Protein 2CXX (pdb70)

Nearest PDB structures (foldseek):
  2cxx-assembly1_A  TM=1.006E+00  e=5.424E-36  Pyrococcus horikoshii OT3
  2cxx-assembly2_B  TM=9.827E-01  e=6.314E-32  Pyrococcus horikoshii OT3
  2cxx-assembly3_C  TM=9.801E-01  e=3.070E-31  Pyrococcus horikoshii OT3
  3tyd-assembly1_A-2  TM=3.876E-01  e=4.970E+00  Bacillus anthracis str. A2012
  2cxx-assembly3_C  TM=1.006E+00  e=1.871E-34  Pyrococcus horikoshii OT3

Foldseek 3Di:
DEEEEEEAPPLCRQLLVCLQAVDRPPPPPDPPCQLHWDWDCRPPYIYTYHHADDVQDVVSNVVSVVVVLVVCLVCVVVHQAYEYEGALVCVVVQCVVCVVVPHHDPVLVVLLSVVVSVHHYAYEHEPVVVDPDSVVSLVSVCVSNVHDPVCSVLHYDYAYSPVGRCSVVVVVSVVVSSVVD/DEEEEEEAPPLCRQLLCCLLAVDGDDLDFDWDDGDPYIYTYDHADDVQDPVSSVVSVVVVLVVCLVCLPPHAAYEYEGALVVVLVQCVVCVVVVHHDPSLVVLVSNVVSVHHYAYEHEPVVPDDDVVVSLVSCCVSNVNDPVCSVLHYDYAYSPPGRCSVVVSVSVVVSNVVD/DEEEEAEAPPQCRQLLVCLQPVDRDDVCQLPFDWDCGDPYIYTYHHADDVADPVSSVVSVVVVLVVCLVCLVPHLEYEYEYALVCVLVQCVVCVVVVHHDPSLVVLVSNVVSVHHYAYEHEPVVPDDDSVVSLVSVCVSNVPDPVCSVLHYQYAYSVPGRRVVVVVVSVVVSNVVD

Sequence (530 aa):
ATIIFAGRSNVGKSTLIYRLTGKKVRRGKRPGVTRKIIEIEWKNHKIIDPGFGFGLPKEVQERIKDEIVHFIEDNAKNIDVAVLVVDGKAAPEIIKRWEKRGEIPIDVEFYQFLRELDIPTIVAVNKLDKIKNVQEVINFLAEKFEVPLSEIDKVFIPISAKFGDNIERLKNRIFEVIRERATIIFAGRSNVGKSTLIYRLTGKKVRRKIIEIEWKNHKIIDPGFGFGLPKEVQERIKDEIVHFIEDNAKNIDVAVLVVDGKAAPEIIKRWEKRGEIPIDVEFYQFLRELDIPTIVAVNKLDKIKNVQEVINFLAEKFEVPLSEIDKVFIPISAKFGDNIERLKNRIFEVIRERATIIFAGRSNVGKSTLIYRLTGKKVRGVTRKIIEIEWKNHKIIDPGFGFGLPKEVQERIKDEIVHFIEDNAKNIDVAVLVVDGKAAPEIIKRWEKRGEIPIDVEFYQFLRELDIPTIVAVNKLDKIKNVQEVINFLAEKFEVPLSEIDKVFIPISAKFGDNIERLKNRIFEVIRER

Solvent-accessible surface area: 27766 Å² total

Structure (mmCIF, N/CA/C/O backbone):
data_2CXX
#
_entry.id   2CXX
#
_cell.length_a   75.357
_cell.length_b   75.357
_cell.length_c   79.112
_cell.angle_alpha   90.00
_cell.angle_beta   90.00
_cell.angle_gamma   120.00
#
_symmetry.space_group_name_H-M   'P 31'
#
loop_
_entity.id
_entity.type
_entity.pdbx_description
1 polymer 'Probable GTP-binding protein engB'
2 non-polymer "GUANOSINE-5'-DIPHOSPHATE"
3 water water
#
loop_
_atom_site.group_PDB
_atom_site.id
_atom_site.type_symbol
_atom_site.label_atom_id
_atom_site.label_alt_id
_atom_site.label_comp_id
_atom_site.label_asym_id
_atom_site.label_entity_id
_atom_site.label_seq_id
_atom_site.pdbx_PDB_ins_code
_atom_site.Cartn_x
_atom_site.Cartn_y
_atom_site.Cartn_z
_atom_site.occupancy
_atom_site.B_iso_or_equiv
_atom_site.auth_seq_id
_atom_site.auth_comp_id
_atom_site.auth_asym_id
_atom_site.auth_atom_id
_atom_site.pdbx_PDB_model_num
ATOM 1 N N . ALA A 1 2 ? -13.903 13.036 29.885 1.00 13.68 2 ALA A N 1
ATOM 2 C CA . ALA A 1 2 ? -15.286 13.612 29.624 1.00 13.14 2 ALA A CA 1
ATOM 3 C C . ALA A 1 2 ? -15.593 14.794 30.539 1.00 12.45 2 ALA A C 1
ATOM 4 O O . ALA A 1 2 ? -14.938 14.979 31.544 1.00 13.01 2 ALA A O 1
ATOM 6 N N . THR A 1 3 ? -16.599 15.603 30.193 1.00 13.02 3 THR A N 1
ATOM 7 C CA . THR A 1 3 ? -16.963 16.740 31.016 1.00 11.66 3 THR A CA 1
ATOM 8 C C . THR A 1 3 ? -18.364 16.474 31.533 1.00 12.26 3 THR A C 1
ATOM 9 O O . THR A 1 3 ? -19.236 16.191 30.768 1.00 9.13 3 THR A O 1
ATOM 13 N N . ILE A 1 4 ? -18.553 16.621 32.845 1.00 9.33 4 ILE A N 1
ATOM 14 C CA . ILE A 1 4 ? -19.815 16.352 33.505 1.00 8.71 4 ILE A CA 1
ATOM 15 C C . ILE A 1 4 ? -20.233 17.629 34.243 1.00 7.32 4 ILE A C 1
ATOM 16 O O . ILE A 1 4 ? -19.465 18.200 35.019 1.00 10.55 4 ILE A O 1
ATOM 21 N N . ILE A 1 5 ? -21.424 18.139 33.970 1.00 9.38 5 ILE A N 1
ATOM 22 C CA . ILE A 1 5 ? -21.845 19.329 34.713 1.00 8.44 5 ILE A CA 1
ATOM 23 C C . ILE A 1 5 ? -22.781 18.866 35.846 1.00 7.79 5 ILE A C 1
ATOM 24 O O . ILE A 1 5 ? -23.442 17.821 35.754 1.00 8.22 5 ILE A O 1
ATOM 29 N N . PHE A 1 6 ? -22.693 19.586 36.960 1.00 6.59 6 PHE A N 1
ATOM 30 C CA . PHE A 1 6 ? -23.543 19.376 38.114 1.00 8.42 6 PHE A CA 1
ATOM 31 C C . PHE A 1 6 ? -24.323 20.665 38.314 1.00 7.36 6 PHE A C 1
ATOM 32 O O . PHE A 1 6 ? -23.804 21.768 38.193 1.00 8.73 6 PHE A O 1
ATOM 40 N N . ALA A 1 7 ? -25.581 20.513 38.675 1.00 7.16 7 ALA A N 1
ATOM 41 C CA . ALA A 1 7 ? -26.431 21.648 38.868 1.00 7.19 7 ALA A CA 1
ATOM 42 C C . ALA A 1 7 ? -27.560 21.261 39.828 1.00 8.61 7 ALA A C 1
ATOM 43 O O . ALA A 1 7 ? -27.892 20.098 39.994 1.00 9.56 7 ALA A O 1
ATOM 45 N N . GLY A 1 8 ? -28.124 22.243 40.496 1.00 8.26 8 GLY A N 1
ATOM 46 C CA . GLY A 1 8 ? -29.245 21.931 41.398 1.00 8.74 8 GLY A CA 1
ATOM 47 C C . GLY A 1 8 ? -29.617 23.153 42.246 1.00 9.59 8 GLY A C 1
ATOM 48 O O . GLY A 1 8 ? -28.892 24.133 42.285 1.00 9.23 8 GLY A O 1
ATOM 49 N N . ARG A 1 9 ? -30.777 23.120 42.878 1.00 10.26 9 ARG A N 1
ATOM 50 C CA . ARG A 1 9 ? -31.119 24.264 43.728 1.00 9.49 9 ARG A CA 1
ATOM 51 C C . ARG A 1 9 ? -30.208 24.266 44.949 1.00 8.46 9 ARG A C 1
ATOM 52 O O . ARG A 1 9 ? -29.666 23.235 45.389 1.00 9.50 9 ARG A O 1
ATOM 60 N N . SER A 1 10 ? -30.012 25.438 45.506 1.00 9.19 10 SER A N 1
ATOM 61 C CA . SER A 1 10 ? -29.193 25.552 46.685 1.00 12.60 10 SER A CA 1
ATOM 62 C C . SER A 1 10 ? -29.754 24.688 47.840 1.00 10.52 10 SER A C 1
ATOM 63 O O . SER A 1 10 ? -30.944 24.604 48.051 1.00 10.82 10 SER A O 1
ATOM 66 N N . ASN A 1 11 ? -28.847 24.068 48.558 1.00 10.73 11 ASN A N 1
ATOM 67 C CA . ASN A 1 11 ? -29.095 23.241 49.728 1.00 10.53 11 ASN A CA 1
ATOM 68 C C . ASN A 1 11 ? -29.671 21.855 49.443 1.00 10.16 11 ASN A C 1
ATOM 69 O O . ASN A 1 11 ? -30.176 21.192 50.377 1.00 12.81 11 ASN A O 1
ATOM 74 N N . VAL A 1 12 ? -29.566 21.364 48.195 1.00 7.08 12 VAL A N 1
ATOM 75 C CA . VAL A 1 12 ? -30.137 20.010 47.890 1.00 6.85 12 VAL A CA 1
ATOM 76 C C . VAL A 1 12 ? -29.102 18.942 48.216 1.00 7.14 12 VAL A C 1
ATOM 77 O O . VAL A 1 12 ? -29.416 17.749 48.180 1.00 9.00 12 VAL A O 1
ATOM 81 N N . GLY A 1 13 ? -27.852 19.374 48.415 1.00 7.85 13 GLY A N 1
ATOM 82 C CA . GLY A 1 13 ? -26.729 18.502 48.729 1.00 8.59 13 GLY A CA 1
ATOM 83 C C . GLY A 1 13 ? -25.745 18.288 47.581 1.00 7.80 13 GLY A C 1
ATOM 84 O O . GLY A 1 13 ? -25.052 17.300 47.525 1.00 10.95 13 GLY A O 1
ATOM 85 N N . LYS A 1 14 ? -25.697 19.219 46.657 1.00 7.39 14 LYS A N 1
ATOM 86 C CA . LYS A 1 14 ? -24.791 19.088 45.518 1.00 8.85 14 LYS A CA 1
ATOM 87 C C . LYS A 1 14 ? -23.333 19.101 45.898 1.00 9.10 14 LYS A C 1
ATOM 88 O O . LYS A 1 14 ? -22.571 18.218 45.455 1.00 10.02 14 LYS A O 1
ATOM 94 N N . SER A 1 15 ? -22.895 20.062 46.720 1.00 8.99 15 SER A N 1
ATOM 95 C CA . SER A 1 15 ? -21.475 20.071 47.101 1.00 10.46 15 SER A CA 1
ATOM 96 C C . SER A 1 15 ? -21.158 18.801 47.910 1.00 11.51 15 SER A C 1
ATOM 97 O O . SER A 1 15 ? -20.061 18.237 47.753 1.00 12.91 15 SER A O 1
ATOM 100 N N . THR A 1 16 ? -22.059 18.351 48.795 1.00 9.79 16 THR A N 1
ATOM 101 C CA . THR A 1 16 ? -21.852 17.092 49.512 1.00 9.84 16 THR A CA 1
ATOM 102 C C . THR A 1 16 ? -21.704 15.892 48.539 1.00 10.96 16 THR A C 1
ATOM 103 O O . THR A 1 16 ? -20.805 15.039 48.670 1.00 11.60 16 THR A O 1
ATOM 107 N N . LEU A 1 17 ? -22.539 15.838 47.521 1.00 10.67 17 LEU A N 1
ATOM 108 C CA . LEU A 1 17 ? -22.476 14.735 46.545 1.00 9.83 17 LEU A CA 1
ATOM 109 C C . LEU A 1 17 ? -21.127 14.775 45.791 1.00 10.01 17 LEU A C 1
ATOM 110 O O . LEU A 1 17 ? -20.481 13.767 45.590 1.00 8.72 17 LEU A O 1
ATOM 115 N N . ILE A 1 18 ? -20.704 15.961 45.371 1.00 10.18 18 ILE A N 1
ATOM 116 C CA . ILE A 1 18 ? -19.437 16.085 44.648 1.00 11.11 18 ILE A CA 1
ATOM 117 C C . ILE A 1 18 ? -18.280 15.619 45.507 1.00 12.15 18 ILE A C 1
ATOM 118 O O . ILE A 1 18 ? -17.334 14.965 44.999 1.00 11.40 18 ILE A O 1
ATOM 123 N N . TYR A 1 19 ? -18.338 15.954 46.784 1.00 12.64 19 TYR A N 1
ATOM 124 C CA . TYR A 1 19 ? -17.311 15.464 47.713 1.00 13.38 19 TYR A CA 1
ATOM 125 C C . TYR A 1 19 ? -17.380 13.935 47.839 1.00 12.29 19 TYR A C 1
ATOM 126 O O . TYR A 1 19 ? -16.331 13.286 47.894 1.00 13.61 19 TYR A O 1
ATOM 135 N N . ARG A 1 20 ? -18.574 13.349 47.975 1.00 13.37 20 ARG A N 1
ATOM 136 C CA . ARG A 1 20 ? -18.659 11.868 48.036 1.00 14.64 20 ARG A CA 1
ATOM 137 C C . ARG A 1 20 ? -18.079 11.181 46.782 1.00 14.75 20 ARG A C 1
ATOM 138 O O . ARG A 1 20 ? -17.427 10.123 46.858 1.00 13.87 20 ARG A O 1
ATOM 146 N N . LEU A 1 21 ? -18.305 11.785 45.617 1.00 14.34 21 LEU A N 1
ATOM 147 C CA . LEU A 1 21 ? -17.862 11.251 44.346 1.00 13.88 21 LEU A CA 1
ATOM 148 C C . LEU A 1 21 ? -16.364 11.439 44.087 1.00 13.25 21 LEU A C 1
ATOM 149 O O . LEU A 1 21 ? -15.682 10.567 43.594 1.00 15.11 21 LEU A O 1
ATOM 154 N N . THR A 1 22 ? -15.838 12.570 44.487 1.00 12.86 22 THR A N 1
ATOM 155 C CA . THR A 1 22 ? -14.476 12.886 44.155 1.00 12.48 22 THR A CA 1
ATOM 156 C C . THR A 1 22 ? -13.473 12.993 45.296 1.00 13.28 22 THR A C 1
ATOM 157 O O . THR A 1 22 ? -12.298 13.097 45.038 1.00 12.44 22 THR A O 1
ATOM 161 N N . GLY A 1 23 ? -13.954 13.065 46.518 1.00 11.80 23 GLY A N 1
ATOM 162 C CA . GLY A 1 23 ? -13.034 13.256 47.643 1.00 13.88 23 GLY A CA 1
ATOM 163 C C . GLY A 1 23 ? -12.541 14.691 47.723 1.00 14.62 23 GLY A C 1
ATOM 164 O O . GLY A 1 23 ? -11.627 14.986 48.502 1.00 15.03 23 GLY A O 1
ATOM 165 N N . LYS A 1 24 ? -13.109 15.609 46.930 1.00 16.01 24 LYS A N 1
ATOM 166 C CA . LYS A 1 24 ? -12.704 17.011 46.964 1.00 16.82 24 LYS A CA 1
ATOM 167 C C . LYS A 1 24 ? -13.815 17.902 47.534 1.00 19.32 24 LYS A C 1
ATOM 168 O O . LYS A 1 24 ? -14.965 17.848 47.063 1.00 17.98 24 LYS A O 1
ATOM 174 N N . LYS A 1 25 ? -13.460 18.682 48.559 1.00 19.33 25 LYS A N 1
ATOM 175 C CA . LYS A 1 25 ? -14.378 19.583 49.229 1.00 22.61 25 LYS A CA 1
ATOM 176 C C . LYS A 1 25 ? -14.423 20.804 48.389 1.00 23.22 25 LYS A C 1
ATOM 177 O O . LYS A 1 25 ? -13.376 21.406 48.091 1.00 25.31 25 LYS A O 1
ATOM 183 N N . VAL A 1 26 ? -15.616 21.162 47.964 1.00 21.40 26 VAL A N 1
ATOM 184 C CA . VAL A 1 26 ? -15.787 22.341 47.179 1.00 21.73 26 VAL A CA 1
ATOM 185 C C . VAL A 1 26 ? -16.842 23.194 47.863 1.00 22.92 26 VAL A C 1
ATOM 186 O O . VAL A 1 26 ? -17.681 22.686 48.646 1.00 21.47 26 VAL A O 1
ATOM 190 N N . ARG A 1 27 ? -16.772 24.484 47.580 1.00 22.71 27 ARG A N 1
ATOM 191 C CA . ARG A 1 27 ? -17.711 25.457 48.111 1.00 24.28 27 ARG A CA 1
ATOM 192 C C . ARG A 1 27 ? -17.842 25.430 49.639 1.00 26.70 27 ARG A C 1
ATOM 193 O O . ARG A 1 27 ? -18.924 25.635 50.201 1.00 28.12 27 ARG A O 1
ATOM 201 N N . ARG A 1 28 ? -16.729 25.203 50.319 1.00 29.89 28 ARG A N 1
ATOM 202 C CA . ARG A 1 28 ? -16.788 25.211 51.774 1.00 32.34 28 ARG A CA 1
ATOM 203 C C . ARG A 1 28 ? -16.149 26.473 52.379 1.00 34.85 28 ARG A C 1
ATOM 204 O O . ARG A 1 28 ? -16.001 26.579 53.596 1.00 36.90 28 ARG A O 1
ATOM 212 N N . GLY A 1 29 ? -15.786 27.433 51.529 1.00 35.84 29 GLY A N 1
ATOM 213 C CA . GLY A 1 29 ? -15.235 28.675 52.038 1.00 37.35 29 GLY A CA 1
ATOM 214 C C . GLY A 1 29 ? -13.746 28.907 51.911 1.00 38.51 29 GLY A C 1
ATOM 215 O O . GLY A 1 29 ? -13.292 30.045 52.107 1.00 38.41 29 GLY A O 1
ATOM 216 N N . LYS A 1 30 ? -12.975 27.871 51.600 1.00 38.94 30 LYS A N 1
ATOM 217 C CA . LYS A 1 30 ? -11.538 28.097 51.477 1.00 41.25 30 LYS A CA 1
ATOM 218 C C . LYS A 1 30 ? -11.383 29.198 50.454 1.00 41.40 30 LYS A C 1
ATOM 219 O O . LYS A 1 30 ? -10.574 30.113 50.624 1.00 42.42 30 LYS A O 1
ATOM 225 N N . ARG A 1 31 ? -12.194 29.139 49.403 1.00 41.52 31 ARG A N 1
ATOM 226 C CA . ARG A 1 31 ? -12.122 30.163 48.385 1.00 41.11 31 ARG A CA 1
ATOM 227 C C . ARG A 1 31 ? -13.320 31.083 48.523 1.00 40.93 31 ARG A C 1
ATOM 228 O O . ARG A 1 31 ? -14.443 30.760 48.133 1.00 42.41 31 ARG A O 1
ATOM 236 N N . PRO A 1 32 ? -13.107 32.262 49.104 1.00 40.07 32 PRO A N 1
ATOM 237 C CA . PRO A 1 32 ? -14.267 33.142 49.238 1.00 39.47 32 PRO A CA 1
ATOM 238 C C . PRO A 1 32 ? -14.623 33.748 47.887 1.00 38.40 32 PRO A C 1
ATOM 239 O O . PRO A 1 32 ? -13.818 33.718 46.958 1.00 38.64 32 PRO A O 1
ATOM 243 N N . GLY A 1 33 ? -15.823 34.295 47.777 1.00 37.20 33 GLY A N 1
ATOM 244 C CA . GLY A 1 33 ? -16.211 34.910 46.518 1.00 35.25 33 GLY A CA 1
ATOM 245 C C . GLY A 1 33 ? -16.434 33.983 45.331 1.00 33.73 33 GLY A C 1
ATOM 246 O O . GLY A 1 33 ? -16.436 34.431 44.167 1.00 33.01 33 GLY A O 1
ATOM 247 N N . VAL A 1 34 ? -16.596 32.691 45.592 1.00 31.71 34 VAL A N 1
ATOM 248 C CA . VAL A 1 34 ? -16.865 31.771 44.501 1.00 29.20 34 VAL A CA 1
ATOM 249 C C . VAL A 1 34 ? -18.336 31.352 44.586 1.00 28.54 34 VAL A C 1
ATOM 250 O O . VAL A 1 34 ? -18.849 30.651 43.704 1.00 26.22 34 VAL A O 1
ATOM 254 N N . THR A 1 35 ? -19.026 31.830 45.626 1.00 26.10 35 THR A N 1
ATOM 255 C CA . THR A 1 35 ? -20.442 31.503 45.849 1.00 27.12 35 THR A CA 1
ATOM 256 C C . THR A 1 35 ? -21.366 31.742 44.646 1.00 24.34 35 THR A C 1
ATOM 257 O O . THR A 1 35 ? -22.363 31.041 44.430 1.00 23.75 35 THR A O 1
ATOM 261 N N . ARG A 1 36 ? -21.052 32.744 43.851 1.00 23.29 36 ARG A N 1
ATOM 262 C CA . ARG A 1 36 ? -21.886 33.035 42.715 1.00 21.95 36 ARG A CA 1
ATOM 263 C C . ARG A 1 36 ? -21.231 32.686 41.377 1.00 19.75 36 ARG A C 1
ATOM 264 O O . ARG A 1 36 ? -21.680 33.124 40.320 1.00 20.25 36 ARG A O 1
ATOM 272 N N . LYS A 1 37 ? -20.199 31.842 41.442 1.00 17.58 37 LYS A N 1
ATOM 273 C CA . LYS A 1 37 ? -19.413 31.463 40.274 1.00 17.65 37 LYS A CA 1
ATOM 274 C C . LYS A 1 37 ? -19.347 29.955 39.964 1.00 15.02 37 LYS A C 1
ATOM 275 O O . LYS A 1 37 ? -19.501 29.084 40.824 1.00 15.52 37 LYS A O 1
ATOM 281 N N . ILE A 1 38 ? -19.078 29.686 38.703 1.00 13.39 38 ILE A N 1
ATOM 282 C CA . ILE A 1 38 ? -18.937 28.320 38.188 1.00 13.23 38 ILE A CA 1
ATOM 283 C C . ILE A 1 38 ? -17.538 27.868 38.500 1.00 13.74 38 ILE A C 1
ATOM 284 O O . ILE A 1 38 ? -16.575 28.622 38.312 1.00 16.09 38 ILE A O 1
ATOM 289 N N . ILE A 1 39 ? -17.398 26.639 38.988 1.00 12.32 39 ILE A N 1
ATOM 290 C CA . ILE A 1 39 ? -16.076 26.140 39.338 1.00 12.86 39 ILE A CA 1
ATOM 291 C C . ILE A 1 39 ? -15.803 24.838 38.600 1.00 12.18 39 ILE A C 1
ATOM 292 O O . ILE A 1 39 ? -16.751 24.132 38.229 1.00 14.66 39 ILE A O 1
ATOM 297 N N . GLU A 1 40 ? -14.529 24.542 38.352 1.00 12.55 40 GLU A N 1
ATOM 298 C CA . GLU A 1 40 ? -14.115 23.290 37.692 1.00 10.70 40 GLU A CA 1
ATOM 299 C C . GLU A 1 40 ? -13.347 22.417 38.665 1.00 11.33 40 GLU A C 1
ATOM 300 O O . GLU A 1 40 ? -12.472 22.874 39.436 1.00 12.06 40 GLU A O 1
ATOM 306 N N . ILE A 1 41 ? -13.700 21.155 38.642 1.00 10.38 41 ILE A N 1
ATOM 307 C CA . ILE A 1 41 ? -13.080 20.150 39.525 1.00 11.02 41 ILE A CA 1
ATOM 308 C C . ILE A 1 41 ? -12.456 18.995 38.716 1.00 11.30 41 ILE A C 1
ATOM 309 O O . ILE A 1 41 ? -13.113 18.389 37.846 1.00 11.97 41 ILE A O 1
ATOM 314 N N . GLU A 1 42 ? -11.193 18.685 38.993 1.00 11.15 42 GLU A N 1
ATOM 315 C CA . GLU A 1 42 ? -10.580 17.539 38.353 1.00 12.81 42 GLU A CA 1
ATOM 316 C C . GLU A 1 42 ? -11.020 16.261 39.066 1.00 12.68 42 GLU A C 1
ATOM 317 O O . GLU A 1 42 ? -10.855 16.125 40.273 1.00 14.19 42 GLU A O 1
ATOM 323 N N . TRP A 1 43 ? -11.604 15.319 38.334 1.00 12.91 43 TRP A N 1
ATOM 324 C CA . TRP A 1 43 ? -12.106 14.037 38.911 1.00 12.11 43 TRP A CA 1
ATOM 325 C C . TRP A 1 43 ? -11.338 12.970 38.150 1.00 13.28 43 TRP A C 1
ATOM 326 O O . TRP A 1 43 ? -11.810 12.424 37.123 1.00 11.86 43 TRP A O 1
ATOM 337 N N . LYS A 1 44 ? -10.199 12.584 38.737 1.00 12.23 44 LYS A N 1
ATOM 338 C CA . LYS A 1 44 ? -9.249 11.699 38.064 1.00 15.94 44 LYS A CA 1
ATOM 339 C C . LYS A 1 44 ? -9.007 12.323 36.698 1.00 15.01 44 LYS A C 1
ATOM 340 O O . LYS A 1 44 ? -8.609 13.485 36.669 1.00 15.75 44 LYS A O 1
ATOM 346 N N . ASN A 1 45 ? -9.289 11.628 35.580 1.00 14.48 45 ASN A N 1
ATOM 347 C CA . ASN A 1 45 ? -9.024 12.188 34.266 1.00 16.00 45 ASN A CA 1
ATOM 348 C C . ASN A 1 45 ? -10.169 12.940 33.598 1.00 15.90 45 ASN A C 1
ATOM 349 O O . ASN A 1 45 ? -10.055 13.370 32.440 1.00 16.75 45 ASN A O 1
ATOM 354 N N . HIS A 1 46 ? -11.261 13.093 34.346 1.00 13.18 46 HIS A N 1
ATOM 355 C CA . HIS A 1 46 ? -12.501 13.787 33.902 1.00 14.47 46 HIS A CA 1
ATOM 356 C C . HIS A 1 46 ? -12.617 15.133 34.586 1.00 12.41 46 HIS A C 1
ATOM 357 O O . HIS A 1 46 ? -11.860 15.452 35.502 1.00 11.64 46 HIS A O 1
ATOM 364 N N . LYS A 1 47 ? -13.571 15.935 34.118 1.00 10.97 47 LYS A N 1
ATOM 365 C CA . LYS A 1 47 ? -13.743 17.257 34.648 1.00 11.47 47 LYS A CA 1
ATOM 366 C C . LYS A 1 47 ? -15.178 17.430 35.071 1.00 11.38 47 LYS A C 1
ATOM 367 O O . LYS A 1 47 ? -16.057 17.124 34.270 1.00 11.41 47 LYS A O 1
ATOM 373 N N . ILE A 1 48 ? -15.384 17.919 36.286 1.00 10.45 48 ILE A N 1
ATOM 374 C CA . ILE A 1 48 ? -16.727 18.327 36.709 1.00 9.53 48 ILE A CA 1
ATOM 375 C C . ILE A 1 48 ? -16.786 19.866 36.621 1.00 9.68 48 ILE A C 1
ATOM 376 O O . ILE A 1 48 ? -15.869 20.549 37.045 1.00 10.04 48 ILE A O 1
ATOM 381 N N . ILE A 1 49 ? -17.849 20.394 35.999 1.00 9.07 49 ILE A N 1
ATOM 382 C CA . ILE A 1 49 ? -18.047 21.845 35.977 1.00 6.93 49 ILE A CA 1
ATOM 383 C C . ILE A 1 49 ? -19.305 21.996 36.845 1.00 7.96 49 ILE A C 1
ATOM 384 O O . ILE A 1 49 ? -20.375 21.496 36.536 1.00 8.98 49 ILE A O 1
ATOM 389 N N . ASP A 1 50 ? -19.132 22.655 37.971 1.00 8.08 50 ASP A N 1
ATOM 390 C CA . ASP A 1 50 ? -20.177 22.787 38.971 1.00 7.94 50 ASP A CA 1
ATOM 391 C C . ASP A 1 50 ? -20.828 24.151 38.973 1.00 8.58 50 ASP A C 1
ATOM 392 O O . ASP A 1 50 ? -20.173 25.148 39.257 1.00 8.35 50 ASP A O 1
ATOM 405 N N . PRO A 1 52 ? -23.256 27.175 40.276 1.00 11.42 52 PRO A N 1
ATOM 406 C CA . PRO A 1 52 ? -23.682 27.628 41.604 1.00 11.42 52 PRO A CA 1
ATOM 407 C C . PRO A 1 52 ? -25.156 27.193 41.796 1.00 11.35 52 PRO A C 1
ATOM 408 O O . PRO A 1 52 ? -25.924 27.102 40.852 1.00 10.63 52 PRO A O 1
ATOM 412 N N . GLY A 1 53 ? -25.553 26.921 43.030 1.00 11.47 53 GLY A N 1
ATOM 413 C CA . GLY A 1 53 ? -26.935 26.491 43.275 1.00 11.27 53 GLY A CA 1
ATOM 414 C C . GLY A 1 53 ? -27.979 27.489 42.768 1.00 11.12 53 GLY A C 1
ATOM 415 O O . GLY A 1 53 ? -27.803 28.730 42.905 1.00 12.22 53 GLY A O 1
ATOM 416 N N . PHE A 1 54 ? -29.073 26.965 42.208 1.00 11.57 54 PHE A N 1
ATOM 417 C CA . PHE A 1 54 ? -30.181 27.767 41.712 1.00 10.54 54 PHE A CA 1
ATOM 418 C C . PHE A 1 54 ? -31.073 28.211 42.869 1.00 10.92 54 PHE A C 1
ATOM 419 O O . PHE A 1 54 ? -31.016 27.685 43.945 1.00 11.81 54 PHE A O 1
ATOM 427 N N . GLY A 1 55 ? -31.908 29.203 42.606 1.00 13.08 55 GLY A N 1
ATOM 428 C CA . GLY A 1 55 ? -32.905 29.576 43.594 1.00 13.35 55 GLY A CA 1
ATOM 429 C C . GLY A 1 55 ? -32.472 30.417 44.761 1.00 12.91 55 GLY A C 1
ATOM 430 O O . GLY A 1 55 ? -31.389 30.955 44.800 1.00 11.06 55 GLY A O 1
ATOM 431 N N . PHE A 1 56 ? -33.359 30.468 45.733 1.00 13.89 56 PHE A N 1
ATOM 432 C CA . PHE A 1 56 ? -33.154 31.286 46.900 1.00 17.10 56 PHE A CA 1
ATOM 433 C C . PHE A 1 56 ? -32.104 30.816 47.865 1.00 19.46 56 PHE A C 1
ATOM 434 O O . PHE A 1 56 ? -31.854 29.589 48.074 1.00 16.85 56 PHE A O 1
ATOM 458 N N . GLY A 1 59 ? -29.723 36.287 51.839 1.00 30.98 59 GLY A N 1
ATOM 459 C CA . GLY A 1 59 ? -28.612 37.164 51.557 1.00 30.68 59 GLY A CA 1
ATOM 460 C C . GLY A 1 59 ? -28.367 37.296 50.075 1.00 30.90 59 GLY A C 1
ATOM 461 O O . GLY A 1 59 ? -27.680 38.213 49.645 1.00 32.51 59 GLY A O 1
ATOM 462 N N . LEU A 1 60 ? -28.906 36.377 49.285 1.00 29.21 60 LEU A N 1
ATOM 463 C CA . LEU A 1 60 ? -28.712 36.437 47.841 1.00 28.82 60 LEU A CA 1
ATOM 464 C C . LEU A 1 60 ? -29.940 37.130 47.277 1.00 27.59 60 LEU A C 1
ATOM 465 O O . LEU A 1 60 ? -31.038 36.568 47.295 1.00 28.61 60 LEU A O 1
ATOM 470 N N . PRO A 1 61 ? -29.780 38.380 46.800 1.00 25.87 61 PRO A N 1
ATOM 471 C CA . PRO A 1 61 ? -30.898 39.118 46.241 1.00 25.28 61 PRO A CA 1
ATOM 472 C C . PRO A 1 61 ? -31.535 38.340 45.079 1.00 24.65 61 PRO A C 1
ATOM 473 O O . PRO A 1 61 ? -30.852 37.620 44.328 1.00 25.28 61 PRO A O 1
ATOM 477 N N . LYS A 1 62 ? -32.822 38.504 44.875 1.00 23.53 62 LYS A N 1
ATOM 478 C CA . LYS A 1 62 ? -33.409 37.745 43.794 1.00 24.28 62 LYS A CA 1
ATOM 479 C C . LYS A 1 62 ? -32.933 38.180 42.403 1.00 22.53 62 LYS A C 1
ATOM 480 O O . LYS A 1 62 ? -33.024 37.399 41.496 1.00 20.08 62 LYS A O 1
ATOM 486 N N . GLU A 1 63 ? -32.420 39.406 42.260 1.00 22.25 63 GLU A N 1
ATOM 487 C CA . GLU A 1 63 ? -31.911 39.907 40.966 1.00 22.64 63 GLU A CA 1
ATOM 488 C C . GLU A 1 63 ? -30.591 39.188 40.660 1.00 20.44 63 GLU A C 1
ATOM 489 O O . GLU A 1 63 ? -30.266 38.950 39.502 1.00 19.84 63 GLU A O 1
ATOM 495 N N . VAL A 1 64 ? -29.834 38.853 41.696 1.00 19.38 64 VAL A N 1
ATOM 496 C CA . VAL A 1 64 ? -28.554 38.229 41.515 1.00 19.94 64 VAL A CA 1
ATOM 497 C C . VAL A 1 64 ? -28.803 36.764 41.236 1.00 21.25 64 VAL A C 1
ATOM 498 O O . VAL A 1 64 ? -28.063 36.113 40.486 1.00 21.66 64 VAL A O 1
ATOM 502 N N . GLN A 1 65 ? -29.854 36.261 41.858 1.00 20.50 65 GLN A N 1
ATOM 503 C CA . GLN A 1 65 ? -30.326 34.898 41.657 1.00 21.41 65 GLN A CA 1
ATOM 504 C C . GLN A 1 65 ? -30.634 34.730 40.151 1.00 20.60 65 GLN A C 1
ATOM 505 O O . GLN A 1 65 ? -30.199 33.771 39.534 1.00 21.06 65 GLN A O 1
ATOM 511 N N . GLU A 1 66 ? -31.389 35.663 39.564 1.00 19.91 66 GLU A N 1
ATOM 512 C CA . GLU A 1 66 ? -31.704 35.577 38.130 1.00 19.99 66 GLU A CA 1
ATOM 513 C C . GLU A 1 66 ? -30.450 35.744 37.284 1.00 19.00 66 GLU A C 1
ATOM 514 O O . GLU A 1 66 ? -30.299 35.084 36.238 1.00 17.61 66 GLU A O 1
ATOM 520 N N . ARG A 1 67 ? -29.547 36.613 37.711 1.00 17.39 67 ARG A N 1
ATOM 521 C CA . ARG A 1 67 ? -28.330 36.824 36.923 1.00 18.90 67 ARG A CA 1
ATOM 522 C C . ARG A 1 67 ? -27.498 35.549 36.870 1.00 17.62 67 ARG A C 1
ATOM 523 O O . ARG A 1 67 ? -26.921 35.206 35.843 1.00 15.48 67 ARG A O 1
ATOM 531 N N . ILE A 1 68 ? -27.419 34.890 38.007 1.00 16.46 68 ILE A N 1
ATOM 532 C CA . ILE A 1 68 ? -26.688 33.636 38.111 1.00 17.12 68 ILE A CA 1
ATOM 533 C C . ILE A 1 68 ? -27.305 32.604 37.182 1.00 16.71 68 ILE A C 1
ATOM 534 O O . ILE A 1 68 ? -26.585 31.898 36.462 1.00 16.59 68 ILE A O 1
ATOM 539 N N . LYS A 1 69 ? -28.630 32.486 37.224 1.00 16.02 69 LYS A N 1
ATOM 540 C CA . LYS A 1 69 ? -29.320 31.541 36.378 1.00 16.34 69 LYS A CA 1
ATOM 541 C C . LYS A 1 69 ? -28.997 31.825 34.906 1.00 17.19 69 LYS A C 1
ATOM 542 O O . LYS A 1 69 ? -28.765 30.888 34.131 1.00 16.63 69 LYS A O 1
ATOM 548 N N . ASP A 1 70 ? -28.951 33.108 34.523 1.00 15.41 70 ASP A N 1
ATOM 549 C CA . ASP A 1 70 ? -28.620 33.497 33.139 1.00 17.02 70 ASP A CA 1
ATOM 550 C C . ASP A 1 70 ? -27.223 33.096 32.741 1.00 15.24 70 ASP A C 1
ATOM 551 O O . ASP A 1 70 ? -27.005 32.686 31.617 1.00 15.42 70 ASP A O 1
ATOM 556 N N . GLU A 1 71 ? -26.300 33.216 33.678 1.00 15.70 71 GLU A N 1
ATOM 557 C CA . GLU A 1 71 ? -24.904 32.882 33.466 1.00 15.15 71 GLU A CA 1
ATOM 558 C C . GLU A 1 71 ? -24.724 31.372 33.235 1.00 14.50 71 GLU A C 1
ATOM 559 O O . GLU A 1 71 ? -23.943 30.977 32.368 1.00 13.92 71 GLU A O 1
ATOM 565 N N . ILE A 1 72 ? -25.461 30.574 34.013 1.00 13.12 72 ILE A N 1
ATOM 566 C CA . ILE A 1 72 ? -25.444 29.098 33.934 1.00 12.50 72 ILE A CA 1
ATOM 567 C C . ILE A 1 72 ? -26.024 28.723 32.576 1.00 13.30 72 ILE A C 1
ATOM 568 O O . ILE A 1 72 ? -25.470 27.875 31.880 1.00 13.83 72 ILE A O 1
ATOM 573 N N . VAL A 1 73 ? -27.130 29.341 32.198 1.00 13.36 73 VAL A N 1
ATOM 574 C CA . VAL A 1 73 ? -27.793 29.075 30.903 1.00 13.46 73 VAL A CA 1
ATOM 575 C C . VAL A 1 73 ? -26.838 29.378 29.763 1.00 14.54 73 VAL A C 1
ATOM 576 O O . VAL A 1 73 ? -26.669 28.571 28.830 1.00 13.65 73 VAL A O 1
ATOM 580 N N . HIS A 1 74 ? -26.187 30.529 29.835 1.00 14.97 74 HIS A N 1
ATOM 581 C CA . HIS A 1 74 ? -25.262 30.929 28.793 1.00 17.38 74 HIS A CA 1
ATOM 582 C C . HIS A 1 74 ? -24.055 29.966 28.715 1.00 16.53 74 HIS A C 1
ATOM 583 O O . HIS A 1 74 ? -23.678 29.532 27.656 1.00 15.69 74 HIS A O 1
ATOM 590 N N . PHE A 1 75 ? -23.488 29.607 29.846 1.00 12.84 75 PHE A N 1
ATOM 591 C CA . PHE A 1 75 ? -22.380 28.662 29.814 1.00 12.53 75 PHE A CA 1
ATOM 592 C C . PHE A 1 75 ? -22.822 27.326 29.191 1.00 11.02 75 PHE A C 1
ATOM 593 O O . PHE A 1 75 ? -22.182 26.781 28.258 1.00 11.95 75 PHE A O 1
ATOM 601 N N . ILE A 1 76 ? -23.941 26.796 29.667 1.00 9.59 76 ILE A N 1
ATOM 602 C CA . ILE A 1 76 ? -24.365 25.471 29.125 1.00 8.76 76 ILE A CA 1
ATOM 603 C C . ILE A 1 76 ? -24.760 25.549 27.642 1.00 11.36 76 ILE A C 1
ATOM 604 O O . ILE A 1 76 ? -24.440 24.655 26.839 1.00 12.28 76 ILE A O 1
ATOM 609 N N . GLU A 1 77 ? -25.419 26.619 27.253 1.00 10.85 77 GLU A N 1
ATOM 610 C CA . GLU A 1 77 ? -25.735 26.767 25.827 1.00 12.67 77 GLU A CA 1
ATOM 611 C C . GLU A 1 77 ? -24.430 26.846 25.041 1.00 12.05 77 GLU A C 1
ATOM 612 O O . GLU A 1 77 ? -24.275 26.159 24.034 1.00 14.64 77 GLU A O 1
ATOM 618 N N . ASP A 1 78 ? -23.483 27.644 25.497 1.00 13.27 78 ASP A N 1
ATOM 619 C CA . ASP A 1 78 ? -22.219 27.822 24.740 1.00 17.23 78 ASP A CA 1
ATOM 620 C C . ASP A 1 78 ? -21.268 26.627 24.693 1.00 18.18 78 ASP A C 1
ATOM 621 O O . ASP A 1 78 ? -20.486 26.464 23.738 1.00 19.87 78 ASP A O 1
ATOM 626 N N . ASN A 1 79 ? -21.312 25.820 25.730 1.00 16.13 79 ASN A N 1
ATOM 627 C CA . ASN A 1 79 ? -20.448 24.657 25.848 1.00 17.57 79 ASN A CA 1
ATOM 628 C C . ASN A 1 79 ? -21.191 23.328 25.652 1.00 16.57 79 ASN A C 1
ATOM 629 O O . ASN A 1 79 ? -20.618 22.262 25.877 1.00 16.42 79 ASN A O 1
ATOM 634 N N . ALA A 1 80 ? -22.453 23.375 25.230 1.00 15.59 80 ALA A N 1
ATOM 635 C CA . ALA A 1 80 ? -23.242 22.153 25.085 1.00 15.98 80 ALA A CA 1
ATOM 636 C C . ALA A 1 80 ? -22.546 21.047 24.297 1.00 17.56 80 ALA A C 1
ATOM 637 O O . ALA A 1 80 ? -22.592 19.902 24.704 1.00 17.90 80 ALA A O 1
ATOM 639 N N . LYS A 1 81 ? -21.919 21.389 23.181 1.00 17.49 81 LYS A N 1
ATOM 640 C CA . LYS A 1 81 ? -21.238 20.351 22.394 1.00 20.09 81 LYS A CA 1
ATOM 641 C C . LYS A 1 81 ? -20.069 19.701 23.112 1.00 19.28 81 LYS A C 1
ATOM 642 O O . LYS A 1 81 ? -19.574 18.660 22.664 1.00 21.04 81 LYS A O 1
ATOM 648 N N . ASN A 1 82 ? -19.633 20.311 24.217 1.00 18.41 82 ASN A N 1
ATOM 649 C CA . ASN A 1 82 ? -18.502 19.796 24.978 1.00 16.01 82 ASN A CA 1
ATOM 650 C C . ASN A 1 82 ? -18.885 19.338 26.358 1.00 14.88 82 ASN A C 1
ATOM 651 O O . ASN A 1 82 ? -18.031 19.223 27.246 1.00 14.01 82 ASN A O 1
ATOM 656 N N . ILE A 1 83 ? -20.185 19.077 26.543 1.00 11.09 83 ILE A N 1
ATOM 657 C CA . ILE A 1 83 ? -20.678 18.564 27.796 1.00 11.74 83 ILE A CA 1
ATOM 658 C C . ILE A 1 83 ? -21.183 17.147 27.535 1.00 11.02 83 ILE A C 1
ATOM 659 O O . ILE A 1 83 ? -22.140 16.929 26.772 1.00 12.18 83 ILE A O 1
ATOM 664 N N . ASP A 1 84 ? -20.553 16.163 28.152 1.00 10.60 84 ASP A N 1
ATOM 665 C CA . ASP A 1 84 ? -20.980 14.789 27.891 1.00 10.20 84 ASP A CA 1
ATOM 666 C C . ASP A 1 84 ? -22.203 14.284 28.638 1.00 9.81 84 ASP A C 1
ATOM 667 O O . ASP A 1 84 ? -22.946 13.423 28.126 1.00 13.17 84 ASP A O 1
ATOM 672 N N . VAL A 1 85 ? -22.357 14.729 29.871 1.00 9.15 85 VAL A N 1
ATOM 673 C CA . VAL A 1 85 ? -23.523 14.341 30.649 1.00 8.64 85 VAL A CA 1
ATOM 674 C C . VAL A 1 85 ? -23.756 15.384 31.712 1.00 9.05 85 VAL A C 1
ATOM 675 O O . VAL A 1 85 ? -22.847 16.072 32.100 1.00 7.50 85 VAL A O 1
ATOM 679 N N . ALA A 1 86 ? -25.002 15.538 32.162 1.00 8.01 86 ALA A N 1
ATOM 680 C CA . ALA A 1 86 ? -25.363 16.481 33.195 1.00 9.47 86 ALA A CA 1
ATOM 681 C C . ALA A 1 86 ? -25.975 15.721 34.358 1.00 7.24 86 ALA A C 1
ATOM 682 O O . ALA A 1 86 ? -26.710 14.742 34.186 1.00 10.02 86 ALA A O 1
ATOM 684 N N . VAL A 1 87 ? -25.623 16.124 35.571 1.00 8.40 87 VAL A N 1
ATOM 685 C CA . VAL A 1 87 ? -26.253 15.545 36.754 1.00 7.09 87 VAL A CA 1
ATOM 686 C C . VAL A 1 87 ? -27.041 16.659 37.433 1.00 6.99 87 VAL A C 1
ATOM 687 O O . VAL A 1 87 ? -26.463 17.663 37.871 1.00 8.03 87 VAL A O 1
ATOM 691 N N . LEU A 1 88 ? -28.366 16.522 37.463 1.00 8.31 88 LEU A N 1
ATOM 692 C CA . LEU A 1 88 ? -29.176 17.495 38.160 1.00 8.46 88 LEU A CA 1
ATOM 693 C C . LEU A 1 88 ? -29.447 16.864 39.524 1.00 9.05 88 LEU A C 1
ATOM 694 O O . LEU A 1 88 ? -30.060 15.802 39.621 1.00 8.83 88 LEU A O 1
ATOM 699 N N . VAL A 1 89 ? -29.003 17.540 40.580 1.00 7.72 89 VAL A N 1
ATOM 700 C CA . VAL A 1 89 ? -29.233 17.067 41.950 1.00 7.29 89 VAL A CA 1
ATOM 701 C C . VAL A 1 89 ? -30.514 17.686 42.452 1.00 8.70 89 VAL A C 1
ATOM 702 O O . VAL A 1 89 ? -30.664 18.872 42.350 1.00 9.23 89 VAL A O 1
ATOM 706 N N . VAL A 1 90 ? -31.453 16.880 42.952 1.00 10.09 90 VAL A N 1
ATOM 707 C CA . VAL A 1 90 ? -32.694 17.396 43.543 1.00 9.67 90 VAL A CA 1
ATOM 708 C C . VAL A 1 90 ? -32.818 16.849 44.926 1.00 9.59 90 VAL A C 1
ATOM 709 O O . VAL A 1 90 ? -32.225 15.824 45.274 1.00 9.55 90 VAL A O 1
ATOM 713 N N . ASP A 1 91 ? -33.617 17.542 45.737 1.00 8.84 91 ASP A N 1
ATOM 714 C CA . ASP A 1 91 ? -33.828 17.135 47.120 1.00 11.06 91 ASP A CA 1
ATOM 715 C C . ASP A 1 91 ? -35.140 16.329 46.993 1.00 10.99 91 ASP A C 1
ATOM 716 O O . ASP A 1 91 ? -36.171 16.910 46.772 1.00 10.90 91 ASP A O 1
ATOM 721 N N . GLY A 1 92 ? -35.039 14.999 47.096 1.00 11.14 92 GLY A N 1
ATOM 722 C CA . GLY A 1 92 ? -36.211 14.134 46.912 1.00 12.51 92 GLY A CA 1
ATOM 723 C C . GLY A 1 92 ? -37.367 14.406 47.875 1.00 14.04 92 GLY A C 1
ATOM 724 O O . GLY A 1 92 ? -38.552 14.242 47.526 1.00 15.53 92 GLY A O 1
ATOM 725 N N . LYS A 1 93 ? -37.033 14.797 49.100 1.00 12.58 93 LYS A N 1
ATOM 726 C CA . LYS A 1 93 ? -38.111 15.142 50.069 1.00 13.25 93 LYS A CA 1
ATOM 727 C C . LYS A 1 93 ? -38.802 16.458 49.723 1.00 11.64 93 LYS A C 1
ATOM 728 O O . LYS A 1 93 ? -40.046 16.523 49.661 1.00 14.01 93 LYS A O 1
ATOM 734 N N . ALA A 1 94 ? -38.041 17.530 49.501 1.00 9.35 94 ALA A N 1
ATOM 735 C CA . ALA A 1 94 ? -38.648 18.810 49.219 1.00 10.79 94 ALA A CA 1
ATOM 736 C C . ALA A 1 94 ? -39.211 19.083 47.828 1.00 10.21 94 ALA A C 1
ATOM 737 O O . ALA A 1 94 ? -40.254 19.733 47.681 1.00 10.57 94 ALA A O 1
ATOM 739 N N . ALA A 1 95 ? -38.508 18.611 46.808 1.00 11.54 95 ALA A N 1
ATOM 740 C CA . ALA A 1 95 ? -38.857 18.871 45.411 1.00 10.94 95 ALA A CA 1
ATOM 741 C C . ALA A 1 95 ? -40.280 18.666 44.995 1.00 11.31 95 ALA A C 1
ATOM 742 O O . ALA A 1 95 ? -40.856 19.539 44.358 1.00 11.74 95 ALA A O 1
ATOM 744 N N . PRO A 1 96 ? -40.903 17.538 45.399 1.00 12.02 96 PRO A N 1
ATOM 745 C CA . PRO A 1 96 ? -42.298 17.399 44.957 1.00 12.82 96 PRO A CA 1
ATOM 746 C C . PRO A 1 96 ? -43.244 18.433 45.603 1.00 14.59 96 PRO A C 1
ATOM 747 O O . PRO A 1 96 ? -44.180 18.916 44.949 1.00 14.68 96 PRO A O 1
ATOM 751 N N . GLU A 1 97 ? -42.961 18.822 46.851 1.00 13.68 97 GLU A N 1
ATOM 752 C CA . GLU A 1 97 ? -43.853 19.741 47.521 1.00 15.34 97 GLU A CA 1
ATOM 753 C C . GLU A 1 97 ? -43.615 21.143 47.005 1.00 13.14 97 GLU A C 1
ATOM 754 O O . GLU A 1 97 ? -44.543 21.924 46.906 1.00 12.81 97 GLU A O 1
ATOM 760 N N . ILE A 1 98 ? -42.364 21.468 46.643 1.00 8.79 98 ILE A N 1
ATOM 761 C CA . ILE A 1 98 ? -42.086 22.776 46.066 1.00 10.16 98 ILE A CA 1
ATOM 762 C C . ILE A 1 98 ? -42.789 22.860 44.704 1.00 10.45 98 ILE A C 1
ATOM 763 O O . ILE A 1 98 ? -43.400 23.863 44.380 1.00 11.18 98 ILE A O 1
ATOM 768 N N . ILE A 1 99 ? -42.717 21.780 43.925 1.00 10.57 99 ILE A N 1
ATOM 769 C CA . ILE A 1 99 ? -43.332 21.799 42.599 1.00 12.48 99 ILE A CA 1
ATOM 770 C C . ILE A 1 99 ? -44.815 22.095 42.734 1.00 12.12 99 ILE A C 1
ATOM 771 O O . ILE A 1 99 ? -45.305 22.960 42.058 1.00 13.10 99 ILE A O 1
ATOM 776 N N . LYS A 1 100 ? -45.480 21.446 43.675 1.00 13.71 100 LYS A N 1
ATOM 777 C CA . LYS A 1 100 ? -46.918 21.663 43.854 1.00 16.30 100 LYS A CA 1
ATOM 778 C C . LYS A 1 100 ? -47.298 23.118 44.251 1.00 16.47 100 LYS A C 1
ATOM 779 O O . LYS A 1 100 ? -48.302 23.708 43.708 1.00 15.83 100 LYS A O 1
ATOM 785 N N . ARG A 1 101 ? -46.491 23.743 45.120 1.00 12.73 101 ARG A N 1
ATOM 786 C CA . ARG A 1 101 ? -46.840 25.105 45.524 1.00 15.24 101 ARG A CA 1
ATOM 787 C C . ARG A 1 101 ? -46.552 26.105 44.408 1.00 14.21 101 ARG A C 1
ATOM 788 O O . ARG A 1 101 ? -47.284 27.095 44.250 1.00 16.58 101 ARG A O 1
ATOM 796 N N . TRP A 1 102 ? -45.517 25.860 43.615 1.00 13.06 102 TRP A N 1
ATOM 797 C CA . TRP A 1 102 ? -45.224 26.754 42.518 1.00 13.92 102 TRP A CA 1
ATOM 798 C C . TRP A 1 102 ? -46.295 26.627 41.429 1.00 13.89 102 TRP A C 1
ATOM 799 O O . TRP A 1 102 ? -46.772 27.647 40.886 1.00 14.72 102 TRP A O 1
ATOM 810 N N . GLU A 1 103 ? -46.707 25.405 41.131 1.00 15.50 103 GLU A N 1
ATOM 811 C CA . GLU A 1 103 ? -47.720 25.242 40.092 1.00 18.13 103 GLU A CA 1
ATOM 812 C C . GLU A 1 103 ? -48.990 25.914 40.576 1.00 20.85 103 GLU A C 1
ATOM 813 O O . GLU A 1 103 ? -49.634 26.586 39.785 1.00 20.83 103 GLU A O 1
ATOM 819 N N . LYS A 1 104 ? -49.342 25.743 41.857 1.00 21.48 104 LYS A N 1
ATOM 820 C CA . LYS A 1 104 ? -50.532 26.413 42.396 1.00 22.41 104 LYS A CA 1
ATOM 821 C C . LYS A 1 104 ? -50.523 27.892 42.048 1.00 24.94 104 LYS A C 1
ATOM 822 O O . LYS A 1 104 ? -51.542 28.435 41.591 1.00 25.28 104 LYS A O 1
ATOM 828 N N . ARG A 1 105 ? -49.392 28.575 42.194 1.00 24.36 105 ARG A N 1
ATOM 829 C CA . ARG A 1 105 ? -49.409 29.991 41.867 1.00 25.62 105 ARG A CA 1
ATOM 830 C C . ARG A 1 105 ? -49.051 30.391 40.441 1.00 25.42 105 ARG A C 1
ATOM 831 O O . ARG A 1 105 ? -48.761 31.566 40.148 1.00 25.85 105 ARG A O 1
ATOM 839 N N . GLY A 1 106 ? -49.056 29.396 39.562 1.00 25.08 106 GLY A N 1
ATOM 840 C CA . GLY A 1 106 ? -48.762 29.617 38.160 1.00 23.92 106 GLY A CA 1
ATOM 841 C C . GLY A 1 106 ? -47.336 29.892 37.771 1.00 23.45 106 GLY A C 1
ATOM 842 O O . GLY A 1 106 ? -47.109 30.570 36.790 1.00 22.39 106 GLY A O 1
ATOM 843 N N . GLU A 1 107 ? -46.366 29.386 38.520 1.00 21.91 107 GLU A N 1
ATOM 844 C CA . GLU A 1 107 ? -44.966 29.608 38.167 1.00 22.33 107 GLU A CA 1
ATOM 845 C C . GLU A 1 107 ? -44.366 28.248 37.819 1.00 20.07 107 GLU A C 1
ATOM 846 O O . GLU A 1 107 ? -44.827 27.206 38.313 1.00 19.87 107 GLU A O 1
ATOM 852 N N . ILE A 1 108 ? -43.322 28.275 36.999 1.00 16.99 108 ILE A N 1
ATOM 853 C CA . ILE A 1 108 ? -42.683 27.054 36.566 1.00 15.85 108 ILE A CA 1
ATOM 854 C C . ILE A 1 108 ? -41.612 26.745 37.589 1.00 13.51 108 ILE A C 1
ATOM 855 O O . ILE A 1 108 ? -40.719 27.548 37.780 1.00 12.43 108 ILE A O 1
ATOM 860 N N . PRO A 1 109 ? -41.717 25.581 38.261 1.00 12.83 109 PRO A N 1
ATOM 861 C CA . PRO A 1 109 ? -40.691 25.226 39.269 1.00 12.43 109 PRO A CA 1
ATOM 862 C C . PRO A 1 109 ? -39.301 25.155 38.613 1.00 10.97 109 PRO A C 1
ATOM 863 O O . PRO A 1 109 ? -39.151 24.710 37.469 1.00 10.38 109 PRO A O 1
ATOM 867 N N . ILE A 1 110 ? -38.299 25.620 39.359 1.00 10.09 110 ILE A N 1
ATOM 868 C CA . ILE A 1 110 ? -36.921 25.639 38.864 1.00 11.62 110 ILE A CA 1
ATOM 869 C C . ILE A 1 110 ? -36.440 24.251 38.375 1.00 9.55 110 ILE 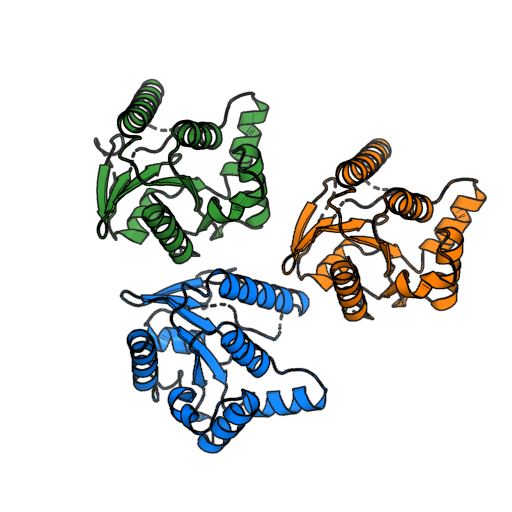A C 1
ATOM 870 O O . ILE A 1 110 ? -35.765 24.112 37.309 1.00 10.39 110 ILE A O 1
ATOM 875 N N . ASP A 1 111 ? -36.700 23.228 39.144 1.00 8.89 111 ASP A N 1
ATOM 876 C CA . ASP A 1 111 ? -36.242 21.891 38.766 1.00 9.34 111 ASP A CA 1
ATOM 877 C C . ASP A 1 111 ? -36.800 21.398 37.438 1.00 10.95 111 ASP A C 1
ATOM 878 O O . ASP A 1 111 ? -36.125 20.715 36.653 1.00 9.90 111 ASP A O 1
ATOM 883 N N . VAL A 1 112 ? -38.081 21.702 37.228 1.00 11.20 112 VAL A N 1
ATOM 884 C CA . VAL A 1 112 ? -38.788 21.293 36.026 1.00 11.47 112 VAL A CA 1
ATOM 885 C C . VAL A 1 112 ? -38.237 22.126 34.851 1.00 9.90 112 VAL A C 1
ATOM 886 O O . VAL A 1 112 ? -37.919 21.599 33.797 1.00 11.78 112 VAL A O 1
ATOM 890 N N . GLU A 1 113 ? -38.123 23.418 35.066 1.00 10.76 113 GLU A N 1
ATOM 891 C CA . GLU A 1 113 ? -37.627 24.315 34.049 1.00 9.55 113 GLU A CA 1
ATOM 892 C C . GLU A 1 113 ? -36.249 23.885 33.614 1.00 10.26 113 GLU A C 1
ATOM 893 O O . GLU A 1 113 ? -35.964 23.792 32.401 1.00 9.35 113 GLU A O 1
ATOM 899 N N . PHE A 1 114 ? -35.384 23.571 34.580 1.00 9.35 114 PHE A N 1
ATOM 900 C CA . PHE A 1 114 ? -34.015 23.204 34.213 1.00 10.27 114 PHE A CA 1
ATOM 901 C C . PHE A 1 114 ? -33.858 21.850 33.525 1.00 10.28 114 PHE A C 1
ATOM 902 O O . PHE A 1 114 ? -33.104 21.728 32.552 1.00 7.95 114 PHE A O 1
ATOM 910 N N . TYR A 1 115 ? -34.545 20.843 34.000 1.00 7.79 115 TYR A N 1
ATOM 911 C CA . TYR A 1 115 ? -34.461 19.549 33.337 1.00 9.87 115 TYR A CA 1
ATOM 912 C C . TYR A 1 115 ? -34.992 19.696 31.897 1.00 9.92 115 TYR A C 1
ATOM 913 O O . TYR A 1 115 ? -34.426 19.158 30.921 1.00 8.70 115 TYR A O 1
ATOM 922 N N . GLN A 1 116 ? -36.050 20.477 31.718 1.00 10.10 116 GLN A N 1
ATOM 923 C CA . GLN A 1 116 ? -36.576 20.600 30.367 1.00 10.69 116 GLN A CA 1
ATOM 924 C C . GLN A 1 116 ? -35.666 21.415 29.494 1.00 9.82 116 GLN A C 1
ATOM 925 O O . GLN A 1 116 ? -35.562 21.138 28.272 1.00 11.77 116 GLN A O 1
ATOM 931 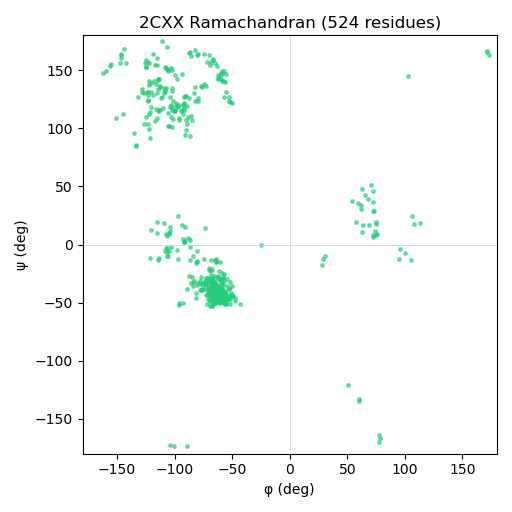N N . PHE A 1 117 ? -34.925 22.340 30.108 1.00 10.92 117 PHE A N 1
ATOM 932 C CA . PHE A 1 117 ? -33.974 23.135 29.352 1.00 9.84 117 PHE A CA 1
ATOM 933 C C . PHE A 1 117 ? -32.849 22.197 28.840 1.00 11.00 117 PHE A C 1
ATOM 934 O O . PHE A 1 117 ? -32.466 22.248 27.651 1.00 9.46 117 PHE A O 1
ATOM 942 N N . LEU A 1 118 ? -32.323 21.346 29.711 1.00 8.92 118 LEU A N 1
ATOM 943 C CA . LEU A 1 118 ? -31.269 20.436 29.270 1.00 9.10 118 LEU A CA 1
ATOM 944 C C . LEU A 1 118 ? -31.759 19.547 28.125 1.00 10.07 118 LEU A C 1
ATOM 945 O O . LEU A 1 118 ? -30.961 19.171 27.232 1.00 10.51 118 LEU A O 1
ATOM 950 N N . ARG A 1 119 ? -33.048 19.201 28.146 1.00 8.99 119 ARG A N 1
ATOM 951 C CA . ARG A 1 119 ? -33.587 18.327 27.077 1.00 9.80 119 ARG A CA 1
ATOM 952 C C . ARG A 1 119 ? -33.618 19.079 25.756 1.00 10.02 119 ARG A C 1
ATOM 953 O O . ARG A 1 119 ? -33.297 18.495 24.723 1.00 11.06 119 ARG A O 1
ATOM 961 N N . GLU A 1 120 ? -33.947 20.360 25.778 1.00 11.54 120 GLU A N 1
ATOM 962 C CA . GLU A 1 120 ? -33.913 21.185 24.551 1.00 11.53 120 GLU A CA 1
ATOM 963 C C . GLU A 1 120 ? -32.509 21.250 24.020 1.00 13.27 120 GLU A C 1
ATOM 964 O O . GLU A 1 120 ? -32.330 21.427 22.837 1.00 13.00 120 GLU A O 1
ATOM 970 N N . LEU A 1 121 ? -31.514 21.113 24.892 1.00 12.31 121 LEU A N 1
ATOM 971 C CA . LEU A 1 121 ? -30.113 21.164 24.445 1.00 12.33 121 LEU A CA 1
ATOM 972 C C . LEU A 1 121 ? -29.478 19.815 24.096 1.00 11.25 121 LEU A C 1
ATOM 973 O O . LEU A 1 121 ? -28.302 19.764 23.765 1.00 10.18 121 LEU A O 1
ATOM 978 N N . ASP A 1 122 ? -30.262 18.756 24.188 1.00 9.69 122 ASP A N 1
ATOM 979 C CA . ASP A 1 122 ? -29.878 17.366 23.869 1.00 11.21 122 ASP A CA 1
ATOM 980 C 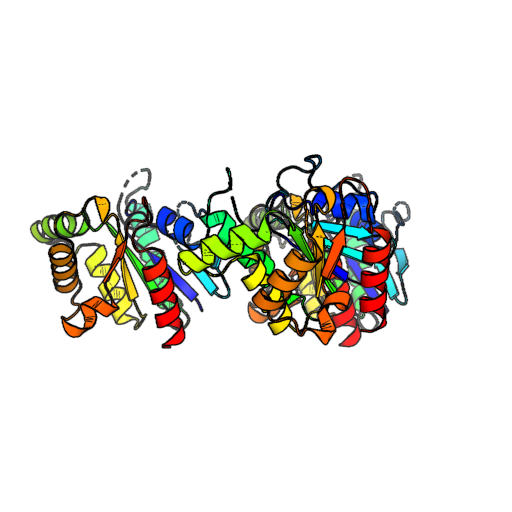C . ASP A 1 122 ? -28.746 16.883 24.766 1.00 11.68 122 ASP A C 1
ATOM 981 O O . ASP A 1 122 ? -27.905 16.088 24.371 1.00 11.81 122 ASP A O 1
ATOM 986 N N . ILE A 1 123 ? -28.745 17.355 26.017 1.00 10.23 123 ILE A N 1
ATOM 987 C CA . ILE A 1 123 ? -27.720 16.907 26.935 1.00 9.97 123 ILE A CA 1
ATOM 988 C C . ILE A 1 123 ? -28.247 15.767 27.801 1.00 9.47 123 ILE A C 1
ATOM 989 O O . ILE A 1 123 ? -29.229 15.962 28.528 1.00 10.76 123 ILE A O 1
ATOM 994 N N . PRO A 1 124 ? -27.640 14.567 27.718 1.00 10.75 124 PRO A N 1
ATOM 995 C CA . PRO A 1 124 ? -28.079 13.424 28.532 1.00 11.97 124 PRO A CA 1
ATOM 996 C C . PRO A 1 124 ? -28.040 13.889 30.000 1.00 11.08 124 PRO A C 1
ATOM 997 O O . PRO A 1 124 ? -27.028 14.452 30.472 1.00 9.30 124 PRO A O 1
ATOM 1001 N N . THR A 1 125 ? -29.127 13.639 30.729 1.00 9.58 125 THR A N 1
ATOM 1002 C CA . THR A 1 125 ? -29.213 14.109 32.107 1.00 9.88 125 THR A CA 1
ATOM 1003 C C . THR A 1 125 ? -29.590 13.034 33.085 1.00 11.33 125 THR A C 1
ATOM 1004 O O . THR A 1 125 ? -30.555 12.299 32.868 1.00 12.69 125 THR A O 1
ATOM 1008 N N . ILE A 1 126 ? -28.843 12.931 34.173 1.00 10.11 126 ILE A N 1
ATOM 1009 C CA . ILE A 1 126 ? -29.184 11.976 35.236 1.00 8.76 126 ILE A CA 1
ATOM 1010 C C . ILE A 1 126 ? -29.706 12.827 36.388 1.00 9.71 126 ILE A C 1
ATOM 1011 O O . ILE A 1 126 ? -29.177 13.894 36.654 1.00 11.69 126 ILE A O 1
ATOM 1016 N N . VAL A 1 127 ? -30.813 12.432 37.007 1.00 9.26 127 VAL A N 1
ATOM 1017 C CA . VAL A 1 127 ? -31.308 13.163 38.154 1.00 10.16 127 VAL A CA 1
ATOM 1018 C C . VAL A 1 127 ? -30.894 12.413 39.398 1.00 10.70 127 VAL A C 1
ATOM 1019 O O . VAL A 1 127 ? -31.360 11.291 39.614 1.00 10.03 127 VAL A O 1
ATOM 1023 N N . ALA A 1 128 ? -30.035 13.017 40.226 1.00 10.05 128 ALA A N 1
ATOM 1024 C CA . ALA A 1 128 ? -29.626 12.401 41.499 1.00 10.61 128 ALA A CA 1
ATOM 1025 C C . ALA A 1 128 ? -30.718 12.815 42.515 1.00 10.80 128 ALA A C 1
ATOM 1026 O O . ALA A 1 128 ? -30.827 13.980 42.860 1.00 11.41 128 ALA A O 1
ATOM 1028 N N . VAL A 1 129 ? -31.529 11.869 42.972 1.00 9.18 129 VAL A N 1
ATOM 1029 C CA . VAL A 1 129 ? -32.601 12.176 43.911 1.00 10.41 129 VAL A CA 1
ATOM 1030 C C . VAL A 1 129 ? -32.005 12.004 45.319 1.00 9.66 129 VAL A C 1
ATOM 1031 O O . VAL A 1 129 ? -31.988 10.923 45.905 1.00 11.03 129 VAL A O 1
ATOM 1035 N N . ASN A 1 130 ? -31.540 13.116 45.859 1.00 11.27 130 ASN A N 1
ATOM 1036 C CA . ASN A 1 130 ? -30.806 13.108 47.102 1.00 10.87 130 ASN A CA 1
ATOM 1037 C C . ASN A 1 130 ? -31.696 13.195 48.323 1.00 11.37 130 ASN A C 1
ATOM 1038 O O . ASN A 1 130 ? -32.882 13.524 48.232 1.00 10.49 130 ASN A O 1
ATOM 1043 N N . LYS A 1 131 ? -31.081 12.871 49.445 1.00 11.46 131 LYS A N 1
ATOM 1044 C CA . LYS A 1 131 ? -31.706 12.869 50.783 1.00 11.85 131 LYS A CA 1
ATOM 1045 C C . LYS A 1 131 ? -32.674 11.709 50.906 1.00 14.59 131 LYS A C 1
ATOM 1046 O O . LYS A 1 131 ? -33.717 11.777 51.565 1.00 12.63 131 LYS A O 1
ATOM 1052 N N . LEU A 1 132 ? -32.283 10.607 50.293 1.00 15.13 132 LEU A N 1
ATOM 1053 C CA . LEU A 1 132 ? -33.142 9.444 50.325 1.00 16.19 132 LEU A CA 1
ATOM 1054 C C . LEU A 1 132 ? -33.535 9.014 51.747 1.00 16.14 132 LEU A C 1
ATOM 1055 O O . LEU A 1 132 ? -34.629 8.453 51.991 1.00 15.88 132 LEU A O 1
ATOM 1060 N N . ASP A 1 133 ? -32.636 9.289 52.690 1.00 17.98 133 ASP A N 1
ATOM 1061 C CA . ASP A 1 133 ? -32.858 8.934 54.081 1.00 18.20 133 ASP A CA 1
ATOM 1062 C C . ASP A 1 133 ? -34.053 9.682 54.713 1.00 18.53 133 ASP A C 1
ATOM 1063 O O . ASP A 1 133 ? -34.543 9.301 55.777 1.00 19.58 133 ASP A O 1
ATOM 1068 N N . LYS A 1 134 ? -34.566 10.706 54.045 1.00 17.04 134 LYS A N 1
ATOM 1069 C CA . LYS A 1 134 ? -35.697 11.492 54.556 1.00 16.85 134 LYS A CA 1
ATOM 1070 C C . LYS A 1 134 ? -36.982 11.130 53.810 1.00 17.11 134 LYS A C 1
ATOM 1071 O O . LYS A 1 134 ? -38.059 11.656 54.126 1.00 18.11 134 LYS A O 1
ATOM 1077 N N . ILE A 1 135 ? -36.860 10.283 52.785 1.00 17.04 135 ILE A N 1
ATOM 1078 C CA . ILE A 1 135 ? -37.995 9.952 51.923 1.00 18.77 135 ILE A CA 1
ATOM 1079 C C . ILE A 1 135 ? -38.667 8.639 52.254 1.00 18.95 135 ILE A C 1
ATOM 1080 O O . ILE A 1 135 ? -38.073 7.595 52.114 1.00 18.19 135 ILE A O 1
ATOM 1085 N N . LYS A 1 136 ? -39.926 8.719 52.677 1.00 21.53 136 LYS A N 1
ATOM 1086 C CA . LYS A 1 136 ? -40.697 7.529 53.021 1.00 22.26 136 LYS A CA 1
ATOM 1087 C C . LYS A 1 136 ? -41.151 6.714 51.812 1.00 22.10 136 LYS A C 1
ATOM 1088 O O . LYS A 1 136 ? -41.195 5.506 51.919 1.00 20.90 136 LYS A O 1
ATOM 1094 N N . ASN A 1 137 ? -41.459 7.342 50.675 1.00 20.13 137 ASN A N 1
ATOM 1095 C CA . ASN A 1 137 ? -41.867 6.558 49.491 1.00 20.96 137 ASN A CA 1
ATOM 1096 C C . ASN A 1 137 ? -41.107 7.068 48.279 1.00 18.23 137 ASN A C 1
ATOM 1097 O O . ASN A 1 137 ? -41.590 7.889 47.505 1.00 18.86 137 ASN A O 1
ATOM 1102 N N . VAL A 1 138 ? -39.910 6.549 48.107 1.00 18.13 138 VAL A N 1
ATOM 1103 C CA . VAL A 1 138 ? -39.071 7.023 47.029 1.00 19.76 138 VAL A CA 1
ATOM 1104 C C . VAL A 1 138 ? -39.642 6.730 45.655 1.00 18.99 138 VAL A C 1
ATOM 1105 O O . VAL A 1 138 ? -39.527 7.570 44.774 1.00 17.94 138 VAL A O 1
ATOM 1109 N N . GLN A 1 139 ? -40.259 5.567 45.459 1.00 18.79 139 GLN A N 1
ATOM 1110 C CA . GLN A 1 139 ? -40.845 5.259 44.165 1.00 19.76 139 GLN A CA 1
ATOM 1111 C C . GLN A 1 139 ? -41.899 6.275 43.770 1.00 18.81 139 GLN A C 1
ATOM 1112 O O . GLN A 1 139 ? -41.995 6.701 42.604 1.00 19.60 139 GLN A O 1
ATOM 1118 N N . GLU A 1 140 ? -42.686 6.683 44.752 1.00 17.72 140 GLU A N 1
ATOM 1119 C CA . GLU A 1 140 ? -43.726 7.661 44.531 1.00 17.47 140 GLU A CA 1
ATOM 1120 C C . GLU A 1 140 ? -43.107 8.990 44.181 1.00 15.85 140 GLU A C 1
ATOM 1121 O O . GLU A 1 140 ? -43.612 9.682 43.304 1.00 14.27 140 GLU A O 1
ATOM 1127 N N . VAL A 1 141 ? -41.995 9.356 44.836 1.00 14.17 141 VAL A N 1
ATOM 1128 C CA . VAL A 1 141 ? -41.370 10.651 44.532 1.00 13.86 141 VAL A CA 1
ATOM 1129 C C . VAL A 1 141 ? -40.836 10.651 43.079 1.00 12.72 141 VAL A C 1
ATOM 1130 O O . VAL A 1 141 ? -41.042 11.602 42.301 1.00 12.40 141 VAL A O 1
ATOM 1134 N N . ILE A 1 142 ? -40.136 9.590 42.740 1.00 12.84 142 ILE A N 1
ATOM 1135 C CA . ILE A 1 142 ? -39.552 9.457 41.408 1.00 13.46 142 ILE A CA 1
ATOM 1136 C C . ILE A 1 142 ? -40.648 9.395 40.346 1.00 12.14 142 ILE A C 1
ATOM 1137 O O . ILE A 1 142 ? -40.491 9.963 39.276 1.00 12.60 142 ILE A O 1
ATOM 1142 N N . ASN A 1 143 ? -41.785 8.777 40.637 1.00 13.57 143 ASN A N 1
ATOM 1143 C CA . ASN A 1 143 ? -42.834 8.728 39.626 1.00 14.16 143 ASN A CA 1
ATOM 1144 C C . ASN A 1 143 ? -43.407 10.100 39.425 1.00 13.49 143 ASN A C 1
ATOM 1145 O O . ASN A 1 143 ? -43.742 10.474 38.297 1.00 13.27 143 ASN A O 1
ATOM 1150 N N . PHE A 1 144 ? -43.532 10.870 40.513 1.00 12.16 144 PHE A N 1
ATOM 1151 C CA . PHE A 1 144 ? -44.068 12.225 40.422 1.00 11.72 144 PHE A CA 1
ATOM 1152 C C . PHE A 1 144 ? -43.122 13.107 39.595 1.00 10.63 144 PHE A C 1
ATOM 1153 O O . PHE A 1 144 ? -43.549 13.847 38.702 1.00 11.05 144 PHE A O 1
ATOM 1161 N N . LEU A 1 145 ? -41.827 13.044 39.913 1.00 11.83 145 LEU A N 1
ATOM 1162 C CA . LEU A 1 145 ? -40.852 13.862 39.230 1.00 11.58 145 LEU A CA 1
ATOM 1163 C C . LEU A 1 145 ? -40.788 13.466 37.766 1.00 11.58 145 LEU A C 1
ATOM 1164 O O . LEU A 1 145 ? -40.620 14.313 36.907 1.00 12.05 145 LEU A O 1
ATOM 1169 N N . ALA A 1 146 ? -40.914 12.178 37.470 1.00 9.90 146 ALA A N 1
ATOM 1170 C CA . ALA A 1 146 ? -40.838 11.752 36.075 1.00 11.34 146 ALA A CA 1
ATOM 1171 C C . ALA A 1 146 ? -41.988 12.376 35.283 1.00 12.41 146 ALA A C 1
ATOM 1172 O O . ALA A 1 146 ? -41.780 12.881 34.192 1.00 10.95 146 ALA A O 1
ATOM 1174 N N . GLU A 1 147 ? -43.195 12.394 35.856 1.00 13.35 147 GLU A N 1
ATOM 1175 C CA . GLU A 1 147 ? -44.330 12.990 35.168 1.00 14.34 147 GLU A CA 1
ATOM 1176 C C . GLU A 1 147 ? -44.115 14.524 34.995 1.00 14.23 147 GLU A C 1
ATOM 1177 O O . GLU A 1 147 ? -44.376 15.062 33.928 1.00 14.30 147 GLU A O 1
ATOM 1183 N N . LYS A 1 148 ? -43.600 15.210 36.025 1.00 13.25 148 LYS A N 1
ATOM 1184 C CA . LYS A 1 148 ? -43.421 16.664 35.922 1.00 12.85 148 LYS A CA 1
ATOM 1185 C C . LYS A 1 148 ? -42.279 17.071 34.981 1.00 11.43 148 LYS A C 1
ATOM 1186 O O . LYS A 1 148 ? -42.341 18.130 34.330 1.00 11.59 148 LYS A O 1
ATOM 1192 N N . PHE A 1 149 ? -41.246 16.235 34.918 1.00 13.47 149 PHE A N 1
ATOM 1193 C CA . PHE A 1 149 ? -40.069 16.508 34.063 1.00 11.80 149 PHE A CA 1
ATOM 1194 C C . PHE A 1 149 ? -40.273 15.991 32.608 1.00 11.74 149 PHE A C 1
ATOM 1195 O O . PHE A 1 149 ? -39.409 16.172 31.771 1.00 12.44 149 PHE A O 1
ATOM 1203 N N . GLU A 1 150 ? -41.412 15.349 32.340 1.00 12.35 150 GLU A N 1
ATOM 1204 C CA . GLU A 1 150 ? -41.719 14.778 31.003 1.00 11.60 150 GLU A CA 1
ATOM 1205 C C . GLU A 1 150 ? -40.742 13.679 30.616 1.00 13.94 150 GLU A C 1
ATOM 1206 O O . GLU A 1 150 ? -40.185 13.650 29.520 1.00 15.08 150 GLU A O 1
ATOM 1212 N N . VAL A 1 151 ? -40.535 12.774 31.564 1.00 12.38 151 VAL A N 1
ATOM 1213 C CA . VAL A 1 151 ? -39.683 11.611 31.405 1.00 13.17 151 VAL A CA 1
ATOM 1214 C C . VAL A 1 151 ? -40.570 10.398 31.153 1.00 15.47 151 VAL A C 1
ATOM 1215 O O . VAL A 1 151 ? -41.465 10.111 31.941 1.00 15.74 151 VAL A O 1
ATOM 1219 N N . PRO A 1 152 ? -40.345 9.697 30.020 1.00 17.52 152 PRO A N 1
ATOM 1220 C CA . PRO A 1 152 ? -41.140 8.508 29.678 1.00 17.97 152 PRO A CA 1
ATOM 1221 C C . PRO A 1 152 ? -40.995 7.402 30.728 1.00 17.69 152 PRO A C 1
ATOM 1222 O O . PRO A 1 152 ? -39.923 7.187 31.283 1.00 17.37 152 PRO A O 1
ATOM 1226 N N . LEU A 1 153 ? -42.069 6.672 30.973 1.00 16.90 153 LEU A N 1
ATOM 1227 C CA . LEU A 1 153 ? -41.996 5.567 31.948 1.00 19.57 153 LEU A CA 1
ATOM 1228 C C . LEU A 1 153 ? -40.824 4.622 31.672 1.00 19.94 153 LEU A C 1
ATOM 1229 O O . LEU A 1 153 ? -40.136 4.165 32.593 1.00 18.98 153 LEU A O 1
ATOM 1234 N N . SER A 1 154 ? -40.582 4.304 30.401 1.00 21.88 154 SER A N 1
ATOM 1235 C CA . SER A 1 154 ? -39.496 3.399 30.008 1.00 23.20 154 SER A CA 1
ATOM 1236 C C . SER A 1 154 ? -38.119 3.920 30.405 1.00 23.34 154 SER A C 1
ATOM 1237 O O . SER A 1 154 ? -37.145 3.145 30.537 1.00 24.02 154 SER A O 1
ATOM 1240 N N . GLU A 1 155 ? -38.019 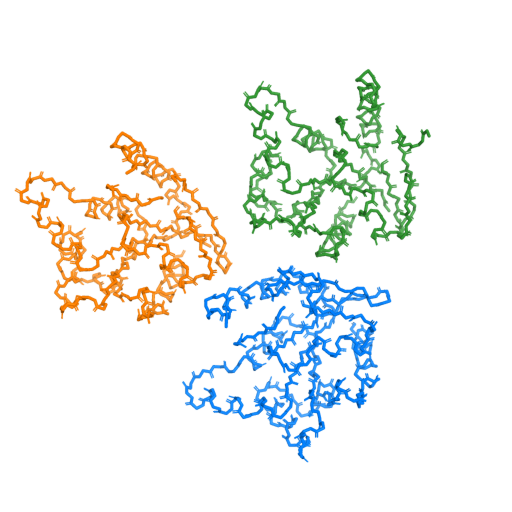5.231 30.601 1.00 20.43 155 GLU A N 1
ATOM 1241 C CA . GLU A 1 155 ? -36.710 5.778 30.942 1.00 21.33 155 GLU A CA 1
ATOM 1242 C C . GLU A 1 155 ? -36.523 6.141 32.403 1.00 19.05 155 GLU A C 1
ATOM 1243 O O . GLU A 1 155 ? -35.443 6.510 32.779 1.00 17.76 155 GLU A O 1
ATOM 1249 N N . ILE A 1 156 ? -37.537 5.982 33.245 1.00 15.80 156 ILE A N 1
ATOM 1250 C CA . ILE A 1 156 ? -37.382 6.385 34.651 1.00 16.13 156 ILE A CA 1
ATOM 1251 C C . ILE A 1 156 ? -36.180 5.850 35.431 1.00 16.84 156 ILE A C 1
ATOM 1252 O O . ILE A 1 156 ? -35.491 6.601 36.131 1.00 16.34 156 ILE A O 1
ATOM 1257 N N . ASP A 1 157 ? -35.927 4.552 35.340 1.00 20.04 157 ASP A N 1
ATOM 1258 C CA . ASP A 1 157 ? -34.816 3.996 36.078 1.00 21.91 157 ASP A CA 1
ATOM 1259 C C . ASP A 1 157 ? -33.462 4.344 35.477 1.00 21.66 157 ASP A C 1
ATOM 1260 O O . ASP A 1 157 ? -32.455 4.134 36.140 1.00 21.88 157 ASP A O 1
ATOM 1265 N N . LYS A 1 158 ? -33.443 4.874 34.254 1.00 20.36 158 LYS A N 1
ATOM 1266 C CA . LYS A 1 158 ? -32.219 5.273 33.575 1.00 20.85 158 LYS A CA 1
ATOM 1267 C C . LYS A 1 158 ? -31.870 6.719 33.969 1.00 18.95 158 LYS A C 1
ATOM 1268 O O . LYS A 1 158 ? -30.700 7.149 33.988 1.00 17.89 158 LYS A O 1
ATOM 1274 N N . VAL A 1 159 ? -32.915 7.458 34.307 1.00 15.91 159 VAL A N 1
ATOM 1275 C CA . VAL A 1 159 ? -32.753 8.867 34.632 1.00 12.65 159 VAL A CA 1
ATOM 1276 C C . VAL A 1 159 ? -32.636 9.176 36.103 1.00 13.17 159 VAL A C 1
ATOM 1277 O O . VAL A 1 159 ? -31.690 9.871 36.523 1.00 11.56 159 VAL A O 1
ATOM 1281 N N . PHE A 1 160 ? -33.571 8.636 36.873 1.00 10.68 160 PHE A N 1
ATOM 1282 C CA . PHE A 1 160 ? -33.667 8.914 38.319 1.00 11.14 160 PHE A CA 1
ATOM 1283 C C . PHE A 1 160 ? -32.931 7.947 39.219 1.00 11.61 160 PHE A C 1
ATOM 1284 O O . PHE A 1 160 ? -33.302 6.784 39.339 1.00 14.27 160 PHE A O 1
ATOM 1292 N N . ILE A 1 161 ? -31.871 8.437 39.867 1.00 11.56 161 ILE A N 1
ATOM 1293 C CA . ILE A 1 161 ? -31.091 7.587 40.760 1.00 12.11 161 ILE A CA 1
ATOM 1294 C C . ILE A 1 161 ? -31.172 8.109 42.194 1.00 13.18 161 ILE A C 1
ATOM 1295 O O . ILE A 1 161 ? -30.592 9.164 42.530 1.00 12.44 161 ILE A O 1
ATOM 1300 N N . PRO A 1 162 ? -31.926 7.416 43.050 1.00 13.76 162 PRO A N 1
ATOM 1301 C CA . PRO A 1 162 ? -31.983 7.916 44.425 1.00 13.45 162 PRO A CA 1
ATOM 1302 C C . PRO A 1 162 ? -30.678 7.617 45.200 1.00 13.13 162 PRO A C 1
ATOM 1303 O O . PRO A 1 162 ? -30.076 6.537 45.102 1.00 14.50 162 PRO A O 1
ATOM 1307 N N . ILE A 1 163 ? -30.217 8.606 45.971 1.00 13.82 163 ILE A N 1
ATOM 1308 C CA . ILE A 1 163 ? -28.974 8.441 46.749 1.00 12.72 163 ILE A CA 1
ATOM 1309 C C . ILE A 1 163 ? -29.108 9.179 48.094 1.00 13.15 163 ILE A C 1
ATOM 1310 O O . ILE A 1 163 ? -30.064 9.937 48.316 1.00 11.69 163 ILE A O 1
ATOM 1315 N N . SER A 1 164 ? -28.163 8.912 48.992 1.00 13.56 164 SER A N 1
ATOM 1316 C CA . SER A 1 164 ? -28.013 9.749 50.188 1.00 13.68 164 SER A CA 1
ATOM 1317 C C . SER A 1 164 ? -26.544 10.166 50.166 1.00 14.25 164 SER A C 1
ATOM 1318 O O . SER A 1 164 ? -25.680 9.366 50.471 1.00 13.50 164 SER A O 1
ATOM 1321 N N . ALA A 1 165 ? -26.271 11.418 49.779 1.00 12.56 165 ALA A N 1
ATOM 1322 C CA . ALA A 1 165 ? -24.921 11.934 49.750 1.00 13.40 165 ALA A CA 1
ATOM 1323 C C . ALA A 1 165 ? -24.385 11.994 51.187 1.00 13.23 165 ALA A C 1
ATOM 1324 O O . ALA A 1 165 ? -23.145 11.911 51.404 1.00 14.10 165 ALA A O 1
ATOM 1326 N N . LYS A 1 166 ? -25.301 12.143 52.138 1.00 13.93 166 LYS A N 1
ATOM 1327 C CA . LYS A 1 166 ? -24.911 12.232 53.536 1.00 16.84 166 LYS A CA 1
ATOM 1328 C C . LYS A 1 166 ? -24.342 10.932 54.047 1.00 18.15 166 LYS A C 1
ATOM 1329 O O . LYS A 1 166 ? -23.276 10.939 54.624 1.00 17.87 166 LYS A O 1
ATOM 1335 N N . PHE A 1 167 ? -25.088 9.852 53.860 1.00 18.28 167 PHE A N 1
ATOM 1336 C CA . PHE A 1 167 ? -24.665 8.546 54.356 1.00 21.76 167 PHE A CA 1
ATOM 1337 C C . PHE A 1 167 ? -23.981 7.649 53.349 1.00 22.76 167 PHE A C 1
ATOM 1338 O O . PHE A 1 167 ? -23.391 6.623 53.708 1.00 23.64 167 PHE A O 1
ATOM 1346 N N . GLY A 1 168 ? -24.047 8.011 52.074 1.00 21.41 168 GLY A N 1
ATOM 1347 C CA . GLY A 1 168 ? -23.369 7.203 51.088 1.00 22.00 168 GLY A CA 1
ATOM 1348 C C . GLY A 1 168 ? -24.230 6.234 50.289 1.00 20.67 168 GLY A C 1
ATOM 1349 O O . GLY A 1 168 ? -23.745 5.628 49.327 1.00 23.35 168 GLY A O 1
ATOM 1350 N N . ASP A 1 169 ? -25.490 6.086 50.647 1.00 20.56 169 ASP A N 1
ATOM 1351 C CA . ASP A 1 169 ? -26.385 5.176 49.945 1.00 20.58 169 ASP A CA 1
ATOM 1352 C C . ASP A 1 169 ? -26.433 5.354 48.396 1.00 20.92 169 ASP A C 1
ATOM 1353 O O . ASP A 1 169 ? -26.758 6.439 47.915 1.00 18.99 169 ASP A O 1
ATOM 1358 N N . ASN A 1 170 ? -26.137 4.290 47.638 1.00 19.34 170 ASN A N 1
ATOM 1359 C CA . ASN A 1 170 ? -26.204 4.297 46.153 1.00 20.32 170 ASN A CA 1
ATOM 1360 C C . ASN A 1 170 ? -25.272 5.236 45.401 1.00 19.15 170 ASN A C 1
ATOM 1361 O O . ASN A 1 170 ? -25.476 5.471 44.207 1.00 18.28 170 ASN A O 1
ATOM 1366 N N . ILE A 1 171 ? -24.297 5.834 46.092 1.00 18.80 171 ILE A N 1
ATOM 1367 C CA . ILE A 1 171 ? -23.328 6.681 45.411 1.00 18.24 171 ILE A CA 1
ATOM 1368 C C . ILE A 1 171 ? -22.577 5.881 44.363 1.00 17.84 171 ILE A C 1
ATOM 1369 O O . ILE A 1 171 ? -22.324 6.367 43.263 1.00 17.96 171 ILE A O 1
ATOM 1374 N N . GLU A 1 172 ? -22.204 4.630 44.647 1.00 18.28 172 GLU A N 1
ATOM 1375 C CA . GLU A 1 172 ? -21.496 3.887 43.608 1.00 18.58 172 GLU A CA 1
ATOM 1376 C C . GLU A 1 172 ? -22.387 3.641 42.396 1.00 18.47 172 GLU A C 1
ATOM 1377 O O . GLU A 1 172 ? -21.912 3.643 41.246 1.00 16.73 172 GLU A O 1
ATOM 1383 N N . ARG A 1 173 ? -23.680 3.424 42.627 1.00 18.15 173 ARG A N 1
ATOM 1384 C CA . ARG A 1 173 ? -24.573 3.197 41.491 1.00 19.70 173 ARG A CA 1
ATOM 1385 C C . ARG A 1 173 ? -24.665 4.485 40.637 1.00 17.08 173 ARG A C 1
ATOM 1386 O O . ARG A 1 173 ? -24.737 4.425 39.393 1.00 13.97 173 ARG A O 1
ATOM 1394 N N . LEU A 1 174 ? -24.634 5.658 41.303 1.00 15.94 174 LEU A N 1
ATOM 1395 C CA . LEU A 1 174 ? -24.725 6.930 40.601 1.00 14.96 174 LEU A CA 1
ATOM 1396 C C . LEU A 1 174 ? -23.453 7.100 39.776 1.00 13.80 174 LEU A C 1
ATOM 1397 O O . LEU A 1 174 ? -23.506 7.531 38.640 1.00 13.40 174 LEU A O 1
ATOM 1402 N N . LYS A 1 175 ? -22.296 6.773 40.368 1.00 14.23 175 LYS A N 1
ATOM 1403 C CA . LYS A 1 175 ? -21.041 6.863 39.639 1.00 15.48 175 LYS A CA 1
ATOM 1404 C C . LYS A 1 175 ? -21.095 5.928 38.415 1.00 15.92 175 LYS A C 1
ATOM 1405 O O . LYS A 1 175 ? -20.732 6.306 37.324 1.00 16.66 175 LYS A O 1
ATOM 1411 N N . ASN A 1 176 ? -21.557 4.704 38.595 1.00 16.44 176 ASN A N 1
ATOM 1412 C CA . ASN A 1 176 ? -21.629 3.774 37.451 1.00 16.71 176 ASN A CA 1
ATOM 1413 C C . ASN A 1 176 ? -22.522 4.312 36.355 1.00 16.09 176 ASN A C 1
ATOM 1414 O O . ASN A 1 176 ? -22.190 4.240 35.220 1.00 16.06 176 ASN A O 1
ATOM 1419 N N . ARG A 1 177 ? -23.674 4.866 36.728 1.00 14.54 177 ARG A N 1
ATOM 1420 C CA . ARG A 1 177 ? -24.590 5.454 35.735 1.00 15.28 177 ARG A CA 1
ATOM 1421 C C . ARG A 1 177 ? -23.903 6.569 34.922 1.00 14.17 177 ARG A C 1
ATOM 1422 O O . ARG A 1 177 ? -24.010 6.638 33.710 1.00 15.21 177 ARG A O 1
ATOM 1430 N N . ILE A 1 178 ? -23.252 7.495 35.601 1.00 13.56 178 ILE A N 1
ATOM 1431 C CA . ILE A 1 178 ? -22.563 8.586 34.960 1.00 12.76 178 ILE A CA 1
ATOM 1432 C C . ILE A 1 178 ? -21.584 8.061 33.921 1.00 13.42 178 ILE A C 1
ATOM 1433 O O . ILE A 1 178 ? -21.553 8.539 32.794 1.00 14.42 178 ILE A O 1
ATOM 1438 N N . PHE A 1 179 ? -20.782 7.069 34.298 1.00 13.66 179 PHE A N 1
ATOM 1439 C CA . PHE A 1 179 ? -19.829 6.574 33.336 1.00 17.03 179 PHE A CA 1
ATOM 1440 C C . PHE A 1 179 ? -20.427 5.766 32.241 1.00 15.87 179 PHE A C 1
ATOM 1441 O O . PHE A 1 179 ? -19.951 5.790 31.122 1.00 17.31 179 PHE A O 1
ATOM 1449 N N . GLU A 1 180 ? -21.533 5.122 32.536 1.00 17.78 180 GLU A N 1
ATOM 1450 C CA . GLU A 1 180 ? -22.224 4.313 31.534 1.00 19.34 180 GLU A CA 1
ATOM 1451 C C . GLU A 1 180 ? -22.806 5.289 30.498 1.00 19.13 180 GLU A C 1
ATOM 1452 O O . GLU A 1 180 ? -22.642 5.121 29.279 1.00 19.43 180 GLU A O 1
ATOM 1458 N N . VAL A 1 181 ? -23.488 6.337 30.963 1.00 18.44 181 VAL A N 1
ATOM 1459 C CA . VAL A 1 181 ? -24.019 7.325 30.019 1.00 19.04 181 VAL A CA 1
ATOM 1460 C C . VAL A 1 181 ? -22.927 7.918 29.145 1.00 20.67 181 VAL A C 1
ATOM 1461 O O . VAL A 1 181 ? -23.130 8.064 27.935 1.00 22.41 181 VAL A O 1
ATOM 1465 N N . ILE A 1 182 ? -21.774 8.242 29.736 1.00 21.25 182 ILE A N 1
ATOM 1466 C CA . ILE A 1 182 ? -20.654 8.810 28.997 1.00 22.73 182 ILE A CA 1
ATOM 1467 C C . ILE A 1 182 ? -20.168 7.861 27.894 1.00 26.05 182 ILE A C 1
ATOM 1468 O O . ILE A 1 182 ? -19.916 8.285 26.755 1.00 25.61 182 ILE A O 1
ATOM 1473 N N . ARG A 1 183 ? -20.020 6.588 28.235 1.00 28.00 183 ARG A N 1
ATOM 1474 C CA . ARG A 1 183 ? -19.585 5.626 27.239 1.00 32.42 183 ARG A CA 1
ATOM 1475 C C . ARG A 1 183 ? -20.658 5.425 26.175 1.00 34.13 183 ARG A C 1
ATOM 1476 O O . ARG A 1 183 ? -20.358 5.527 24.990 1.00 35.66 183 ARG A O 1
ATOM 1484 N N . GLU A 1 184 ? -21.892 5.118 26.595 1.00 35.62 184 GLU A N 1
ATOM 1485 C CA . GLU A 1 184 ? -22.990 4.887 25.651 1.00 37.64 184 GLU A CA 1
ATOM 1486 C C . GLU A 1 184 ? -23.064 6.031 24.657 1.00 38.15 184 GLU A C 1
ATOM 1487 O O . GLU A 1 184 ? -23.347 5.802 23.474 1.00 38.36 184 GLU A O 1
ATOM 1493 N N . ARG A 1 185 ? -22.768 7.247 25.131 1.00 38.72 185 ARG A N 1
ATOM 1494 C CA . ARG A 1 185 ? -22.765 8.465 24.295 1.00 39.16 185 ARG A CA 1
ATOM 1495 C C . ARG A 1 185 ? -21.789 8.242 23.142 1.00 39.60 185 ARG A C 1
ATOM 1496 O O . ARG A 1 185 ? -22.213 8.338 21.973 1.00 39.08 185 ARG A O 1
ATO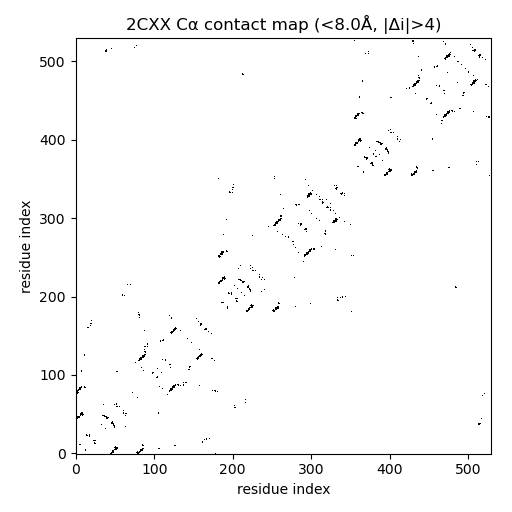M 1504 N N . ALA B 1 2 ? -29.123 41.912 20.718 1.00 15.90 2 ALA B N 1
ATOM 1505 C CA . ALA B 1 2 ? -29.507 43.348 20.428 1.00 15.24 2 ALA B CA 1
ATOM 1506 C C . ALA B 1 2 ? -28.790 44.314 21.374 1.00 14.92 2 ALA B C 1
ATOM 1507 O O . ALA B 1 2 ? -28.212 43.887 22.388 1.00 15.52 2 ALA B O 1
ATOM 1509 N N . THR B 1 3 ? -28.785 45.596 21.024 1.00 14.26 3 THR B N 1
ATOM 1510 C CA . THR B 1 3 ? -28.157 46.625 21.851 1.00 12.97 3 THR B CA 1
ATOM 1511 C C . THR B 1 3 ? -29.287 47.507 22.443 1.00 11.83 3 THR B C 1
ATOM 1512 O O . THR B 1 3 ? -30.113 48.011 21.725 1.00 11.25 3 THR B O 1
ATOM 1516 N N . ILE B 1 4 ? -29.292 47.667 23.760 1.00 10.32 4 ILE B N 1
ATOM 1517 C CA . ILE B 1 4 ? -30.333 48.419 24.464 1.00 10.00 4 ILE B CA 1
ATOM 1518 C C . ILE B 1 4 ? -29.623 49.576 25.155 1.00 10.06 4 ILE B C 1
ATOM 1519 O O . ILE B 1 4 ? -28.666 49.312 25.834 1.00 13.40 4 ILE B O 1
ATOM 1524 N N . ILE B 1 5 ? -30.052 50.839 25.001 1.00 9.16 5 ILE B N 1
ATOM 1525 C CA . ILE B 1 5 ? -29.354 51.876 25.799 1.00 9.31 5 ILE B CA 1
ATOM 1526 C C . ILE B 1 5 ? -30.323 52.328 26.887 1.00 9.51 5 ILE B C 1
ATOM 1527 O O . ILE B 1 5 ? -31.546 52.161 26.742 1.00 9.14 5 ILE B O 1
ATOM 1532 N N . PHE B 1 6 ? -29.772 52.790 28.012 1.00 9.75 6 PHE B N 1
ATOM 1533 C CA . PHE B 1 6 ? -30.574 53.340 29.098 1.00 9.25 6 PHE B CA 1
ATOM 1534 C C . PHE B 1 6 ? -30.029 54.780 29.302 1.00 8.83 6 PHE B C 1
ATOM 1535 O O . PHE B 1 6 ? -28.821 54.982 29.282 1.00 10.01 6 PHE B O 1
ATOM 1543 N N . ALA B 1 7 ? -30.938 55.744 29.487 1.00 8.44 7 ALA B N 1
ATOM 1544 C CA . ALA B 1 7 ? -30.553 57.131 29.741 1.00 7.98 7 ALA B CA 1
ATOM 1545 C C . ALA B 1 7 ? -31.580 57.748 30.655 1.00 7.99 7 ALA B C 1
ATOM 1546 O O . ALA B 1 7 ? -32.699 57.251 30.748 1.00 9.64 7 ALA B O 1
ATOM 1548 N N . GLY B 1 8 ? -31.210 58.850 31.316 1.00 8.33 8 GLY B N 1
ATOM 1549 C CA . GLY B 1 8 ? -32.152 59.570 32.154 1.00 10.11 8 GLY B CA 1
ATOM 1550 C C . GLY B 1 8 ? -31.442 60.652 32.945 1.00 10.13 8 GLY B C 1
ATOM 1551 O O . GLY B 1 8 ? -30.196 60.671 33.038 1.00 12.28 8 GLY B O 1
ATOM 1552 N N . ARG B 1 9 ? -32.222 61.551 33.536 1.00 8.96 9 ARG B N 1
ATOM 1553 C CA . ARG B 1 9 ? -31.627 62.575 34.387 1.00 10.61 9 ARG B CA 1
ATOM 1554 C C . ARG B 1 9 ? -31.052 61.827 35.603 1.00 10.22 9 ARG B C 1
ATOM 1555 O O . ARG B 1 9 ? -31.469 60.732 35.973 1.00 9.15 9 ARG B O 1
ATOM 1563 N N . SER B 1 10 ? -30.122 62.469 36.280 1.00 10.12 10 SER B N 1
ATOM 1564 C CA . SER B 1 10 ? -29.556 61.927 37.490 1.00 12.21 10 SER B CA 1
ATOM 1565 C C . SER B 1 10 ? -30.624 61.765 38.581 1.00 11.63 10 SER B C 1
ATOM 1566 O O . SER B 1 10 ? -31.542 62.553 38.664 1.00 12.75 10 SER B O 1
ATOM 1569 N N . ASN B 1 11 ? -30.511 60.691 39.369 1.00 12.72 11 ASN B N 1
ATOM 1570 C CA . ASN B 1 11 ? -31.409 60.400 40.491 1.00 13.64 11 ASN B CA 1
ATOM 1571 C C . ASN B 1 11 ? -32.785 59.922 40.138 1.00 12.77 11 ASN B C 1
ATOM 1572 O O . ASN B 1 11 ? -33.652 59.849 41.038 1.00 13.05 11 ASN B O 1
ATOM 1577 N N . VAL B 1 12 ? -33.034 59.560 38.868 1.00 9.36 12 VAL B N 1
ATOM 1578 C CA . VAL B 1 12 ? -34.394 59.087 38.585 1.00 8.98 12 VAL B CA 1
ATOM 1579 C C . VAL B 1 12 ? -34.533 57.634 38.925 1.00 8.20 12 VAL B C 1
ATOM 1580 O O . VAL B 1 12 ? -35.645 57.096 38.870 1.00 7.43 12 VAL B O 1
ATOM 1584 N N . GLY B 1 13 ? -33.420 56.974 39.206 1.00 5.30 13 GLY B N 1
ATOM 1585 C CA . GLY B 1 13 ? -33.491 55.533 39.510 1.00 6.27 13 GLY B CA 1
ATOM 1586 C C . GLY B 1 13 ? -32.949 54.604 38.411 1.00 7.59 13 GLY B C 1
ATOM 1587 O O . GLY B 1 13 ? -33.257 53.411 38.385 1.00 8.72 13 GLY B O 1
ATOM 1588 N N . LYS B 1 14 ? -32.155 55.143 37.490 1.00 7.00 14 LYS B N 1
ATOM 1589 C CA . LYS B 1 14 ? -31.645 54.385 36.381 1.00 7.25 14 LYS B CA 1
ATOM 1590 C C . LYS B 1 14 ? -30.718 53.241 36.840 1.00 7.96 14 LYS B C 1
ATOM 1591 O O . LYS B 1 14 ? -30.894 52.119 36.375 1.00 7.01 14 LYS B O 1
ATOM 1597 N N . SER B 1 15 ? -29.803 53.498 37.769 1.00 9.97 15 SER B N 1
ATOM 1598 C CA . SER B 1 15 ? -28.932 52.368 38.214 1.00 9.82 15 SER B CA 1
ATOM 1599 C C . SER B 1 15 ? -29.712 51.307 39.004 1.00 10.61 15 SER B C 1
ATOM 1600 O O . SER B 1 15 ? -29.439 50.112 38.861 1.00 10.38 15 SER B O 1
ATOM 1603 N N . THR B 1 16 ? -30.685 51.738 39.811 1.00 9.12 16 THR B N 1
ATOM 1604 C CA . THR B 1 16 ? -31.528 50.798 40.509 1.00 8.69 16 THR B CA 1
ATOM 1605 C C . THR B 1 16 ? -32.327 49.989 39.492 1.00 8.15 16 THR B C 1
ATOM 1606 O O . THR B 1 16 ? -32.436 48.785 39.625 1.00 7.88 16 THR B O 1
ATOM 1610 N N . LEU B 1 17 ? -32.905 50.658 38.484 1.00 6.78 17 LEU B N 1
ATOM 1611 C CA . LEU B 1 17 ? -33.647 49.918 37.484 1.00 8.00 17 LEU B CA 1
ATOM 1612 C C . LEU B 1 17 ? -32.773 48.862 36.769 1.00 9.26 17 LEU B C 1
ATOM 1613 O O . LEU B 1 17 ? -33.219 47.693 36.566 1.00 8.56 17 LEU B O 1
ATOM 1618 N N . ILE B 1 18 ? -31.550 49.245 36.397 1.00 9.76 18 ILE B N 1
ATOM 1619 C CA . ILE B 1 18 ? -30.660 48.292 35.712 1.00 11.66 18 ILE B CA 1
ATOM 1620 C C . ILE B 1 18 ? -30.369 47.150 36.694 1.00 12.78 18 ILE B C 1
ATOM 1621 O O . ILE B 1 18 ? -30.386 45.976 36.297 1.00 12.40 18 ILE B O 1
ATOM 1626 N N . TYR B 1 19 ? -30.105 47.464 37.954 1.00 12.20 19 TYR B N 1
ATOM 1627 C CA . TYR B 1 19 ? -29.901 46.378 38.924 1.00 10.08 19 TYR B CA 1
ATOM 1628 C C . TYR B 1 19 ? -31.129 45.449 39.005 1.00 11.59 19 TYR B C 1
ATOM 1629 O O . TYR B 1 19 ? -30.981 44.224 39.026 1.00 12.27 19 TYR B O 1
ATOM 1638 N N . ARG B 1 20 ? -32.343 46.011 39.075 1.00 9.96 20 ARG B N 1
ATOM 1639 C CA . ARG B 1 20 ? -33.556 45.175 39.173 1.00 11.24 20 ARG B CA 1
ATOM 1640 C C . ARG B 1 20 ? -33.778 44.294 37.963 1.00 11.45 20 ARG B C 1
ATOM 1641 O O . ARG B 1 20 ? -34.394 43.211 38.071 1.00 11.97 20 ARG B O 1
ATOM 1649 N N . LEU B 1 21 ? -33.301 44.754 36.797 1.00 9.87 21 LEU B N 1
ATOM 1650 C CA . LEU B 1 21 ? -33.508 43.967 35.586 1.00 10.69 21 LEU B CA 1
ATOM 1651 C C . LEU B 1 21 ? -32.428 42.904 35.375 1.00 11.71 21 LEU B C 1
ATOM 1652 O O . LEU B 1 21 ? -32.705 41.851 34.774 1.00 12.47 21 LEU B O 1
ATOM 1657 N N . THR B 1 22 ? -31.218 43.234 35.812 1.00 12.92 22 THR B N 1
ATOM 1658 C CA . THR B 1 22 ? -30.047 42.414 35.530 1.00 13.64 22 THR B CA 1
ATOM 1659 C C . THR B 1 22 ? -29.205 41.836 36.670 1.00 15.10 22 THR B C 1
ATOM 1660 O O . THR B 1 22 ? -28.324 41.010 36.390 1.00 14.96 22 THR B O 1
ATOM 1664 N N . GLY B 1 23 ? -29.415 42.278 37.927 1.00 14.15 23 GLY B N 1
ATOM 1665 C CA . GLY B 1 23 ? -28.601 41.769 39.028 1.00 15.59 23 GLY B CA 1
ATOM 1666 C C . GLY B 1 23 ? -27.214 42.386 38.990 1.00 18.93 23 GLY B C 1
ATOM 1667 O O . GLY B 1 23 ? -26.326 41.969 39.708 1.00 18.90 23 GLY B O 1
ATOM 1668 N N . LYS B 1 24 ? -26.998 43.368 38.118 1.00 19.31 24 LYS B N 1
ATOM 1669 C CA . LYS B 1 24 ? -25.688 44.032 38.027 1.00 21.10 24 LYS B CA 1
ATOM 1670 C C . LYS B 1 24 ? -25.789 45.474 38.495 1.00 22.52 24 LYS B C 1
ATOM 1671 O O . LYS B 1 24 ? -26.733 46.181 38.146 1.00 18.69 24 LYS B O 1
ATOM 1677 N N . LYS B 1 25 ? -24.819 45.907 39.294 1.00 22.57 25 LYS B N 1
ATOM 1678 C CA . LYS B 1 25 ? -24.831 47.265 39.788 1.00 26.96 25 LYS B CA 1
ATOM 1679 C C . LYS B 1 25 ? -23.834 48.042 38.954 1.00 28.87 25 LYS B C 1
ATOM 1680 O O . LYS B 1 25 ? -22.642 47.719 38.918 1.00 27.92 25 LYS B O 1
ATOM 1686 N N . VAL B 1 26 ? -24.344 49.047 38.251 1.00 30.59 26 VAL B N 1
ATOM 1687 C CA . VAL B 1 26 ? -23.538 49.896 37.394 1.00 33.35 26 VAL B CA 1
ATOM 1688 C C . VAL B 1 26 ? -23.436 51.256 38.083 1.00 34.94 26 VAL B C 1
ATOM 1689 O O . VAL B 1 26 ? -24.459 51.784 38.570 1.00 35.48 26 VAL B O 1
ATOM 1693 N N . ARG B 1 27 ? -22.212 51.793 38.140 1.00 35.79 27 ARG B N 1
ATOM 1694 C CA . ARG B 1 27 ? -21.916 53.119 38.716 1.00 36.47 27 ARG B CA 1
ATOM 1695 C C . ARG B 1 27 ? -21.308 53.043 40.118 1.00 37.52 27 ARG B C 1
ATOM 1696 O O . ARG B 1 27 ? -21.000 51.956 40.615 1.00 39.43 27 ARG B O 1
ATOM 1704 N N . ARG B 1 36 ? -18.690 59.046 35.149 1.00 28.42 36 ARG B N 1
ATOM 1705 C CA . ARG B 1 36 ? -18.783 59.973 34.004 1.00 28.80 36 ARG B CA 1
ATOM 1706 C C . ARG B 1 36 ? -18.580 59.258 32.665 1.00 26.55 36 ARG B C 1
ATOM 1707 O O . ARG B 1 36 ? -18.393 59.888 31.624 1.00 27.10 36 ARG B O 1
ATOM 1715 N N . LYS B 1 37 ? -18.645 57.943 32.680 1.00 25.00 37 LYS B N 1
ATOM 1716 C CA . LYS B 1 37 ? -18.378 57.201 31.464 1.00 23.54 37 LYS B CA 1
ATOM 1717 C C . LYS B 1 37 ? -19.555 56.407 30.948 1.00 20.45 37 LYS B C 1
ATOM 1718 O O . LYS B 1 37 ? -20.426 56.045 31.710 1.00 20.57 37 LYS B O 1
ATOM 1724 N N . ILE B 1 38 ? -19.568 56.161 29.650 1.00 19.26 38 ILE B N 1
ATOM 1725 C CA . ILE B 1 38 ? -20.577 55.313 29.034 1.00 17.59 38 ILE B CA 1
ATOM 1726 C C . ILE B 1 38 ? -20.060 53.896 29.356 1.00 19.78 38 ILE B C 1
ATOM 1727 O O . ILE B 1 38 ? -18.880 53.572 29.073 1.00 22.01 38 ILE B O 1
ATOM 1732 N N . ILE B 1 39 ? -20.920 53.090 29.964 1.00 18.07 39 ILE B N 1
ATOM 1733 C CA . ILE B 1 39 ? -20.620 51.746 30.445 1.00 19.23 39 ILE B CA 1
ATOM 1734 C C . ILE B 1 39 ? -21.426 50.668 29.736 1.00 17.76 39 ILE B C 1
ATOM 1735 O O . ILE B 1 39 ? -22.628 50.784 29.561 1.00 16.70 39 ILE B O 1
ATOM 1740 N N . GLU B 1 40 ? -20.762 49.576 29.408 1.00 17.47 40 GLU B N 1
ATOM 1741 C CA . GLU B 1 40 ? -21.447 48.487 28.746 1.00 16.93 40 GLU B CA 1
ATOM 1742 C C . GLU B 1 40 ? -21.482 47.250 29.649 1.00 19.15 40 GLU B C 1
ATOM 1743 O O . GLU B 1 40 ? -20.504 47.000 30.353 1.00 18.32 40 GLU B O 1
ATOM 1749 N N . ILE B 1 41 ? -22.589 46.518 29.638 1.00 16.40 41 ILE B N 1
ATOM 1750 C CA . ILE B 1 41 ? -22.704 45.278 30.383 1.00 20.30 41 ILE B CA 1
ATOM 1751 C C . ILE B 1 41 ? -23.507 44.271 29.540 1.00 19.75 41 ILE B C 1
ATOM 1752 O O . ILE B 1 41 ? -24.236 44.636 28.603 1.00 19.55 41 ILE B O 1
ATOM 1757 N N . GLU B 1 42 ? -23.316 42.986 29.806 1.00 19.38 42 GLU B N 1
ATOM 1758 C CA . GLU B 1 42 ? -24.042 41.978 29.065 1.00 20.99 42 GLU B CA 1
ATOM 1759 C C . GLU B 1 42 ? -25.293 41.613 29.819 1.00 19.96 42 GLU B C 1
ATOM 1760 O O . GLU B 1 42 ? -25.316 41.667 31.059 1.00 21.98 42 GLU B O 1
ATOM 1766 N N . TRP B 1 43 ? -26.362 41.284 29.089 1.00 17.99 43 TRP B N 1
ATOM 1767 C CA . TRP B 1 43 ? -27.631 40.919 29.729 1.00 17.89 43 TRP B CA 1
ATOM 1768 C C . TRP B 1 43 ? -28.387 39.948 28.818 1.00 17.35 43 TRP B C 1
ATOM 1769 O O . TRP B 1 43 ? -28.891 40.327 27.771 1.00 16.90 43 TRP B O 1
ATOM 1780 N N . LYS B 1 44 ? -28.447 38.700 29.251 1.00 18.33 44 LYS B N 1
ATOM 1781 C CA . LYS B 1 44 ? -29.069 37.643 28.492 1.00 21.05 44 LYS B CA 1
ATOM 1782 C C . LYS B 1 44 ? -28.247 37.636 27.224 1.00 21.79 44 LYS B C 1
ATOM 1783 O O . LYS B 1 44 ? -27.006 37.699 27.312 1.00 23.79 44 LYS B O 1
ATOM 1789 N N . ASN B 1 45 ? -28.848 37.574 26.062 1.00 22.12 45 ASN B N 1
ATOM 1790 C CA . ASN B 1 45 ? -27.972 37.555 24.857 1.00 22.13 45 ASN B CA 1
ATOM 1791 C C . ASN B 1 45 ? -27.725 38.971 24.269 1.00 21.50 45 ASN B C 1
ATOM 1792 O O . ASN B 1 45 ? -27.226 39.112 23.143 1.00 21.05 45 ASN B O 1
ATOM 1797 N N . HIS B 1 46 ? -28.005 39.995 25.081 1.00 18.07 46 HIS B N 1
ATOM 1798 C CA . HIS B 1 46 ? -27.936 41.383 24.653 1.00 16.75 46 HIS B CA 1
ATOM 1799 C C . HIS B 1 46 ? -26.829 42.210 25.260 1.00 16.98 46 HIS B C 1
ATOM 1800 O O . HIS B 1 46 ? -26.094 41.766 26.142 1.00 15.58 46 HIS B O 1
ATOM 1807 N N . LYS B 1 47 ? -26.718 43.439 24.791 1.00 14.96 47 LYS B N 1
ATOM 1808 C CA . LYS B 1 47 ? -25.736 44.351 25.326 1.00 16.29 47 LYS B CA 1
ATOM 1809 C C . LYS B 1 47 ? -26.515 45.544 25.851 1.00 14.56 47 LYS B C 1
ATOM 1810 O O . LYS B 1 47 ? -27.388 46.034 25.139 1.00 14.70 47 LYS B O 1
ATOM 1816 N N . ILE B 1 48 ? -26.236 45.981 27.090 1.00 13.62 48 ILE B N 1
ATOM 1817 C CA . ILE B 1 48 ? -26.868 47.180 27.606 1.00 11.66 48 ILE B CA 1
ATOM 1818 C C . ILE B 1 48 ? -25.777 48.243 27.641 1.00 9.62 48 ILE B C 1
ATOM 1819 O O . ILE B 1 48 ? -24.643 47.995 28.115 1.00 10.43 48 ILE B O 1
ATOM 1824 N N . ILE B 1 49 ? -26.075 49.427 27.101 1.00 9.64 49 ILE B N 1
ATOM 1825 C CA . ILE B 1 49 ? -25.110 50.516 27.167 1.00 8.10 49 ILE B CA 1
ATOM 1826 C C . ILE B 1 49 ? -25.793 51.597 28.010 1.00 9.05 49 ILE B C 1
ATOM 1827 O O . ILE B 1 49 ? -26.830 52.136 27.638 1.00 9.92 49 ILE B O 1
ATOM 1832 N N . ASP B 1 50 ? -25.194 51.894 29.154 1.00 9.64 50 ASP B N 1
ATOM 1833 C CA . ASP B 1 50 ? -25.721 52.842 30.106 1.00 10.06 50 ASP B CA 1
ATOM 1834 C C . ASP B 1 50 ? -25.051 54.161 30.017 1.00 10.19 50 ASP B C 1
ATOM 1835 O O . ASP B 1 50 ? -23.845 54.244 30.207 1.00 10.13 50 ASP B O 1
ATOM 1848 N N . PRO B 1 52 ? -24.246 58.045 31.250 1.00 8.95 52 PRO B N 1
ATOM 1849 C CA . PRO B 1 52 ? -24.195 58.730 32.544 1.00 8.97 52 PRO B CA 1
ATOM 1850 C C . PRO B 1 52 ? -25.474 59.553 32.699 1.00 9.52 52 PRO B C 1
ATOM 1851 O O . PRO B 1 52 ? -25.983 60.038 31.692 1.00 8.88 52 PRO B O 1
ATOM 1855 N N . GLY B 1 53 ? -25.921 59.781 33.944 1.00 9.40 53 GLY B N 1
ATOM 1856 C CA . GLY B 1 53 ? -27.120 60.609 34.134 1.00 9.93 53 GLY B CA 1
ATOM 1857 C C . GLY B 1 53 ? -26.978 62.041 33.652 1.00 11.71 53 GLY B C 1
ATOM 1858 O O . GLY B 1 53 ? -25.926 62.636 33.770 1.00 12.59 53 GLY B O 1
ATOM 1859 N N . PHE B 1 54 ? -28.038 62.573 33.076 1.00 9.60 54 PHE B N 1
ATOM 1860 C CA . PHE B 1 54 ? -28.115 63.935 32.564 1.00 13.32 54 PHE B CA 1
ATOM 1861 C C . PHE B 1 54 ? -28.366 64.943 33.647 1.00 12.73 54 PHE B C 1
ATOM 1862 O O . PHE B 1 54 ? -28.877 64.611 34.714 1.00 14.95 54 PHE B O 1
ATOM 1870 N N . GLY B 1 55 ? -28.106 66.191 33.324 1.00 13.53 55 GLY B N 1
ATOM 1871 C CA . GLY B 1 55 ? -28.433 67.257 34.271 1.00 13.71 55 GLY B CA 1
ATOM 1872 C C . GLY B 1 55 ? -27.509 67.460 35.441 1.00 15.08 55 GLY B C 1
ATOM 1873 O O . GLY B 1 55 ? -26.420 66.879 35.533 1.00 14.19 55 GLY B O 1
ATOM 1874 N N . PHE B 1 56 ? -27.975 68.294 36.359 1.00 15.25 56 PHE B N 1
ATOM 1875 C CA . PHE B 1 56 ? -27.199 68.649 37.545 1.00 17.10 56 PHE B CA 1
ATOM 1876 C C . PHE B 1 56 ? -26.915 67.508 38.512 1.00 17.65 56 PHE B C 1
ATOM 1877 O O . PHE B 1 56 ? -27.751 66.661 38.742 1.00 17.40 56 PHE B O 1
ATOM 1901 N N . GLY B 1 59 ? -21.239 68.230 42.785 1.00 27.19 59 GLY B N 1
ATOM 1902 C CA . GLY B 1 59 ? -19.870 67.770 42.636 1.00 26.97 59 GLY B CA 1
ATOM 1903 C C . GLY B 1 59 ? -19.440 67.663 41.186 1.00 27.16 59 GLY B C 1
ATOM 1904 O O . GLY B 1 59 ? -18.246 67.475 40.907 1.00 28.20 59 GLY B O 1
ATOM 1905 N N . LEU B 1 60 ? -20.410 67.744 40.278 1.00 24.36 60 LEU B N 1
ATOM 1906 C CA . LEU B 1 60 ? -20.143 67.683 38.836 1.00 22.79 60 LEU B CA 1
ATOM 1907 C C . LEU B 1 60 ? -20.193 69.121 38.324 1.00 21.54 60 LEU B C 1
ATOM 1908 O O . LEU B 1 60 ? -21.243 69.749 38.309 1.00 20.56 60 LEU B O 1
ATOM 1913 N N . PRO B 1 61 ? -19.035 69.703 37.966 1.00 21.12 61 PRO B N 1
ATOM 1914 C CA . PRO B 1 61 ? -19.019 71.090 37.464 1.00 21.25 61 PRO B CA 1
ATOM 1915 C C . PRO B 1 61 ? -19.962 71.232 36.266 1.00 20.80 61 PRO B C 1
ATOM 1916 O O . PRO B 1 61 ? -20.108 70.293 35.468 1.00 19.31 61 PRO B O 1
ATOM 1920 N N . LYS B 1 62 ? -20.572 72.406 36.130 1.00 20.83 62 LYS B N 1
ATOM 1921 C CA . LYS B 1 62 ? -21.491 72.681 35.029 1.00 22.48 62 LYS B CA 1
ATOM 1922 C C . LYS B 1 62 ? -20.804 72.354 33.690 1.00 22.91 62 LYS B C 1
ATOM 1923 O O . LYS B 1 62 ? -21.405 71.772 32.773 1.00 20.48 62 LYS B O 1
ATOM 1929 N N . GLU B 1 63 ? -19.520 72.680 33.622 1.00 22.20 63 GLU B N 1
ATOM 1930 C CA . GLU B 1 63 ? -18.756 72.477 32.375 1.00 23.75 63 GLU B CA 1
ATOM 1931 C C . GLU B 1 63 ? -18.612 71.006 32.040 1.00 22.45 63 GLU B C 1
ATOM 1932 O O . GLU B 1 63 ? -18.677 70.590 30.872 1.00 23.16 63 GLU B O 1
ATOM 1938 N N . VAL B 1 64 ? -18.400 70.202 33.059 1.00 21.80 64 VAL B N 1
ATOM 1939 C CA . VAL B 1 64 ? -18.265 68.784 32.843 1.00 19.42 64 VAL B CA 1
ATOM 1940 C C . VAL B 1 64 ? -19.614 68.197 32.444 1.00 19.59 64 VAL B C 1
ATOM 1941 O O . VAL B 1 64 ? -19.691 67.368 31.536 1.00 18.21 64 VAL B O 1
ATOM 1945 N N . GLN B 1 65 ? -20.675 68.625 33.117 1.00 19.75 65 GLN B N 1
ATOM 1946 C CA . GLN B 1 65 ? -22.027 68.162 32.812 1.00 18.86 65 GLN B CA 1
ATOM 1947 C C . GLN B 1 65 ? -22.282 68.428 31.321 1.00 19.50 65 GLN B C 1
ATOM 1948 O O . GLN B 1 65 ? -22.772 67.555 30.591 1.00 17.96 65 GLN B O 1
ATOM 1954 N N . GLU B 1 66 ? -21.949 69.638 30.876 1.00 17.47 66 GLU B N 1
ATOM 1955 C CA . GLU B 1 66 ? -22.145 70.015 29.450 1.00 18.70 66 GLU B CA 1
ATOM 1956 C C . GLU B 1 66 ? -21.370 69.136 28.480 1.00 16.41 66 GLU B C 1
ATOM 1957 O O . GLU B 1 66 ? -21.875 68.773 27.386 1.00 15.35 66 GLU B O 1
ATOM 1963 N N . ARG B 1 67 ? -20.134 68.821 28.854 1.00 16.08 67 ARG B N 1
ATOM 1964 C CA . ARG B 1 67 ? -19.293 67.990 27.994 1.00 14.83 67 ARG B CA 1
ATOM 1965 C C . ARG B 1 67 ? -19.885 66.618 27.892 1.00 13.95 67 ARG B C 1
ATOM 1966 O O . ARG B 1 67 ? -19.972 66.055 26.810 1.00 12.81 67 ARG B O 1
ATOM 1974 N N . ILE B 1 68 ? -20.336 66.088 29.016 1.00 15.92 68 ILE B N 1
ATOM 1975 C CA . ILE B 1 68 ? -20.919 64.732 29.015 1.00 15.12 68 ILE B CA 1
ATOM 1976 C C . ILE B 1 68 ? -22.216 64.681 28.205 1.00 14.72 68 ILE B C 1
ATOM 1977 O O . ILE B 1 68 ? -22.494 63.713 27.508 1.00 14.69 68 ILE B O 1
ATOM 1982 N N . LYS B 1 69 ? -23.007 65.717 28.292 1.00 15.13 69 LYS B N 1
ATOM 1983 C CA . LYS B 1 69 ? -24.256 65.780 27.554 1.00 14.95 69 LYS B CA 1
ATOM 1984 C C . LYS B 1 69 ? -23.983 65.560 26.037 1.00 15.49 69 LYS B C 1
ATOM 1985 O O . LYS B 1 69 ? -24.641 64.728 25.371 1.00 12.39 69 LYS B O 1
ATOM 1991 N N . ASP B 1 70 ? -23.035 66.335 25.516 1.00 13.30 70 ASP B N 1
ATOM 1992 C CA . ASP B 1 70 ? -22.670 66.209 24.112 1.00 15.34 70 ASP B CA 1
ATOM 1993 C C . ASP B 1 70 ? -21.990 64.882 23.767 1.00 12.72 70 ASP B C 1
ATOM 1994 O O . ASP B 1 70 ? -22.157 64.375 22.668 1.00 13.21 70 ASP B O 1
ATOM 1999 N N . GLU B 1 71 ? -21.226 64.320 24.679 1.00 12.67 71 GLU B N 1
ATOM 2000 C CA . GLU B 1 71 ? -20.629 62.993 24.408 1.00 13.68 71 GLU B CA 1
ATOM 2001 C C . GLU B 1 71 ? -21.722 61.952 24.243 1.00 12.72 71 GLU B C 1
ATOM 2002 O O . GLU B 1 71 ? -21.615 61.058 23.411 1.00 13.40 71 GLU B O 1
ATOM 2008 N N . ILE B 1 72 ? -22.766 62.042 25.084 1.00 11.83 72 ILE B N 1
ATOM 2009 C CA . ILE B 1 72 ? -23.859 61.075 24.956 1.00 9.42 72 ILE B CA 1
ATOM 2010 C C . ILE B 1 72 ? -24.609 61.272 23.609 1.00 7.97 72 ILE B C 1
ATOM 2011 O O . ILE B 1 72 ? -24.941 60.326 22.921 1.00 9.06 72 ILE B O 1
ATOM 2016 N N . VAL B 1 73 ? -24.920 62.510 23.265 1.00 8.53 73 VAL B N 1
ATOM 2017 C CA . VAL B 1 73 ? -25.625 62.815 22.025 1.00 9.58 73 VAL B CA 1
ATOM 2018 C C . VAL B 1 73 ? -24.829 62.295 20.843 1.00 9.67 73 VAL B C 1
ATOM 2019 O O . VAL B 1 73 ? -25.348 61.601 19.958 1.00 9.15 73 VAL B O 1
ATOM 2023 N N . HIS B 1 74 ? -23.532 62.596 20.843 1.00 10.37 74 HIS B N 1
ATOM 2024 C CA . HIS B 1 74 ? -22.723 62.117 19.733 1.00 12.03 74 HIS B CA 1
ATOM 2025 C C . HIS B 1 74 ? -22.584 60.634 19.658 1.00 12.37 74 HIS B C 1
ATOM 2026 O O . HIS B 1 74 ? -22.678 60.083 18.553 1.00 10.93 74 HIS B O 1
ATOM 2033 N N . PHE B 1 75 ? -22.416 59.992 20.822 1.00 10.65 75 PHE B N 1
ATOM 2034 C CA . PHE B 1 75 ? -22.368 58.541 20.848 1.00 12.11 75 PHE B CA 1
ATOM 2035 C C . PHE B 1 75 ? -23.621 57.935 20.258 1.00 10.51 75 PHE B C 1
ATOM 2036 O O . PHE B 1 75 ? -23.555 57.028 19.407 1.00 10.13 75 PHE B O 1
ATOM 2044 N N . ILE B 1 76 ? -24.781 58.422 20.687 1.00 9.45 76 ILE B N 1
ATOM 2045 C CA . ILE B 1 76 ? -25.997 57.843 20.204 1.00 9.34 76 ILE B CA 1
ATOM 2046 C C . ILE B 1 76 ? -26.144 58.135 18.710 1.00 8.92 76 ILE B C 1
ATOM 2047 O O . ILE B 1 76 ? -26.555 57.274 17.938 1.00 9.26 76 ILE B O 1
ATOM 2052 N N . GLU B 1 77 ? -25.826 59.346 18.292 1.00 9.11 77 GLU B N 1
ATOM 2053 C CA . GLU B 1 77 ? -25.895 59.640 16.862 1.00 10.47 77 GLU B CA 1
ATOM 2054 C C . GLU B 1 77 ? -25.006 58.674 16.074 1.00 10.86 77 GLU B C 1
ATOM 2055 O O . GLU B 1 77 ? -25.474 58.109 15.060 1.00 11.21 77 GLU B O 1
ATOM 2061 N N . ASP B 1 78 ? -23.740 58.528 16.497 1.00 11.83 78 ASP B N 1
ATOM 2062 C CA . ASP B 1 78 ? -22.782 57.685 15.777 1.00 13.61 78 ASP B CA 1
ATOM 2063 C C . 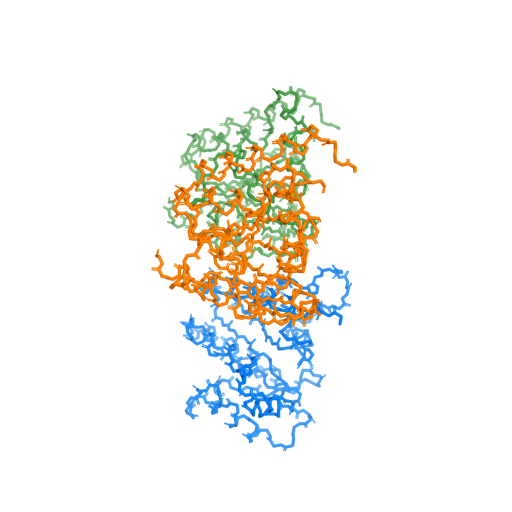ASP B 1 78 ? -23.203 56.237 15.719 1.00 14.43 78 ASP B C 1
ATOM 2064 O O . ASP B 1 78 ? -22.880 55.537 14.758 1.00 16.04 78 ASP B O 1
ATOM 2069 N N . ASN B 1 79 ? -23.930 55.808 16.742 1.00 12.02 79 ASN B N 1
ATOM 2070 C CA . ASN B 1 79 ? -24.406 54.439 16.860 1.00 13.39 79 ASN B CA 1
ATOM 2071 C C . ASN B 1 79 ? -25.900 54.247 16.537 1.00 13.75 79 ASN B C 1
ATOM 2072 O O . ASN B 1 79 ? -26.436 53.168 16.797 1.00 12.12 79 ASN B O 1
ATOM 2077 N N . ALA B 1 80 ? -26.569 55.256 15.964 1.00 13.41 80 ALA B N 1
ATOM 2078 C CA . ALA B 1 80 ? -28.010 55.140 15.734 1.00 12.57 80 ALA B CA 1
ATOM 2079 C C . ALA B 1 80 ? -28.416 53.884 14.984 1.00 13.77 80 ALA B C 1
ATOM 2080 O O . ALA B 1 80 ? -29.464 53.301 15.276 1.00 14.72 80 ALA B O 1
ATOM 2082 N N . LYS B 1 81 ? -27.612 53.467 14.021 1.00 13.14 81 LYS B N 1
ATOM 2083 C CA . LYS B 1 81 ? -27.997 52.267 13.250 1.00 14.53 81 LYS B CA 1
ATOM 2084 C C . LYS B 1 81 ? -27.716 50.913 13.903 1.00 14.60 81 LYS B C 1
ATOM 2085 O O . LYS B 1 81 ? -28.133 49.854 13.345 1.00 17.33 81 LYS B O 1
ATOM 2091 N N . ASN B 1 82 ? -27.053 50.906 15.057 1.00 13.86 82 ASN B N 1
ATOM 2092 C CA . ASN B 1 82 ? -26.789 49.670 15.752 1.00 13.24 82 ASN B CA 1
ATOM 2093 C C . ASN B 1 82 ? -27.398 49.676 17.144 1.00 14.07 82 ASN B C 1
ATOM 2094 O O . ASN B 1 82 ? -27.094 48.819 17.970 1.00 12.93 82 ASN B O 1
ATOM 2099 N N . ILE B 1 83 ? -28.264 50.646 17.416 1.00 10.24 83 ILE B N 1
ATOM 2100 C CA . ILE B 1 83 ? -28.966 50.662 18.723 1.00 11.52 83 ILE B CA 1
ATOM 2101 C C . ILE B 1 83 ? -30.387 50.178 18.429 1.00 11.82 83 ILE B C 1
ATOM 2102 O O . ILE B 1 83 ? -31.167 50.827 17.668 1.00 13.20 83 ILE B O 1
ATOM 2107 N N . ASP B 1 84 ? -30.764 49.074 19.024 1.00 11.06 84 ASP B N 1
ATOM 2108 C CA . ASP B 1 84 ? -32.072 48.461 18.747 1.00 10.29 84 ASP B CA 1
ATOM 2109 C C . ASP B 1 84 ? -33.220 49.042 19.537 1.00 10.84 84 ASP B C 1
ATOM 2110 O O . ASP B 1 84 ? -34.335 49.122 19.017 1.00 10.11 84 ASP B O 1
ATOM 2115 N N . VAL B 1 85 ? -32.957 49.488 20.764 1.00 9.26 85 VAL B N 1
ATOM 2116 C CA . VAL B 1 85 ? -34.043 50.068 21.587 1.00 9.33 85 VAL B CA 1
ATOM 2117 C C . VAL B 1 85 ? -33.445 50.930 22.682 1.00 7.78 85 VAL B C 1
ATOM 2118 O O . VAL B 1 85 ? -32.356 50.672 23.170 1.00 10.23 85 VAL B O 1
ATOM 2122 N N . ALA B 1 86 ? -34.167 51.956 23.066 1.00 8.82 86 ALA B N 1
ATOM 2123 C CA . ALA B 1 86 ? -33.698 52.845 24.137 1.00 5.21 86 ALA B CA 1
ATOM 2124 C C . ALA B 1 86 ? -34.764 52.854 25.239 1.00 6.74 86 ALA B C 1
ATOM 2125 O O . ALA B 1 86 ? -35.964 52.769 24.959 1.00 9.06 86 ALA B O 1
ATOM 2127 N N . VAL B 1 87 ? -34.315 52.853 26.482 1.00 6.42 87 VAL B N 1
ATOM 2128 C CA . VAL B 1 87 ? -35.181 52.959 27.644 1.00 6.01 87 VAL B CA 1
ATOM 2129 C C . VAL B 1 87 ? -34.805 54.276 28.283 1.00 8.17 87 VAL B C 1
ATOM 2130 O O . VAL B 1 87 ? -33.684 54.464 28.792 1.00 7.10 87 VAL B O 1
ATOM 2134 N N . LEU B 1 88 ? -35.710 55.254 28.170 1.00 7.01 88 LEU B N 1
ATOM 2135 C CA . LEU B 1 88 ? -35.474 56.541 28.806 1.00 7.10 88 LEU B CA 1
ATOM 2136 C C . LEU B 1 88 ? -36.163 56.424 30.170 1.00 7.06 88 LEU B C 1
ATOM 2137 O O . LEU B 1 88 ? -37.374 56.187 30.273 1.00 8.36 88 LEU B O 1
ATOM 2142 N N . VAL B 1 89 ? -35.381 56.489 31.236 1.00 6.83 89 VAL B N 1
ATOM 2143 C CA . VAL B 1 89 ? -35.940 56.395 32.561 1.00 4.89 89 VAL B CA 1
ATOM 2144 C C . VAL B 1 89 ? -36.275 57.805 33.041 1.00 8.17 89 VAL B C 1
ATOM 2145 O O . VAL B 1 89 ? -35.436 58.689 33.016 1.00 7.46 89 VAL B O 1
ATOM 2149 N N . VAL B 1 90 ? -37.517 58.003 33.501 1.00 7.37 90 VAL B N 1
ATOM 2150 C CA . VAL B 1 90 ? -37.949 59.244 34.046 1.00 7.43 90 VAL B CA 1
ATOM 2151 C C . VAL B 1 90 ? -38.502 59.027 35.452 1.00 8.66 90 VAL B C 1
ATOM 2152 O O . VAL B 1 90 ? -38.894 57.916 35.835 1.00 10.26 90 VAL B O 1
ATOM 2156 N N . ASP B 1 91 ? -38.406 60.071 36.273 1.00 7.59 91 ASP B N 1
ATOM 2157 C CA . ASP B 1 91 ? -38.946 60.060 37.624 1.00 7.24 91 ASP B CA 1
ATOM 2158 C C . ASP B 1 91 ? -40.399 60.575 37.472 1.00 9.84 91 ASP B C 1
ATOM 2159 O O . ASP B 1 91 ? -40.623 61.769 37.230 1.00 8.58 91 ASP B O 1
ATOM 2164 N N . GLY B 1 92 ? -41.367 59.658 37.536 1.00 8.80 92 GLY B N 1
ATOM 2165 C CA . GLY B 1 92 ? -42.770 60.004 37.335 1.00 10.18 92 GLY B CA 1
ATOM 2166 C C . GLY B 1 92 ? -43.317 61.065 38.276 1.00 9.88 92 GLY B C 1
ATOM 2167 O O . GLY B 1 92 ? -44.226 61.812 37.920 1.00 12.09 92 GLY B O 1
ATOM 2168 N N . LYS B 1 93 ? -42.725 61.210 39.444 1.00 9.59 93 LYS B N 1
ATOM 2169 C CA . LYS B 1 93 ? -43.273 62.209 40.341 1.00 10.00 93 LYS B CA 1
ATOM 2170 C C . LYS B 1 93 ? -42.615 63.566 40.103 1.00 7.43 93 LYS B C 1
ATOM 2171 O O . LYS B 1 93 ? -43.305 64.602 40.059 1.00 8.98 93 LYS B O 1
ATOM 2177 N N . ALA B 1 94 ? -41.314 63.593 39.827 1.00 5.75 94 ALA B N 1
ATOM 2178 C CA . ALA B 1 94 ? -40.628 64.885 39.653 1.00 6.04 94 ALA B CA 1
ATOM 2179 C C . ALA B 1 94 ? -40.768 65.443 38.239 1.00 6.67 94 ALA B C 1
ATOM 2180 O O . ALA B 1 94 ? -40.910 66.668 38.082 1.00 6.78 94 ALA B O 1
ATOM 2182 N N . ALA B 1 95 ? -40.762 64.525 37.243 1.00 8.48 95 ALA B N 1
ATOM 2183 C CA . ALA B 1 95 ? -40.718 64.953 35.836 1.00 7.29 95 ALA B CA 1
ATOM 2184 C C . ALA B 1 95 ? -41.754 65.958 35.410 1.00 6.95 95 ALA B C 1
ATOM 2185 O O . ALA B 1 95 ? -41.391 66.992 34.834 1.00 6.90 95 ALA B O 1
ATOM 2187 N N . PRO B 1 96 ? -43.042 65.701 35.692 1.00 8.44 96 PRO B N 1
ATOM 2188 C CA . PRO B 1 96 ? -44.026 66.711 35.267 1.00 8.03 96 PRO B CA 1
ATOM 2189 C C . PRO B 1 96 ? -43.813 68.100 35.932 1.00 8.03 96 PRO B C 1
ATOM 2190 O O . PRO B 1 96 ? -44.015 69.130 35.289 1.00 6.74 96 PRO B O 1
ATOM 2194 N N . GLU B 1 97 ? -43.427 68.112 37.207 1.00 7.68 97 GLU B N 1
ATOM 2195 C CA . GLU B 1 97 ? -43.212 69.359 37.932 1.00 8.51 97 GLU B CA 1
ATOM 2196 C C . GLU B 1 97 ? -41.963 70.042 37.404 1.00 10.66 97 GLU B C 1
ATOM 2197 O O . GLU B 1 97 ? -41.979 71.247 37.246 1.00 8.24 97 GLU B O 1
ATOM 2203 N N . ILE B 1 98 ? -40.901 69.293 37.117 1.00 7.08 98 ILE B N 1
ATOM 2204 C CA . ILE B 1 98 ? -39.719 69.908 36.524 1.00 7.60 98 ILE B CA 1
ATOM 2205 C C . ILE B 1 98 ? -40.039 70.498 35.147 1.00 6.47 98 ILE B C 1
ATOM 2206 O O . ILE B 1 98 ? -39.642 71.605 34.831 1.00 8.31 98 ILE B O 1
ATOM 2211 N N . ILE B 1 99 ? -40.815 69.772 34.329 1.00 4.16 99 ILE B N 1
ATOM 2212 C CA . ILE B 1 99 ? -41.174 70.320 33.038 1.00 6.32 99 ILE B CA 1
ATOM 2213 C C . ILE B 1 99 ? -41.936 71.633 33.236 1.00 6.61 99 ILE B C 1
ATOM 2214 O O . ILE B 1 99 ? -41.647 72.607 32.500 1.00 8.14 99 ILE B O 1
ATOM 2219 N N . LYS B 1 100 ? -42.882 71.705 34.193 1.00 6.02 100 LYS B N 1
ATOM 2220 C CA . LYS B 1 100 ? -43.604 72.980 34.317 1.00 8.51 100 LYS B CA 1
ATOM 2221 C C . LYS B 1 100 ? -42.707 74.158 34.727 1.00 6.36 100 LYS B C 1
ATOM 2222 O O . LYS B 1 100 ? -42.895 75.330 34.230 1.00 9.80 100 LYS B O 1
ATOM 2228 N N . ARG B 1 101 ? -41.769 73.893 35.622 1.00 8.31 101 ARG B N 1
ATOM 2229 C CA . ARG B 1 101 ? -40.921 74.999 36.085 1.00 9.02 101 ARG B CA 1
ATOM 2230 C C . ARG B 1 101 ? -39.976 75.458 35.021 1.00 9.06 101 ARG B C 1
ATOM 2231 O O . ARG B 1 101 ? -39.644 76.669 34.932 1.00 9.79 101 ARG B O 1
ATOM 2239 N N . TRP B 1 102 ? -39.494 74.515 34.196 1.00 9.03 102 TRP B N 1
ATOM 2240 C CA . TRP B 1 102 ? -38.586 74.873 33.144 1.00 8.51 102 TRP B CA 1
ATOM 2241 C C . TRP B 1 102 ? -39.371 75.613 32.065 1.00 10.25 102 TRP B C 1
ATOM 2242 O O . TRP B 1 102 ? -38.865 76.613 31.528 1.00 11.30 102 TRP B O 1
ATOM 2253 N N . GLU B 1 103 ? -40.568 75.104 31.727 1.00 9.58 103 GLU B N 1
ATOM 2254 C CA . GLU B 1 103 ? -41.394 75.824 30.753 1.00 11.52 103 GLU B CA 1
ATOM 2255 C C . GLU B 1 103 ? -41.732 77.243 31.256 1.00 12.85 103 GLU B C 1
ATOM 2256 O O . GLU B 1 103 ? -41.823 78.181 30.419 1.00 13.16 103 GLU B O 1
ATOM 2262 N N . LYS B 1 104 ? -41.850 77.430 32.569 1.00 11.27 104 LYS B N 1
ATOM 2263 C CA . LYS B 1 104 ? -42.173 78.771 33.064 1.00 13.80 104 LYS B CA 1
ATOM 2264 C C . LYS B 1 104 ? -41.036 79.763 32.763 1.00 13.89 104 LYS B C 1
ATOM 2265 O O . LYS B 1 104 ? -41.278 80.966 32.601 1.00 16.52 104 LYS B O 1
ATOM 2271 N N . ARG B 1 105 ? -39.801 79.281 32.754 1.00 11.96 105 ARG B N 1
ATOM 2272 C CA . ARG B 1 105 ? -38.630 80.145 32.462 1.00 11.34 105 ARG B CA 1
ATOM 2273 C C . ARG B 1 105 ? -38.292 80.147 30.985 1.00 10.22 105 ARG B C 1
ATOM 2274 O O . ARG B 1 105 ? -37.323 80.772 30.547 1.00 10.82 105 ARG B O 1
ATOM 2282 N N . GLY B 1 106 ? -39.076 79.453 30.182 1.00 7.91 106 GLY B N 1
ATOM 2283 C CA . GLY B 1 106 ? -38.747 79.385 28.757 1.00 10.49 106 GLY B CA 1
ATOM 2284 C C . GLY B 1 106 ? -37.537 78.532 28.420 1.00 10.22 106 GLY B C 1
ATOM 2285 O O . GLY B 1 106 ? -36.841 78.779 27.416 1.00 11.18 106 GLY B O 1
ATOM 2286 N N . GLU B 1 107 ? -37.268 77.507 29.247 1.00 10.81 107 GLU B N 1
ATOM 2287 C CA . GLU B 1 107 ? -36.143 76.604 29.052 1.00 11.77 107 GLU B CA 1
ATOM 2288 C C . GLU B 1 107 ? -36.763 75.272 28.574 1.00 11.60 107 GLU B C 1
ATOM 2289 O O . GLU B 1 107 ? -37.930 74.997 28.872 1.00 12.47 107 GLU B O 1
ATOM 2295 N N . ILE B 1 108 ? -35.998 74.504 27.797 1.00 12.55 108 ILE B N 1
ATOM 2296 C CA . ILE B 1 108 ? -36.496 73.227 27.235 1.00 9.57 108 ILE B CA 1
ATOM 2297 C C . ILE B 1 108 ? -36.118 72.131 28.226 1.00 7.95 108 ILE B C 1
ATOM 2298 O O . ILE B 1 108 ? -34.962 71.929 28.470 1.00 8.03 108 ILE B O 1
ATOM 2303 N N . PRO B 1 109 ? -37.087 71.441 28.807 1.00 6.68 109 PRO B N 1
ATOM 2304 C CA . PRO B 1 109 ? -36.733 70.403 29.780 1.00 9.54 109 PRO B CA 1
ATOM 2305 C C . PRO B 1 109 ? -35.835 69.315 29.176 1.00 8.55 109 PRO B C 1
ATOM 2306 O O . PRO B 1 109 ? -36.076 68.909 28.016 1.00 7.78 109 PRO B O 1
ATOM 2310 N N . ILE B 1 110 ? -34.922 68.748 29.980 1.00 7.81 110 ILE B N 1
ATOM 2311 C CA . ILE B 1 110 ? -34.043 67.713 29.499 1.00 9.81 110 ILE B CA 1
ATOM 2312 C C . ILE B 1 110 ? -34.778 66.480 28.984 1.00 8.00 110 ILE B C 1
ATOM 2313 O O . ILE B 1 110 ? -34.387 65.919 27.942 1.00 8.87 110 ILE B O 1
ATOM 2318 N N . ASP B 1 111 ? -35.831 66.076 29.705 1.00 6.14 111 ASP B N 1
ATOM 2319 C CA . ASP B 1 111 ? -36.555 64.850 29.329 1.00 5.72 111 ASP B CA 1
ATOM 2320 C C . ASP B 1 111 ? -37.238 64.973 27.984 1.00 7.03 111 ASP B C 1
ATOM 2321 O O . ASP B 1 111 ? -37.200 64.049 27.169 1.00 7.55 111 ASP B O 1
ATOM 2326 N N . VAL B 1 112 ? -37.832 66.137 27.757 1.00 7.23 112 VAL B N 1
ATOM 2327 C CA . VAL B 1 112 ? -38.561 66.413 26.531 1.00 6.36 112 VAL B CA 1
ATOM 2328 C C . VAL B 1 112 ? -37.576 66.443 25.384 1.00 6.31 112 VAL B C 1
ATOM 2329 O O . VAL B 1 112 ? -37.757 65.781 24.377 1.00 5.97 112 VAL B O 1
ATOM 2333 N N . GLU B 1 113 ? -36.499 67.202 25.534 1.00 6.45 113 GLU B N 1
ATOM 2334 C CA . GLU B 1 113 ? -35.504 67.327 24.469 1.00 9.16 113 GLU B CA 1
ATOM 2335 C C . GLU B 1 113 ? -34.925 65.956 24.118 1.00 7.86 113 GLU B C 1
ATOM 2336 O O . GLU B 1 113 ? -34.727 65.602 22.951 1.00 9.02 113 GLU B O 1
ATOM 2342 N N . PHE B 1 114 ? -34.572 65.213 25.156 1.00 7.50 114 PHE B N 1
ATOM 2343 C CA . PHE B 1 114 ? -33.905 63.932 24.876 1.00 7.41 114 PHE B CA 1
ATOM 2344 C C . PHE B 1 114 ? -34.847 62.921 24.224 1.00 7.02 114 PHE B C 1
ATOM 2345 O O . PHE B 1 114 ? -34.459 62.214 23.311 1.00 7.59 114 PHE B O 1
ATOM 2353 N N . TYR B 1 115 ? -36.075 62.793 24.702 1.00 5.31 115 TYR B N 1
ATOM 2354 C CA . TYR B 1 115 ? -37.017 61.856 24.022 1.00 5.71 115 TYR B CA 1
ATOM 2355 C C . TYR B 1 115 ? -37.180 62.236 22.528 1.00 5.49 115 TYR B C 1
ATOM 2356 O O . TYR B 1 115 ? -37.160 61.395 21.634 1.00 6.26 115 TYR B O 1
ATOM 2365 N N . GLN B 1 116 ? -37.346 63.529 22.249 1.00 7.35 116 GLN B N 1
ATOM 2366 C CA . GLN B 1 116 ? -37.479 63.956 20.858 1.00 7.40 116 GLN B CA 1
ATOM 2367 C C . GLN B 1 116 ? -36.228 63.761 20.014 1.00 6.81 116 GLN B C 1
ATOM 2368 O O . GLN B 1 116 ? -36.360 63.528 18.797 1.00 7.04 116 GLN B O 1
ATOM 2374 N N . PHE B 1 117 ? -35.060 63.812 20.653 1.00 7.77 117 PHE B N 1
ATOM 2375 C CA . PHE B 1 117 ? -33.800 63.572 19.970 1.00 6.07 117 PHE B CA 1
ATOM 2376 C C . PHE B 1 117 ? -33.750 62.097 19.549 1.00 9.54 117 PHE B C 1
ATOM 2377 O O . PHE B 1 117 ? -33.417 61.754 18.381 1.00 8.11 117 PHE B O 1
ATOM 2385 N N . LEU B 1 118 ? -34.158 61.200 20.434 1.00 7.79 118 LEU B N 1
ATOM 2386 C CA . LEU B 1 118 ? -34.140 59.783 20.047 1.00 8.20 118 LEU B CA 1
ATOM 2387 C C . LEU B 1 118 ? -35.133 59.512 18.917 1.00 8.85 118 LEU B C 1
ATOM 2388 O O . LEU B 1 118 ? -34.868 58.684 18.026 1.00 8.11 118 LEU B O 1
ATOM 2393 N N . ARG B 1 119 ? -36.245 60.239 18.908 1.00 8.07 119 ARG B N 1
ATOM 2394 C CA . ARG B 1 119 ? -37.239 60.048 17.869 1.00 9.87 119 ARG B CA 1
ATOM 2395 C C . ARG B 1 119 ? -36.661 60.471 16.503 1.00 8.93 119 ARG B C 1
ATOM 2396 O O . ARG B 1 119 ? -36.890 59.772 15.478 1.00 10.22 119 ARG B O 1
ATOM 2404 N N . GLU B 1 120 ? -35.874 61.557 16.478 1.00 7.65 120 GLU B N 1
ATOM 2405 C CA . GLU B 1 120 ? -35.234 61.984 15.228 1.00 8.69 120 GLU B CA 1
ATOM 2406 C C . GLU B 1 120 ? -34.304 60.853 14.688 1.00 8.73 120 GLU B C 1
ATOM 2407 O O . GLU B 1 120 ? -34.079 60.756 13.462 1.00 9.29 120 GLU B O 1
ATOM 2413 N N . LEU B 1 121 ? -33.743 60.024 15.589 1.00 6.59 121 LEU B N 1
ATOM 2414 C CA . LEU B 1 121 ? -32.812 58.993 15.139 1.00 8.39 121 LEU B CA 1
ATOM 2415 C C . LEU B 1 121 ? -33.501 57.670 14.825 1.00 8.53 121 LEU B C 1
ATOM 2416 O O . LEU B 1 121 ? -32.824 56.662 14.607 1.00 9.66 121 LEU B O 1
ATOM 2421 N N . ASP B 1 122 ? -34.835 57.644 14.935 1.00 7.47 122 ASP B N 1
ATOM 2422 C CA . ASP B 1 122 ? -35.567 56.429 14.650 1.00 7.13 122 ASP B CA 1
ATOM 2423 C C . ASP B 1 122 ? -35.191 55.269 15.597 1.00 8.21 122 ASP B C 1
ATOM 2424 O O . ASP B 1 122 ? -35.258 54.093 15.228 1.00 9.28 122 ASP B O 1
ATOM 2429 N N . ILE B 1 123 ? -34.811 55.613 16.814 1.00 7.32 123 ILE B N 1
ATOM 2430 C CA . ILE B 1 123 ? -34.564 54.577 17.803 1.00 7.25 123 ILE B CA 1
ATOM 2431 C C . ILE B 1 123 ? -35.862 54.301 18.598 1.00 7.83 123 ILE B C 1
ATOM 2432 O O . ILE B 1 123 ? -36.400 55.195 19.252 1.00 9.66 123 ILE B O 1
ATOM 2437 N N . PRO B 1 124 ? -36.346 53.051 18.573 1.00 8.24 124 PRO B N 1
ATOM 2438 C CA . PRO B 1 124 ? -37.567 52.701 19.311 1.00 9.64 124 PRO B CA 1
ATOM 2439 C C . PRO B 1 124 ? -37.279 53.075 20.801 1.00 9.25 124 PRO B C 1
ATOM 2440 O O . PRO B 1 124 ? -36.302 52.608 21.387 1.00 10.92 124 PRO B O 1
ATOM 2444 N N . THR B 1 125 ? -38.142 53.853 21.421 1.00 9.93 125 THR B N 1
ATOM 2445 C CA . THR B 1 125 ? -37.920 54.276 22.801 1.00 9.73 125 THR B CA 1
ATOM 2446 C C . THR B 1 125 ? -39.070 53.898 23.734 1.00 8.48 125 THR B C 1
ATOM 2447 O O . THR B 1 125 ? -40.248 54.125 23.438 1.00 12.07 125 THR B O 1
ATOM 2451 N N . ILE B 1 126 ? -38.745 53.288 24.878 1.00 7.59 126 ILE B N 1
ATOM 2452 C CA . ILE B 1 126 ? -39.712 52.911 25.896 1.00 7.32 126 ILE B CA 1
ATOM 2453 C C . ILE B 1 126 ? -39.394 53.885 27.014 1.00 10.45 126 ILE B C 1
ATOM 2454 O O . ILE B 1 126 ? -38.212 54.120 27.305 1.00 11.93 126 ILE B O 1
ATOM 2459 N N . VAL B 1 127 ? -40.419 54.546 27.538 1.00 7.16 127 VAL B N 1
ATOM 2460 C CA . VAL B 1 127 ? -40.206 55.451 28.671 1.00 7.14 127 VAL B CA 1
ATOM 2461 C C . VAL B 1 127 ? -40.614 54.724 29.947 1.00 6.38 127 VAL B C 1
ATOM 2462 O O . VAL B 1 127 ? -41.839 54.412 30.163 1.00 6.08 127 VAL B O 1
ATOM 2466 N N . ALA B 1 128 ? -39.617 54.491 30.806 1.00 7.64 128 ALA B N 1
ATOM 2467 C CA . ALA B 1 128 ? -39.902 53.814 32.057 1.00 8.03 128 ALA B CA 1
ATOM 2468 C C . ALA B 1 128 ? -40.265 54.896 33.006 1.00 7.80 128 ALA B C 1
ATOM 2469 O O . ALA B 1 128 ? -39.420 55.670 33.402 1.00 6.55 128 ALA B O 1
ATOM 2471 N N . VAL B 1 129 ? -41.547 54.966 33.384 1.00 7.38 129 VAL B N 1
ATOM 2472 C CA . VAL B 1 129 ? -41.944 56.057 34.314 1.00 6.79 129 VAL B CA 1
ATOM 2473 C C . VAL B 1 129 ? -41.772 55.496 35.729 1.00 6.52 129 VAL B C 1
ATOM 2474 O O . VAL B 1 129 ? -42.661 54.795 36.258 1.00 7.57 129 VAL B O 1
ATOM 2478 N N . ASN B 1 130 ? -40.656 55.839 36.319 1.00 6.92 130 ASN B N 1
ATOM 2479 C CA . ASN B 1 130 ? -40.271 55.284 37.598 1.00 7.04 130 ASN B CA 1
ATOM 2480 C C . ASN B 1 130 ? -40.809 56.016 38.798 1.00 8.50 130 ASN B C 1
ATOM 2481 O O . ASN B 1 130 ? -41.323 57.135 38.683 1.00 7.18 130 ASN B O 1
ATOM 2486 N N . LYS B 1 131 ? -40.710 55.353 39.944 1.00 7.50 131 LYS B N 1
ATOM 2487 C CA . LYS B 1 131 ? -41.212 55.833 41.241 1.00 8.58 131 LYS B CA 1
ATOM 2488 C C . LYS B 1 131 ? -42.714 55.961 41.305 1.00 8.64 131 LYS B C 1
ATOM 2489 O O . LYS B 1 131 ? -43.243 56.912 41.896 1.00 8.96 131 LYS B O 1
ATOM 2495 N N . LEU B 1 132 ? -43.381 54.953 40.751 1.00 9.29 132 LEU B N 1
ATOM 2496 C CA . LEU B 1 132 ? -44.830 54.850 40.727 1.00 10.20 132 LEU B CA 1
ATOM 2497 C C . LEU B 1 132 ? -45.370 54.849 42.138 1.00 10.61 132 LEU 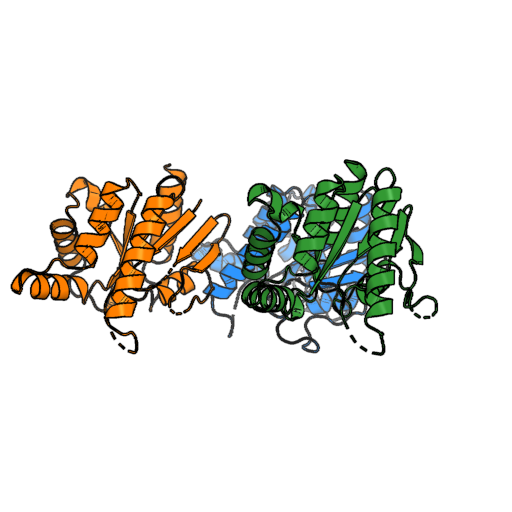B C 1
ATOM 2498 O O . LEU B 1 132 ? -46.516 55.246 42.347 1.00 11.56 132 LEU B O 1
ATOM 2503 N N . ASP B 1 133 ? -44.544 54.432 43.101 1.00 10.89 133 ASP B N 1
ATOM 2504 C CA . ASP B 1 133 ? -45.001 54.401 44.485 1.00 11.03 133 ASP B CA 1
ATOM 2505 C C . ASP B 1 133 ? -45.235 55.791 45.072 1.00 11.07 133 ASP B C 1
ATOM 2506 O O . ASP B 1 133 ? -45.830 55.936 46.144 1.00 12.02 133 ASP B O 1
ATOM 2511 N N . LYS B 1 134 ? -44.753 56.823 44.381 1.00 8.52 134 LYS B N 1
ATOM 2512 C CA . LYS B 1 134 ? -44.882 58.197 44.833 1.00 10.68 134 LYS B CA 1
ATOM 2513 C C . LYS B 1 134 ? -45.905 58.923 44.004 1.00 7.80 134 LYS B C 1
ATOM 2514 O O . LYS B 1 134 ? -46.286 60.043 44.341 1.00 10.11 134 LYS B O 1
ATOM 2520 N N . ILE B 1 135 ? -46.393 58.272 42.963 1.00 8.39 135 ILE B N 1
ATOM 2521 C CA . ILE B 1 135 ? -47.334 58.958 42.053 1.00 9.40 135 ILE B CA 1
ATOM 2522 C C . ILE B 1 135 ? -48.818 58.861 42.462 1.00 9.44 135 ILE B C 1
ATOM 2523 O O . ILE B 1 135 ? -49.361 57.761 42.599 1.00 8.67 135 ILE B O 1
ATOM 2528 N N . LYS B 1 136 ? -49.497 60.007 42.577 1.00 9.73 136 LYS B N 1
ATOM 2529 C CA . LYS B 1 136 ? -50.902 59.975 42.962 1.00 9.55 136 LYS B CA 1
ATOM 2530 C C . LYS B 1 136 ? -51.868 59.580 41.811 1.00 11.73 136 LYS B C 1
ATOM 2531 O O . LYS B 1 136 ? -52.851 58.844 42.035 1.00 9.18 136 LYS B O 1
ATOM 2537 N N . ASN B 1 137 ? -51.610 60.059 40.591 1.00 11.40 137 ASN B N 1
ATOM 2538 C CA . ASN B 1 137 ? -52.499 59.748 39.476 1.00 13.31 137 ASN B CA 1
ATOM 2539 C C . ASN B 1 137 ? -51.599 59.369 38.300 1.00 12.57 137 ASN B C 1
ATOM 2540 O O . ASN B 1 137 ? -51.133 60.226 37.562 1.00 11.87 137 ASN B O 1
ATOM 2545 N N . VAL B 1 138 ? -51.407 58.075 38.143 1.00 10.66 138 VAL B N 1
ATOM 2546 C CA . VAL B 1 138 ? -50.515 57.590 37.115 1.00 13.80 138 VAL B CA 1
ATOM 2547 C C . VAL B 1 138 ? -51.010 57.913 35.710 1.00 13.15 138 VAL B C 1
ATOM 2548 O O . VAL B 1 138 ? -50.234 58.304 34.830 1.00 11.65 138 VAL B O 1
ATOM 2552 N N . GLN B 1 139 ? -52.290 57.749 35.458 1.00 12.65 139 GLN B N 1
ATOM 2553 C CA . GLN B 1 139 ? -52.682 58.073 34.097 1.00 16.61 139 GLN B CA 1
ATOM 2554 C C . GLN B 1 139 ? -52.517 59.563 33.753 1.00 15.37 139 GLN B C 1
ATOM 2555 O O . GLN B 1 139 ? -52.241 59.886 32.600 1.00 14.73 139 GLN B O 1
ATOM 2561 N N . GLU B 1 140 ? -52.702 60.456 34.725 1.00 15.88 140 GLU B N 1
ATOM 2562 C CA . GLU B 1 140 ? -52.536 61.893 34.523 1.00 15.31 140 GLU B CA 1
ATOM 2563 C C . GLU B 1 140 ? -51.072 62.172 34.209 1.00 13.31 140 GLU B C 1
ATOM 2564 O O . GLU B 1 140 ? -50.763 62.997 33.342 1.00 12.23 140 GLU B O 1
ATOM 2570 N N . VAL B 1 141 ? -50.172 61.546 34.958 1.00 9.14 141 VAL B N 1
ATOM 2571 C CA . VAL B 1 141 ? -48.730 61.744 34.701 1.00 9.25 141 VAL B CA 1
ATOM 2572 C C . VAL B 1 141 ? -48.355 61.223 33.294 1.00 7.51 141 VAL B C 1
ATOM 2573 O O . VAL B 1 141 ? -47.712 61.896 32.544 1.00 8.76 141 VAL B O 1
ATOM 2577 N N . ILE B 1 142 ? -48.821 60.050 32.925 1.00 6.82 142 ILE B N 1
ATOM 2578 C CA . ILE B 1 142 ? -48.486 59.536 31.614 1.00 9.34 142 ILE B CA 1
ATOM 2579 C C . ILE B 1 142 ? -49.054 60.409 30.508 1.00 9.26 142 ILE B C 1
ATOM 2580 O O . ILE B 1 142 ? -48.379 60.681 29.527 1.00 8.57 142 ILE B O 1
ATOM 2585 N N . ASN B 1 143 ? -50.304 60.850 30.666 1.00 10.32 143 ASN B N 1
ATOM 2586 C CA . ASN B 1 143 ? -50.905 61.699 29.640 1.00 9.69 143 ASN B CA 1
ATOM 2587 C C . ASN B 1 143 ? -50.160 63.011 29.507 1.00 9.00 143 ASN B C 1
ATOM 2588 O O . ASN B 1 143 ? -50.025 63.504 28.397 1.00 9.20 143 ASN B O 1
ATOM 2593 N N . PHE B 1 144 ? -49.691 63.560 30.629 1.00 7.51 144 PHE B N 1
ATOM 2594 C CA . PHE B 1 144 ? -48.977 64.816 30.597 1.00 7.29 144 PHE B CA 1
ATOM 2595 C C . PHE B 1 144 ? -47.626 64.648 29.917 1.00 6.98 144 PHE B C 1
ATOM 2596 O O . PHE B 1 144 ? -47.251 65.427 29.082 1.00 5.92 144 PHE B O 1
ATOM 2604 N N . LEU B 1 145 ? -46.882 63.617 30.313 1.00 6.43 145 LEU B N 1
ATOM 2605 C CA . LEU B 1 145 ? -45.613 63.352 29.650 1.00 6.86 145 LEU B CA 1
ATOM 2606 C C . LEU B 1 145 ? -45.817 63.055 28.156 1.00 7.25 145 LEU B C 1
ATOM 2607 O O . LEU B 1 145 ? -44.991 63.481 27.334 1.00 8.67 145 LEU B O 1
ATOM 2612 N N . ALA B 1 146 ? -46.879 62.337 27.772 1.00 7.59 146 ALA B N 1
ATOM 2613 C CA . ALA B 1 146 ? -47.087 62.051 26.344 1.00 8.48 146 ALA B CA 1
ATOM 2614 C C . ALA B 1 146 ? -47.271 63.377 25.586 1.00 9.00 146 ALA B C 1
ATOM 2615 O O . ALA B 1 146 ? -46.656 63.622 24.520 1.00 9.43 146 ALA B O 1
ATOM 2617 N N . GLU B 1 147 ? -48.047 64.277 26.196 1.00 9.48 147 GLU B N 1
ATOM 2618 C CA . GLU B 1 147 ? -48.297 65.559 25.544 1.00 9.99 147 GLU B CA 1
ATOM 2619 C C . GLU B 1 147 ? -47.021 66.390 25.359 1.00 11.58 147 GLU B C 1
ATOM 2620 O O . GLU B 1 147 ? -46.765 66.993 24.285 1.00 11.49 147 GLU B O 1
ATOM 2626 N N . LYS B 1 148 ? -46.185 66.391 26.387 1.00 9.14 148 LYS B N 1
ATOM 2627 C CA . LYS B 1 148 ? -44.988 67.176 26.345 1.00 8.86 148 LYS B CA 1
ATOM 2628 C C . LYS B 1 148 ? -43.893 66.521 25.511 1.00 9.92 148 LYS B C 1
ATOM 2629 O O . LYS B 1 148 ? -43.093 67.227 24.860 1.00 9.53 148 LYS B O 1
ATOM 2635 N N . PHE B 1 149 ? -43.862 65.185 25.481 1.00 10.02 149 PHE B N 1
ATOM 2636 C CA . PHE B 1 149 ? -42.869 64.459 24.690 1.00 9.83 149 PHE B CA 1
ATOM 2637 C C . PHE B 1 149 ? -43.293 64.402 23.226 1.00 11.09 149 PHE B C 1
ATOM 2638 O O . PHE B 1 149 ? -42.467 64.162 22.370 1.00 12.22 149 PHE B O 1
ATOM 2646 N N . GLU B 1 150 ? -44.558 64.725 22.966 1.00 10.59 150 GLU B N 1
ATOM 2647 C CA . GLU B 1 150 ? -45.178 64.669 21.636 1.00 9.69 150 GLU B CA 1
ATOM 2648 C C . GLU B 1 150 ? -45.379 63.241 21.179 1.00 10.02 150 GLU B C 1
ATOM 2649 O O . GLU B 1 150 ? -45.024 62.831 20.069 1.00 11.84 150 GLU B O 1
ATOM 2655 N N . VAL B 1 151 ? -46.002 62.477 22.067 1.00 10.04 151 VAL B N 1
ATOM 2656 C CA . VAL B 1 151 ? -46.351 61.074 21.801 1.00 10.76 151 VAL B CA 1
ATOM 2657 C C . VAL B 1 151 ? -47.840 61.065 21.675 1.00 11.24 151 VAL B C 1
ATOM 2658 O O . VAL B 1 151 ? -48.566 61.354 22.624 1.00 12.16 151 VAL B O 1
ATOM 2662 N N . PRO B 1 152 ? -48.342 60.696 20.501 1.00 12.84 152 PRO B N 1
ATOM 2663 C CA . PRO B 1 152 ? -49.790 60.689 20.353 1.00 15.18 152 PRO B CA 1
ATOM 2664 C C . PRO B 1 152 ? -50.570 59.636 21.093 1.00 16.56 152 PRO B C 1
ATOM 2665 O O . PRO B 1 152 ? -50.045 58.596 21.544 1.00 14.62 152 PRO B O 1
ATOM 2669 N N . LEU B 1 153 ? -51.858 59.910 21.184 1.00 18.13 153 LEU B N 1
ATOM 2670 C CA . LEU B 1 153 ? -52.766 59.040 21.911 1.00 21.79 153 LEU B CA 1
ATOM 2671 C C . LEU B 1 153 ? -52.579 57.572 21.557 1.00 20.08 153 LEU B C 1
ATOM 2672 O O . LEU B 1 153 ? -52.414 56.731 22.446 1.00 21.46 153 LEU B O 1
ATOM 2677 N N . SER B 1 154 ? -52.544 57.284 20.263 1.00 22.22 154 SER B N 1
ATOM 2678 C CA . SER B 1 154 ? -52.409 55.907 19.779 1.00 23.33 154 SER B CA 1
ATOM 2679 C C . SER B 1 154 ? -51.105 55.217 20.135 1.00 22.98 154 SER B C 1
ATOM 2680 O O . SER B 1 154 ? -51.019 53.988 20.054 1.00 23.68 154 SER B O 1
ATOM 2683 N N . GLU B 1 155 ? -50.096 55.976 20.568 1.00 20.19 155 GLU B N 1
ATOM 2684 C CA . GLU B 1 155 ? -48.849 55.366 20.908 1.00 18.55 155 GLU B CA 1
ATOM 2685 C C . GLU B 1 155 ? -48.560 55.264 22.415 1.00 17.98 155 GLU B C 1
ATOM 2686 O O . GLU B 1 155 ? -47.620 54.596 22.821 1.00 15.31 155 GLU B O 1
ATOM 2692 N N . ILE B 1 156 ? -49.369 55.914 23.240 1.00 15.36 156 ILE B N 1
ATOM 2693 C CA . ILE B 1 156 ? -49.038 55.967 24.666 1.00 17.21 156 ILE B CA 1
ATOM 2694 C C . ILE B 1 156 ? -48.831 54.646 25.380 1.00 17.30 156 ILE B C 1
ATOM 2695 O O . ILE B 1 156 ? -47.876 54.510 26.149 1.00 16.68 156 ILE B O 1
ATOM 2700 N N . ASP B 1 157 ? -49.710 53.670 25.167 1.00 17.70 157 ASP B N 1
ATOM 2701 C CA . ASP B 1 157 ? -49.494 52.408 25.858 1.00 19.52 157 ASP B CA 1
ATOM 2702 C C . ASP B 1 157 ? -48.263 51.655 25.355 1.00 18.99 157 ASP B C 1
ATOM 2703 O O . ASP B 1 157 ? -47.688 50.856 26.091 1.00 22.78 157 ASP B O 1
ATOM 2708 N N . LYS B 1 158 ? -47.859 51.879 24.117 1.00 17.25 158 LYS B N 1
ATOM 2709 C CA . LYS B 1 158 ? -46.686 51.194 23.585 1.00 16.18 158 LYS B CA 1
ATOM 2710 C C . LYS B 1 158 ? -45.435 51.779 24.188 1.00 15.79 158 LYS B C 1
ATOM 2711 O O . LYS B 1 158 ? -44.448 51.065 24.417 1.00 17.25 158 LYS B O 1
ATOM 2717 N N . VAL B 1 159 ? -45.513 53.078 24.496 1.00 11.16 159 VAL B N 1
ATOM 2718 C CA . VAL B 1 159 ? -44.361 53.852 24.979 1.00 10.86 159 VAL B CA 1
ATOM 2719 C C . VAL B 1 159 ? -44.138 53.975 26.465 1.00 10.35 159 VAL B C 1
ATOM 2720 O O . VAL B 1 159 ? -43.056 53.649 26.951 1.00 11.36 159 VAL B O 1
ATOM 2724 N N . PHE B 1 160 ? -45.162 54.358 27.204 1.00 8.43 160 PHE B N 1
ATOM 2725 C CA . PHE B 1 160 ? -44.989 54.618 28.644 1.00 11.56 160 PHE B CA 1
ATOM 2726 C C . PHE B 1 160 ? -45.341 53.461 29.545 1.00 13.68 160 PHE B C 1
ATOM 2727 O O . PHE B 1 160 ? -46.494 53.016 29.560 1.00 14.59 160 PHE B O 1
ATOM 2735 N N . ILE B 1 161 ? -44.368 53.003 30.319 1.00 11.41 161 ILE B N 1
ATOM 2736 C CA . ILE B 1 161 ? -44.592 51.878 31.224 1.00 10.46 161 ILE B CA 1
ATOM 2737 C C . ILE B 1 161 ? -44.204 52.349 32.630 1.00 11.04 161 ILE B C 1
ATOM 2738 O O . ILE B 1 161 ? -43.056 52.570 32.894 1.00 8.95 161 ILE B O 1
ATOM 2743 N N . PRO B 1 162 ? -45.183 52.534 33.516 1.00 9.90 162 PRO B N 1
ATOM 2744 C CA . PRO B 1 162 ? -44.968 52.940 34.877 1.00 8.96 162 PRO B CA 1
ATOM 2745 C C . PRO B 1 162 ? -44.360 51.761 35.672 1.00 8.16 162 PRO B C 1
ATOM 2746 O O . PRO B 1 162 ? -44.816 50.662 35.524 1.00 10.72 162 PRO B O 1
ATOM 2750 N N . ILE B 1 163 ? -43.343 52.024 36.502 1.00 8.54 163 ILE B N 1
ATOM 2751 C CA . ILE B 1 163 ? -42.697 50.978 37.327 1.00 8.15 163 ILE B CA 1
ATOM 2752 C C . ILE B 1 163 ? -42.243 51.570 38.655 1.00 9.58 163 ILE B C 1
ATOM 2753 O O . ILE B 1 163 ? -42.246 52.780 38.815 1.00 9.95 163 ILE B O 1
ATOM 2758 N N . SER B 1 164 ? -41.973 50.689 39.620 1.00 9.11 164 SER B N 1
ATOM 2759 C CA . SER B 1 164 ? -41.323 51.115 40.844 1.00 11.22 164 SER B CA 1
ATOM 2760 C C . SER B 1 164 ? -40.029 50.279 40.952 1.00 11.15 164 SER B C 1
ATOM 2761 O O . SER B 1 164 ? -40.050 49.085 41.309 1.00 10.94 164 SER B O 1
ATOM 2764 N N . ALA B 1 165 ? -38.883 50.866 40.567 1.00 10.34 165 ALA B N 1
ATOM 2765 C CA . ALA B 1 165 ? -37.628 50.138 40.674 1.00 11.86 165 ALA B CA 1
ATOM 2766 C C . ALA B 1 165 ? -37.364 49.815 42.122 1.00 14.33 165 ALA B C 1
ATOM 2767 O O . ALA B 1 165 ? -36.698 48.811 42.420 1.00 16.07 165 ALA B O 1
ATOM 2769 N N . LYS B 1 166 ? -37.878 50.658 43.019 1.00 15.99 166 LYS B N 1
ATOM 2770 C CA . LYS B 1 166 ? -37.633 50.440 44.440 1.00 16.93 166 LYS B CA 1
ATOM 2771 C C . LYS B 1 166 ? -38.337 49.208 44.989 1.00 18.83 166 LYS B C 1
ATOM 2772 O O . LYS B 1 166 ? -37.669 48.313 45.575 1.00 18.54 166 LYS B O 1
ATOM 2778 N N . PHE B 1 167 ? -39.647 49.146 44.758 1.00 17.20 167 PHE B N 1
ATOM 2779 C CA . PHE B 1 167 ? -40.472 48.083 45.259 1.00 17.11 167 PHE B CA 1
ATOM 2780 C C . PHE B 1 167 ? -40.786 46.938 44.307 1.00 17.81 167 PHE B C 1
ATOM 2781 O O . PHE B 1 167 ? -41.455 45.973 44.707 1.00 19.22 167 PHE B O 1
ATOM 2789 N N . GLY B 1 168 ? -40.351 47.061 43.053 1.00 16.31 168 GLY B N 1
ATOM 2790 C CA . GLY B 1 168 ? -40.563 45.999 42.067 1.00 16.52 168 GLY B CA 1
ATOM 2791 C C . GLY B 1 168 ? -41.754 46.051 41.131 1.00 17.12 168 GLY B C 1
ATOM 2792 O O . GLY B 1 168 ? -41.789 45.281 40.167 1.00 17.91 168 GLY B O 1
ATOM 2793 N N . ASP B 1 169 ? -42.720 46.941 41.392 1.00 16.51 169 ASP B N 1
ATOM 2794 C CA . ASP B 1 169 ? -43.929 47.052 40.576 1.00 16.82 169 ASP B CA 1
ATOM 2795 C C . ASP B 1 169 ? -43.670 47.149 39.085 1.00 15.93 169 ASP B C 1
ATOM 2796 O O . ASP B 1 169 ? -42.966 48.061 38.627 1.00 17.09 169 ASP B O 1
ATOM 2801 N N . ASN B 1 170 ? -44.236 46.207 38.327 1.00 13.02 170 ASN B N 1
ATOM 2802 C CA . ASN B 1 170 ? -44.147 46.189 36.880 1.00 12.53 170 ASN B CA 1
ATOM 2803 C C . ASN B 1 170 ? -42.751 46.022 36.244 1.00 13.21 170 ASN B C 1
ATOM 2804 O O . ASN B 1 170 ? -42.553 46.259 35.050 1.00 12.38 170 ASN B O 1
ATOM 2809 N N . ILE B 1 171 ? -41.787 45.574 37.040 1.00 12.18 171 ILE B N 1
ATOM 2810 C CA . ILE B 1 171 ? -40.430 45.360 36.482 1.00 13.10 171 ILE B CA 1
ATOM 2811 C C . ILE B 1 171 ? -40.503 44.237 35.412 1.00 14.43 171 ILE B C 1
ATOM 2812 O O . ILE B 1 171 ? -39.875 44.359 34.357 1.00 12.68 171 ILE B O 1
ATOM 2817 N N . GLU B 1 172 ? -41.275 43.164 35.665 1.00 14.62 172 GLU B N 1
ATOM 2818 C CA . GLU B 1 172 ? -41.375 42.112 34.654 1.00 17.95 172 GLU B CA 1
ATOM 2819 C C . GLU B 1 172 ? -42.077 42.601 33.409 1.00 18.02 172 GLU B C 1
ATOM 2820 O O . GLU B 1 172 ? -41.730 42.222 32.284 1.00 17.68 172 GLU B O 1
ATOM 2826 N N . ARG B 1 173 ? -43.072 43.454 33.582 1.00 16.69 173 ARG B N 1
ATOM 2827 C CA . ARG B 1 173 ? -43.772 43.994 32.433 1.00 15.57 173 ARG B CA 1
ATOM 2828 C C . ARG B 1 173 ? -42.800 44.800 31.549 1.00 14.50 173 ARG B C 1
ATOM 2829 O O . ARG B 1 173 ? -42.812 44.698 30.338 1.00 13.57 173 ARG B O 1
ATOM 2837 N N . LEU B 1 174 ? -41.943 45.594 32.185 1.00 13.38 174 LEU B N 1
ATOM 2838 C CA . LEU B 1 174 ? -40.976 46.386 31.462 1.00 11.21 174 LEU B CA 1
ATOM 2839 C C . LEU B 1 174 ? -39.968 45.447 30.790 1.00 11.79 174 LEU B C 1
ATOM 2840 O O . LEU B 1 174 ? -39.614 45.631 29.665 1.00 12.55 174 LEU B O 1
ATOM 2845 N N . LYS B 1 175 ? -39.518 44.424 31.509 1.00 12.81 175 LYS B N 1
ATOM 2846 C CA . LYS B 1 175 ? -38.573 43.464 30.952 1.00 13.80 175 LYS B CA 1
ATOM 2847 C C . LYS B 1 175 ? -39.188 42.875 29.675 1.00 13.00 175 LYS B C 1
ATOM 2848 O O . LYS B 1 175 ? -38.529 42.763 28.602 1.00 12.43 175 LYS B O 1
ATOM 2854 N N . ASN B 1 176 ? -40.466 42.545 29.754 1.00 13.74 176 ASN B N 1
ATOM 2855 C CA . ASN B 1 176 ? -41.125 41.986 28.585 1.00 16.53 176 ASN B CA 1
ATOM 2856 C C . ASN B 1 176 ? -41.287 42.921 27.428 1.00 15.08 176 ASN B C 1
ATOM 2857 O O . ASN B 1 176 ? -41.196 42.479 26.271 1.00 16.88 176 ASN B O 1
ATOM 2862 N N . ARG B 1 177 ? -41.532 44.186 27.703 1.00 14.30 177 ARG B N 1
ATOM 2863 C CA . ARG B 1 177 ? -41.732 45.153 26.639 1.00 13.10 177 ARG B CA 1
ATOM 2864 C C . ARG B 1 177 ? -40.389 45.334 25.905 1.00 12.73 177 ARG B C 1
ATOM 2865 O O . ARG B 1 177 ? -40.392 45.426 24.675 1.00 12.61 177 ARG B O 1
ATOM 2873 N N . ILE B 1 178 ? -39.285 45.393 26.655 1.00 12.19 178 ILE B N 1
ATOM 2874 C CA . ILE B 1 178 ? -37.980 45.528 26.043 1.00 12.45 178 ILE B CA 1
ATOM 2875 C C . ILE B 1 178 ? -37.776 44.363 25.044 1.00 13.64 178 ILE B C 1
ATOM 2876 O O . ILE B 1 178 ? -37.465 44.591 23.895 1.00 11.55 178 ILE B O 1
ATOM 2881 N N . PHE B 1 179 ? -38.007 43.130 25.502 1.00 14.08 179 PHE B N 1
ATOM 2882 C CA . PHE B 1 179 ? -37.846 41.946 24.660 1.00 16.94 179 PHE B CA 1
ATOM 2883 C C . PHE B 1 179 ? -38.828 41.980 23.484 1.00 15.57 179 PHE B C 1
ATOM 2884 O O . PHE B 1 179 ? -38.492 41.535 22.382 1.00 16.95 179 PHE B O 1
ATOM 2892 N N . GLU B 1 180 ? -40.049 42.476 23.709 1.00 15.34 180 GLU B N 1
ATOM 2893 C CA . GLU B 1 180 ? -41.013 42.538 22.627 1.00 17.40 180 GLU B CA 1
ATOM 2894 C C . GLU B 1 180 ? -40.588 43.544 21.545 1.00 15.88 180 GLU B C 1
ATOM 2895 O O . GLU B 1 180 ? -40.710 43.291 20.348 1.00 17.37 180 GLU B O 1
ATOM 2901 N N . VAL B 1 181 ? -40.060 44.685 21.954 1.00 15.38 181 VAL B N 1
ATOM 2902 C CA . VAL B 1 181 ? -39.614 45.672 20.979 1.00 14.94 181 VAL B CA 1
ATOM 2903 C C . VAL B 1 181 ? -38.429 45.122 20.163 1.00 14.82 181 VAL B C 1
ATOM 2904 O O . VAL B 1 181 ? -38.326 45.357 18.950 1.00 14.63 181 VAL B O 1
ATOM 2908 N N . ILE B 1 182 ? -37.531 44.381 20.819 1.00 14.50 182 ILE B N 1
ATOM 2909 C CA . ILE B 1 182 ? -36.393 43.777 20.128 1.00 16.31 182 ILE B CA 1
ATOM 2910 C C . ILE B 1 182 ? -36.938 42.780 19.099 1.00 19.18 182 ILE B C 1
ATOM 2911 O O . ILE B 1 182 ? -36.531 42.793 17.949 1.00 21.00 182 ILE B O 1
ATOM 2916 N N . ARG B 1 183 ? -37.823 41.901 19.542 1.00 21.86 183 ARG B N 1
ATOM 2917 C CA . ARG B 1 183 ? -38.421 40.898 18.665 1.00 28.41 183 ARG B CA 1
ATOM 2918 C C . ARG B 1 183 ? -39.141 41.554 17.516 1.00 30.16 183 ARG B C 1
ATOM 2919 O O . ARG B 1 183 ? -39.049 41.098 16.380 1.00 31.98 183 ARG B O 1
ATOM 2927 N N . GLU B 1 184 ? -39.877 42.619 17.810 1.00 32.95 184 GLU B N 1
ATOM 2928 C CA . GLU B 1 184 ? -40.633 43.343 16.783 1.00 35.91 184 GLU B CA 1
ATOM 2929 C C . GLU B 1 184 ? -39.810 43.801 15.608 1.00 37.70 184 GLU B C 1
ATOM 2930 O O . GLU B 1 184 ? -40.313 43.811 14.480 1.00 38.60 184 GLU B O 1
ATOM 2936 N N . ARG B 1 185 ? -38.563 44.187 15.872 1.00 39.47 185 ARG B N 1
ATOM 2937 C CA . ARG B 1 185 ? -37.659 44.685 14.835 1.00 41.12 185 ARG B CA 1
ATOM 2938 C C . ARG B 1 185 ? -36.756 43.580 14.247 1.00 42.29 185 ARG B C 1
ATOM 2939 O O . ARG B 1 185 ? -35.545 43.868 14.065 1.00 43.41 185 ARG B O 1
ATOM 2947 N N . ALA C 1 2 ? 0.226 18.254 17.321 1.00 11.23 2 ALA C N 1
ATOM 2948 C CA . ALA C 1 2 ? 0.422 19.601 16.691 1.00 12.07 2 ALA C CA 1
ATOM 2949 C C . ALA C 1 2 ? 1.310 20.482 17.554 1.00 12.62 2 ALA C C 1
ATOM 2950 O O . ALA C 1 2 ? 1.608 20.172 18.681 1.00 14.52 2 ALA C O 1
ATOM 2952 N N . THR C 1 3 ? 1.736 21.605 16.996 1.00 10.87 3 THR C N 1
ATOM 2953 C CA . THR C 1 3 ? 2.615 22.490 17.701 1.00 10.72 3 THR C CA 1
ATOM 2954 C C . THR C 1 3 ? 1.892 23.706 18.228 1.00 9.14 3 THR C C 1
ATOM 2955 O O . THR C 1 3 ? 1.275 24.454 17.475 1.00 9.55 3 THR C O 1
ATOM 2959 N N . ILE C 1 4 ? 2.075 23.914 19.516 1.00 9.18 4 ILE C N 1
ATOM 2960 C CA . ILE C 1 4 ? 1.431 24.992 20.218 1.00 10.83 4 ILE C CA 1
ATOM 2961 C C . ILE C 1 4 ? 2.459 25.866 20.892 1.00 10.78 4 ILE C C 1
ATOM 2962 O O . ILE C 1 4 ? 3.204 25.344 21.704 1.00 14.46 4 ILE C O 1
ATOM 2967 N N . ILE C 1 5 ? 2.489 27.168 20.609 1.00 9.29 5 ILE C N 1
ATOM 2968 C CA . ILE C 1 5 ? 3.430 27.979 21.344 1.00 11.26 5 ILE C CA 1
ATOM 2969 C C . ILE C 1 5 ? 2.743 28.674 22.501 1.00 9.34 5 ILE C C 1
ATOM 2970 O O . ILE C 1 5 ? 1.566 29.004 22.405 1.00 8.51 5 ILE C O 1
ATOM 2975 N N . PHE C 1 6 ? 3.430 28.795 23.625 1.00 9.15 6 PHE C N 1
ATOM 2976 C CA . PHE C 1 6 ? 2.912 29.548 24.772 1.00 9.09 6 PHE C CA 1
ATOM 2977 C C . PHE C 1 6 ? 3.850 30.745 24.933 1.00 8.90 6 PHE C C 1
ATOM 2978 O O . PHE C 1 6 ? 5.093 30.562 24.909 1.00 12.53 6 PHE C O 1
ATOM 2986 N N . ALA C 1 7 ? 3.291 31.944 25.123 1.00 7.12 7 ALA C N 1
ATOM 2987 C CA . ALA C 1 7 ? 4.123 33.163 25.322 1.00 7.73 7 ALA C CA 1
ATOM 2988 C C . ALA C 1 7 ? 3.426 34.123 26.250 1.00 11.06 7 ALA C C 1
ATOM 2989 O O . ALA C 1 7 ? 2.179 34.100 26.379 1.00 9.89 7 ALA C O 1
ATOM 2991 N N . GLY C 1 8 ? 4.207 35.000 26.910 1.00 11.42 8 GLY C N 1
ATOM 2992 C CA . GLY C 1 8 ? 3.553 35.953 27.756 1.00 10.84 8 GLY C CA 1
ATOM 2993 C C . GLY C 1 8 ? 4.568 36.754 28.560 1.00 12.76 8 GLY C C 1
ATOM 2994 O O . GLY C 1 8 ? 5.763 36.430 28.590 1.00 13.05 8 GLY C O 1
ATOM 2995 N N . ARG C 1 9 ? 4.112 37.873 29.091 1.00 11.99 9 ARG C N 1
ATOM 2996 C CA . ARG C 1 9 ? 4.975 38.633 29.980 1.00 12.33 9 ARG C CA 1
ATOM 2997 C C . ARG C 1 9 ? 5.299 37.807 31.219 1.00 12.87 9 ARG C C 1
ATOM 2998 O O . ARG C 1 9 ? 4.519 36.925 31.668 1.00 12.46 9 ARG C O 1
ATOM 3006 N N . SER C 1 10 ? 6.456 38.124 31.801 1.00 12.99 10 SER C N 1
ATOM 3007 C CA . SER C 1 10 ? 6.796 37.431 33.034 1.00 14.48 10 SER C CA 1
ATOM 3008 C C . SER C 1 10 ? 5.737 37.664 34.089 1.00 12.94 10 SER C C 1
ATOM 3009 O O . SER C 1 10 ? 5.096 38.718 34.126 1.00 13.72 10 SER C O 1
ATOM 3012 N N . ASN C 1 11 ? 5.561 36.668 34.955 1.00 13.33 11 ASN C N 1
ATOM 3013 C CA . ASN C 1 11 ? 4.593 36.727 36.069 1.00 13.18 11 ASN C CA 1
ATOM 3014 C C . ASN C 1 11 ? 3.094 36.631 35.720 1.00 13.23 11 ASN C C 1
ATOM 3015 O O . ASN C 1 11 ? 2.247 36.808 36.603 1.00 15.25 11 ASN C O 1
ATOM 3020 N N . VAL C 1 12 ? 2.722 36.337 34.472 1.00 10.88 12 VAL C N 1
ATOM 3021 C CA . VAL C 1 12 ? 1.281 36.246 34.161 1.00 10.09 12 VAL C CA 1
ATOM 3022 C C . VAL C 1 12 ? 0.626 34.904 34.531 1.00 9.92 12 VAL C C 1
ATOM 3023 O O . VAL C 1 12 ? -0.622 34.797 34.542 1.00 10.16 12 VAL C O 1
ATOM 3027 N N . GLY 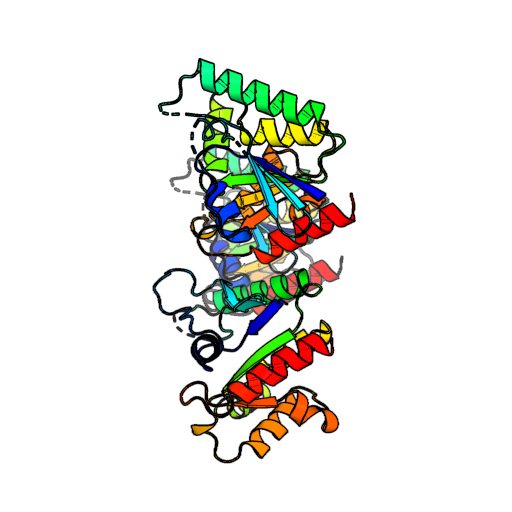C 1 13 ? 1.447 33.884 34.779 1.00 8.70 13 GLY C N 1
ATOM 3028 C CA . GLY C 1 13 ? 0.917 32.567 35.125 1.00 9.88 13 GLY C CA 1
ATOM 3029 C C . GLY C 1 13 ? 1.177 31.501 34.066 1.00 8.37 13 GLY C C 1
ATOM 3030 O O . GLY C 1 13 ? 0.509 30.439 34.118 1.00 8.70 13 GLY C O 1
ATOM 3031 N N . LYS C 1 14 ? 2.132 31.725 33.152 1.00 8.54 14 LYS C N 1
ATOM 3032 C CA . LYS C 1 14 ? 2.392 30.752 32.076 1.00 9.10 14 LYS C CA 1
ATOM 3033 C C . LYS C 1 14 ? 2.897 29.441 32.633 1.00 10.09 14 LYS C C 1
ATOM 3034 O O . LYS C 1 14 ? 2.463 28.385 32.202 1.00 9.64 14 LYS C O 1
ATOM 3040 N N . SER C 1 15 ? 3.844 29.478 33.572 1.00 11.45 15 SER C N 1
ATOM 3041 C CA . SER C 1 15 ? 4.315 28.203 34.102 1.00 12.75 15 SER C CA 1
ATOM 3042 C C . SER C 1 15 ? 3.204 27.481 34.916 1.00 12.33 15 SER C C 1
ATOM 3043 O O . SER C 1 15 ? 3.125 26.219 34.898 1.00 13.81 15 SER C O 1
ATOM 3046 N N . THR C 1 16 ? 2.337 28.242 35.590 1.00 11.01 16 THR C N 1
ATOM 3047 C CA . THR C 1 16 ? 1.226 27.646 36.337 1.00 10.29 16 THR C CA 1
ATOM 3048 C C . THR C 1 16 ? 0.279 26.956 35.350 1.00 9.40 16 THR C C 1
ATOM 3049 O O . THR C 1 16 ? -0.228 25.838 35.632 1.00 9.99 16 THR C O 1
ATOM 3053 N N . LEU C 1 17 ? 0.034 27.598 34.215 1.00 9.29 17 LEU C N 1
ATOM 3054 C CA . LEU C 1 17 ? -0.845 26.983 33.195 1.00 11.18 17 LEU C CA 1
ATOM 3055 C C . LEU C 1 17 ? -0.246 25.662 32.672 1.00 13.04 17 LEU C C 1
ATOM 3056 O O . LEU C 1 17 ? -0.938 24.658 32.514 1.00 8.97 17 LEU C O 1
ATOM 3061 N N . ILE C 1 18 ? 1.056 25.661 32.368 1.00 12.32 18 ILE C N 1
ATOM 3062 C CA . ILE C 1 18 ? 1.672 24.475 31.890 1.00 13.60 18 ILE C CA 1
ATOM 3063 C C . ILE C 1 18 ? 1.565 23.378 32.953 1.00 14.19 18 ILE C C 1
ATOM 3064 O O . ILE C 1 18 ? 1.292 22.210 32.635 1.00 14.42 18 ILE C O 1
ATOM 3069 N N . TYR C 1 19 ? 1.737 23.755 34.219 1.00 11.99 19 TYR C N 1
ATOM 3070 C CA . TYR C 1 19 ? 1.650 22.812 35.312 1.00 13.81 19 TYR C CA 1
ATOM 3071 C C . TYR C 1 19 ? 0.225 22.279 35.372 1.00 14.80 19 TYR C C 1
ATOM 3072 O O . TYR C 1 19 ? 0.028 21.090 35.579 1.00 15.17 19 TYR C O 1
ATOM 3081 N N . ARG C 1 20 ? -0.775 23.138 35.119 1.00 12.64 20 ARG C N 1
ATOM 3082 C CA . ARG C 1 20 ? -2.172 22.682 35.175 1.00 13.47 20 ARG C CA 1
ATOM 3083 C C . ARG C 1 20 ? -2.393 21.560 34.120 1.00 13.49 20 ARG C C 1
ATOM 3084 O O . ARG C 1 20 ? -3.014 20.541 34.400 1.00 14.37 20 ARG C O 1
ATOM 3092 N N . LEU C 1 21 ? -1.867 21.757 32.909 1.00 11.20 21 LEU C N 1
ATOM 3093 C CA . LEU C 1 21 ? -2.023 20.811 31.817 1.00 12.19 21 LEU C CA 1
ATOM 3094 C C . LEU C 1 21 ? -1.174 19.543 31.851 1.00 13.12 21 LEU C C 1
ATOM 3095 O O . LEU C 1 21 ? -1.652 18.491 31.435 1.00 14.74 21 LEU C O 1
ATOM 3100 N N . THR C 1 22 ? 0.092 19.661 32.285 1.00 12.30 22 THR C N 1
ATOM 3101 C CA . THR C 1 22 ? 1.069 18.597 32.205 1.00 13.35 22 THR C CA 1
ATOM 3102 C C . THR C 1 22 ? 1.537 18.019 33.503 1.00 13.49 22 THR C C 1
ATOM 3103 O O . THR C 1 22 ? 2.232 16.991 33.520 1.00 13.66 22 THR C O 1
ATOM 3107 N N . GLY C 1 23 ? 1.183 18.702 34.580 1.00 13.23 23 GLY C N 1
ATOM 3108 C CA . GLY C 1 23 ? 1.595 18.237 35.884 1.00 16.15 23 GLY C CA 1
ATOM 3109 C C . GLY C 1 23 ? 3.053 18.433 36.135 1.00 17.76 23 GLY C C 1
ATOM 3110 O O . GLY C 1 23 ? 3.560 17.980 37.187 1.00 17.73 23 GLY C O 1
ATOM 3111 N N . LYS C 1 24 ? 3.739 19.124 35.204 1.00 18.55 24 LYS C N 1
ATOM 3112 C CA . LYS C 1 24 ? 5.171 19.366 35.306 1.00 20.84 24 LYS C CA 1
ATOM 3113 C C . LYS C 1 24 ? 5.531 20.839 35.485 1.00 22.14 24 LYS C C 1
ATOM 3114 O O . LYS C 1 24 ? 4.883 21.702 34.925 1.00 20.62 24 LYS C O 1
ATOM 3120 N N . LYS C 1 25 ? 6.539 21.100 36.300 1.00 24.62 25 LYS C N 1
ATOM 3121 C CA . LYS C 1 25 ? 7.009 22.453 36.558 1.00 28.70 25 LYS C CA 1
ATOM 3122 C C . LYS C 1 25 ? 8.269 22.596 35.717 1.00 30.69 25 LYS C C 1
ATOM 3123 O O . LYS C 1 25 ? 9.346 22.125 36.076 1.00 32.21 25 LYS C O 1
ATOM 3129 N N . VAL C 1 26 ? 8.122 23.263 34.582 1.00 33.71 26 VAL C N 1
ATOM 3130 C CA . VAL C 1 26 ? 9.200 23.378 33.615 1.00 36.36 26 VAL C CA 1
ATOM 3131 C C . VAL C 1 26 ? 10.475 24.195 33.895 1.00 37.46 26 VAL C C 1
ATOM 3132 O O . VAL C 1 26 ? 11.587 23.743 33.551 1.00 37.38 26 VAL C O 1
ATOM 3136 N N . ARG C 1 27 ? 10.320 25.373 34.494 1.00 37.47 27 ARG C N 1
ATOM 3137 C CA . ARG C 1 27 ? 11.458 26.258 34.806 1.00 38.29 27 ARG C CA 1
ATOM 3138 C C . ARG C 1 27 ? 11.813 26.310 36.294 1.00 39.18 27 ARG C C 1
ATOM 3139 O O . ARG C 1 27 ? 11.559 25.360 37.055 1.00 40.41 27 ARG C O 1
ATOM 3147 N N . GLY C 1 33 ? 19.765 27.904 33.554 1.00 44.95 33 GLY C N 1
ATOM 3148 C CA . GLY C 1 33 ? 20.063 28.531 32.278 1.00 43.70 33 GLY C CA 1
ATOM 3149 C C . GLY C 1 33 ? 18.961 28.323 31.264 1.00 44.18 33 GLY C C 1
ATOM 3150 O O . GLY C 1 33 ? 19.077 28.784 30.113 1.00 43.45 33 GLY C O 1
ATOM 3151 N N . VAL C 1 34 ? 17.910 27.600 31.675 1.00 43.46 34 VAL C N 1
ATOM 3152 C CA . VAL C 1 34 ? 16.758 27.365 30.807 1.00 42.60 34 VAL C CA 1
ATOM 3153 C C . VAL C 1 34 ? 15.632 28.257 31.292 1.00 41.87 34 VAL C C 1
ATOM 3154 O O . VAL C 1 34 ? 14.488 28.079 30.879 1.00 42.25 34 VAL C O 1
ATOM 3158 N N . THR C 1 35 ? 15.937 29.176 32.213 1.00 40.77 35 THR C N 1
ATOM 3159 C CA . THR C 1 35 ? 14.916 30.101 32.679 1.00 39.62 35 THR C CA 1
ATOM 3160 C C . THR C 1 35 ? 14.789 31.128 31.564 1.00 38.65 35 THR C C 1
ATOM 3161 O O . THR C 1 35 ? 13.717 31.727 31.392 1.00 39.67 35 THR C O 1
ATOM 3165 N N . ARG C 1 36 ? 15.892 31.331 30.826 1.00 36.82 36 ARG C N 1
ATOM 3166 C CA . ARG C 1 36 ? 15.931 32.270 29.703 1.00 35.91 36 ARG C CA 1
ATOM 3167 C C . ARG C 1 36 ? 15.893 31.536 28.343 1.00 33.13 36 ARG C C 1
ATOM 3168 O O . ARG C 1 36 ? 16.188 32.146 27.316 1.00 33.52 36 ARG C O 1
ATOM 3176 N N . LYS C 1 37 ? 15.536 30.248 28.327 1.00 30.22 37 LYS C N 1
ATOM 3177 C CA . LYS C 1 37 ? 15.523 29.487 27.075 1.00 25.38 37 LYS C CA 1
ATOM 3178 C C . LYS C 1 37 ? 14.137 28.980 26.597 1.00 22.70 37 LYS C C 1
ATOM 3179 O O . LYS C 1 37 ? 13.198 28.882 27.373 1.00 20.69 37 LYS C O 1
ATOM 3185 N N . ILE C 1 38 ? 14.036 28.651 25.316 1.00 18.82 38 ILE C N 1
ATOM 3186 C CA . ILE C 1 38 ? 12.778 28.101 24.754 1.00 17.78 38 ILE C CA 1
ATOM 3187 C C . ILE C 1 38 ? 12.801 26.649 25.249 1.00 17.50 38 ILE C C 1
ATOM 3188 O O . ILE C 1 38 ? 13.874 26.011 25.256 1.00 18.03 38 ILE C O 1
ATOM 3193 N N . ILE C 1 39 ? 11.670 26.145 25.733 1.00 16.37 39 ILE C N 1
ATOM 3194 C CA . ILE C 1 39 ? 11.599 24.776 26.259 1.00 17.30 39 ILE C CA 1
ATOM 3195 C C . ILE C 1 39 ? 10.435 24.074 25.586 1.00 16.95 39 ILE C C 1
ATOM 3196 O O . ILE C 1 39 ? 9.357 24.649 25.475 1.00 14.42 39 ILE C O 1
ATOM 3201 N N . GLU C 1 40 ? 10.675 22.845 25.125 1.00 18.40 40 GLU C N 1
ATOM 3202 C CA . GLU C 1 40 ? 9.634 22.031 24.485 1.00 18.67 40 GLU C CA 1
ATOM 3203 C C . GLU C 1 40 ? 9.113 20.972 25.452 1.00 18.95 40 GLU C C 1
ATOM 3204 O O . GLU C 1 40 ? 9.904 20.297 26.110 1.00 17.93 40 GLU C O 1
ATOM 3210 N N . ILE C 1 41 ? 7.789 20.818 25.507 1.00 16.02 41 ILE C N 1
ATOM 3211 C CA . ILE C 1 41 ? 7.122 19.863 26.409 1.00 17.68 41 ILE C CA 1
ATOM 3212 C C . ILE C 1 41 ? 6.089 19.037 25.611 1.00 16.73 41 ILE C C 1
ATOM 3213 O O . ILE C 1 41 ? 5.248 19.626 24.918 1.00 16.07 41 ILE C O 1
ATOM 3218 N N . GLU C 1 42 ? 6.152 17.708 25.687 1.00 14.39 42 GLU C N 1
ATOM 3219 C CA . GLU C 1 42 ? 5.185 16.852 24.975 1.00 14.11 42 GLU C CA 1
ATOM 3220 C C . GLU C 1 42 ? 3.922 16.738 25.844 1.00 14.13 42 GLU C C 1
ATOM 3221 O O . GLU C 1 42 ? 3.996 16.445 27.071 1.00 15.97 42 GLU C O 1
ATOM 3227 N N . TRP C 1 43 ? 2.776 16.979 25.230 1.00 10.68 43 TRP C N 1
ATOM 3228 C CA . TRP C 1 43 ? 1.474 16.962 25.924 1.00 10.83 43 TRP C CA 1
ATOM 3229 C C . TRP C 1 43 ? 0.453 16.412 24.980 1.00 9.82 43 TRP C C 1
ATOM 3230 O O . TRP C 1 43 ? 0.062 17.060 23.998 1.00 9.81 43 TRP C O 1
ATOM 3241 N N . LYS C 1 44 ? -0.033 15.229 25.328 1.00 9.56 44 LYS C N 1
ATOM 3242 C CA . LYS C 1 44 ? -0.975 14.490 24.507 1.00 10.21 44 LYS C CA 1
ATOM 3243 C C . LYS C 1 44 ? -0.231 14.251 23.183 1.00 11.58 44 LYS C C 1
ATOM 3244 O O . LYS C 1 44 ? 0.948 13.860 23.199 1.00 13.29 44 LYS C O 1
ATOM 3250 N N . ASN C 1 45 ? -0.865 14.506 22.056 1.00 11.46 45 ASN C N 1
ATOM 3251 C CA . ASN C 1 45 ? -0.144 14.305 20.814 1.00 11.44 45 ASN C CA 1
ATOM 3252 C C . ASN C 1 45 ? 0.421 15.619 20.316 1.00 12.36 45 ASN C C 1
ATOM 3253 O O . ASN C 1 45 ? 0.751 15.742 19.149 1.00 10.68 45 ASN C O 1
ATOM 3258 N N . HIS C 1 46 ? 0.635 16.565 21.244 1.00 10.45 46 HIS C N 1
ATOM 3259 C CA . HIS C 1 46 ? 1.114 17.919 20.892 1.00 11.82 46 HIS C CA 1
ATOM 3260 C C . HIS C 1 46 ? 2.441 18.253 21.522 1.00 11.26 46 HIS C C 1
ATOM 3261 O O . HIS C 1 46 ? 2.976 17.534 22.384 1.00 11.90 46 HIS C O 1
ATOM 3268 N N . LYS C 1 47 ? 3.048 19.297 20.971 1.00 11.92 47 LYS C N 1
ATOM 3269 C CA . LYS C 1 47 ? 4.303 19.758 21.492 1.00 12.66 47 LYS C CA 1
ATOM 3270 C C . LYS C 1 47 ? 4.066 21.193 21.923 1.00 13.88 47 LYS C C 1
ATOM 3271 O O . LYS C 1 47 ? 3.663 22.015 21.097 1.00 14.41 47 LYS C O 1
ATOM 3277 N N . ILE C 1 48 ? 4.237 21.481 23.213 1.00 11.91 48 ILE C N 1
ATOM 3278 C CA . ILE C 1 48 ? 4.132 22.845 23.708 1.00 12.23 48 ILE C CA 1
ATOM 3279 C C . ILE C 1 48 ? 5.539 23.458 23.675 1.00 12.78 48 ILE C C 1
ATOM 3280 O O . ILE C 1 48 ? 6.479 22.927 24.268 1.00 13.70 48 ILE C O 1
ATOM 3285 N N . ILE C 1 49 ? 5.670 24.546 22.934 1.00 11.73 49 ILE C N 1
ATOM 3286 C CA . ILE C 1 49 ? 6.956 25.252 22.811 1.00 11.87 49 ILE C CA 1
ATOM 3287 C C . ILE C 1 49 ? 6.778 26.506 23.688 1.00 12.07 49 ILE C C 1
ATOM 3288 O O . ILE C 1 49 ? 6.096 27.461 23.300 1.00 12.30 49 ILE C O 1
ATOM 3293 N N . ASP C 1 50 ? 7.349 26.461 24.896 1.00 10.38 50 ASP C N 1
ATOM 3294 C CA . ASP C 1 50 ? 7.203 27.572 25.840 1.00 11.93 50 ASP C CA 1
ATOM 3295 C C . ASP C 1 50 ? 8.306 28.628 25.685 1.00 11.18 50 ASP C C 1
ATOM 3296 O O . ASP C 1 50 ? 9.503 28.349 25.792 1.00 13.19 50 ASP C O 1
ATOM 3309 N N . PRO C 1 52 ? 10.427 32.097 26.757 1.00 11.20 52 PRO C N 1
ATOM 3310 C CA . PRO C 1 52 ? 10.777 32.730 28.042 1.00 11.62 52 PRO C CA 1
ATOM 3311 C C . PRO C 1 52 ? 9.867 33.967 28.186 1.00 11.58 52 PRO C C 1
ATOM 3312 O O . PRO C 1 52 ? 9.480 34.556 27.179 1.00 12.63 52 PRO C O 1
ATOM 3316 N N . GLY C 1 53 ? 9.529 34.342 29.427 1.00 13.09 53 GLY C N 1
ATOM 3317 C CA . GLY C 1 53 ? 8.641 35.467 29.651 1.00 14.18 53 GLY C CA 1
ATOM 3318 C C . GLY C 1 53 ? 9.207 36.746 29.131 1.00 15.99 53 GLY C C 1
ATOM 3319 O O . GLY C 1 53 ? 10.447 36.972 29.160 1.00 16.22 53 GLY C O 1
ATOM 3320 N N . PHE C 1 54 ? 8.303 37.596 28.639 1.00 13.80 54 PHE C N 1
ATOM 3321 C CA . PHE C 1 54 ? 8.700 38.891 28.069 1.00 15.31 54 PHE C CA 1
ATOM 3322 C C . PHE C 1 54 ? 8.814 39.959 29.125 1.00 15.20 54 PHE C C 1
ATOM 3323 O O . PHE C 1 54 ? 8.308 39.822 30.193 1.00 13.73 54 PHE C O 1
ATOM 3331 N N . GLY C 1 55 ? 9.501 41.032 28.770 1.00 17.13 55 GLY C N 1
ATOM 3332 C CA . GLY C 1 55 ? 9.579 42.184 29.638 1.00 18.77 55 GLY C CA 1
ATOM 3333 C C . GLY C 1 55 ? 10.506 42.150 30.815 1.00 22.54 55 GLY C C 1
ATOM 3334 O O . GLY C 1 55 ? 11.382 41.295 30.945 1.00 19.77 55 GLY C O 1
ATOM 3335 N N . PHE C 1 56 ? 10.267 43.085 31.727 1.00 23.19 56 PHE C N 1
ATOM 3336 C CA . PHE C 1 56 ? 11.113 43.204 32.915 1.00 27.31 56 PHE C CA 1
ATOM 3337 C C . PHE C 1 56 ? 11.010 42.067 33.926 1.00 29.65 56 PHE C C 1
ATOM 3338 O O . PHE C 1 56 ? 9.933 41.499 34.190 1.00 28.59 56 PHE C O 1
ATOM 3362 N N . GLY C 1 59 ? 16.625 41.225 38.270 1.00 39.29 59 GLY C N 1
ATOM 3363 C CA . GLY C 1 59 ? 17.759 40.346 38.071 1.00 38.49 59 GLY C CA 1
ATOM 3364 C C . GLY C 1 59 ? 18.106 40.116 36.627 1.00 38.61 59 GLY C C 1
ATOM 3365 O O . GLY C 1 59 ? 19.151 39.541 36.330 1.00 38.79 59 GLY C O 1
ATOM 3366 N N . LEU C 1 60 ? 17.252 40.560 35.713 1.00 37.33 60 LEU C N 1
ATOM 3367 C CA . LEU C 1 60 ? 17.575 40.352 34.312 1.00 37.61 60 LEU C CA 1
ATOM 3368 C C . LEU C 1 60 ? 18.086 41.658 33.689 1.00 36.93 60 LEU C C 1
ATOM 3369 O O . LEU C 1 60 ? 17.405 42.688 33.707 1.00 36.12 60 LEU C O 1
ATOM 3374 N N . PRO C 1 61 ? 19.333 41.636 33.185 1.00 37.58 61 PRO C N 1
ATOM 3375 C CA . PRO C 1 61 ? 19.948 42.805 32.557 1.00 38.01 61 PRO C CA 1
ATOM 3376 C C . PRO C 1 61 ? 19.070 43.214 31.367 1.00 38.76 61 PRO C C 1
ATOM 3377 O O . PRO C 1 61 ? 18.471 42.357 30.726 1.00 37.94 61 PRO C O 1
ATOM 3381 N N . LYS C 1 62 ? 19.011 44.507 31.061 1.00 39.66 62 LYS C N 1
ATOM 3382 C CA . LYS C 1 62 ? 18.205 44.974 29.935 1.00 40.55 62 LYS C CA 1
ATOM 3383 C C . LYS C 1 62 ? 18.706 44.472 28.578 1.00 40.69 62 LYS C C 1
ATOM 3384 O O . LYS C 1 62 ? 17.901 44.177 27.687 1.00 39.99 62 LYS C O 1
ATOM 3390 N N . GLU C 1 63 ? 20.025 44.380 28.426 1.00 39.96 63 GLU C N 1
ATOM 3391 C CA . GLU C 1 63 ? 20.635 43.932 27.179 1.00 41.01 63 GLU C CA 1
ATOM 3392 C C . GLU C 1 63 ? 20.339 42.449 26.950 1.00 40.22 63 GLU C C 1
ATOM 3393 O O . GLU C 1 63 ? 20.380 41.942 25.821 1.00 39.21 63 GLU C O 1
ATOM 3399 N N . VAL C 1 64 ? 20.051 41.759 28.040 1.00 39.63 64 VAL C N 1
ATOM 3400 C CA . VAL C 1 64 ? 19.755 40.343 27.969 1.00 39.12 64 VAL C CA 1
ATOM 3401 C C . VAL C 1 64 ? 18.296 40.198 27.555 1.00 38.31 64 VAL C C 1
ATOM 3402 O O . VAL C 1 64 ? 17.970 39.418 26.656 1.00 38.52 64 VAL C O 1
ATOM 3406 N N . GLN C 1 65 ? 17.441 40.984 28.207 1.00 37.93 65 GLN C N 1
ATOM 3407 C CA . GLN C 1 65 ? 16.002 41.017 27.945 1.00 37.85 65 GLN C CA 1
ATOM 3408 C C . GLN C 1 65 ? 15.798 41.242 26.429 1.00 38.52 65 GLN C C 1
ATOM 3409 O O . GLN C 1 65 ? 14.969 40.582 25.774 1.00 37.48 65 GLN C O 1
ATOM 3415 N N . GLU C 1 66 ? 16.585 42.157 25.865 1.00 39.08 66 GLU C N 1
ATOM 3416 C CA . GLU C 1 66 ? 16.517 42.449 24.440 1.00 38.66 66 GLU C CA 1
ATOM 3417 C C . GLU C 1 66 ? 16.928 41.246 23.596 1.00 37.63 66 GLU C C 1
ATOM 3418 O O . GLU C 1 66 ? 16.231 40.870 22.660 1.00 37.89 66 GLU C O 1
ATOM 3424 N N . ARG C 1 67 ? 18.064 40.644 23.910 1.00 36.78 67 ARG C N 1
ATOM 3425 C CA . ARG C 1 67 ? 18.549 39.490 23.144 1.00 35.47 67 ARG C CA 1
ATOM 3426 C C . ARG C 1 67 ? 17.513 38.338 23.155 1.00 33.63 67 ARG C C 1
ATOM 3427 O O . ARG C 1 67 ? 17.341 37.615 22.170 1.00 32.63 67 ARG C O 1
ATOM 3435 N N . ILE C 1 68 ? 16.808 38.200 24.269 1.00 32.83 68 ILE C N 1
ATOM 3436 C CA . ILE C 1 68 ? 15.781 37.159 24.431 1.00 30.88 68 ILE C CA 1
ATOM 3437 C C . ILE C 1 68 ? 14.557 37.484 23.560 1.00 30.12 68 ILE C C 1
ATOM 3438 O O . ILE C 1 68 ? 13.982 36.599 22.913 1.00 28.70 68 ILE C O 1
ATOM 3443 N N . LYS C 1 69 ? 14.144 38.750 23.557 1.00 28.38 69 LYS C N 1
ATOM 3444 C CA . LYS C 1 69 ? 13.016 39.154 22.721 1.00 28.56 69 LYS C CA 1
ATOM 3445 C C . LYS C 1 69 ? 13.402 38.888 21.248 1.00 27.76 69 LYS C C 1
ATOM 3446 O O . LYS C 1 69 ? 12.649 38.245 20.513 1.00 27.14 69 LYS C O 1
ATOM 3452 N N . ASP C 1 70 ? 14.597 39.316 20.820 1.00 27.53 70 ASP C N 1
ATOM 3453 C CA . ASP C 1 70 ? 14.957 39.083 19.427 1.00 25.37 70 ASP C CA 1
ATOM 3454 C C . ASP C 1 70 ? 15.026 37.585 19.097 1.00 24.57 70 ASP C C 1
ATOM 3455 O O . ASP C 1 70 ? 14.627 37.173 17.997 1.00 21.38 70 ASP C O 1
ATOM 3460 N N . GLU C 1 71 ? 15.493 36.765 20.046 1.00 23.50 71 GLU C N 1
ATOM 3461 C CA . GLU C 1 71 ? 15.538 35.314 19.820 1.00 24.11 71 GLU C CA 1
ATOM 3462 C C . GLU C 1 71 ? 14.109 34.732 19.671 1.00 20.74 71 GLU C C 1
ATOM 3463 O O . GLU C 1 71 ? 13.885 33.831 18.866 1.00 19.75 71 GLU C O 1
ATOM 3469 N N . ILE C 1 72 ? 13.173 35.222 20.481 1.00 20.20 72 ILE C N 1
ATOM 3470 C CA . ILE C 1 72 ? 11.780 34.722 20.414 1.00 18.03 72 ILE C CA 1
ATOM 3471 C C . ILE C 1 72 ? 11.182 35.121 19.059 1.00 18.35 72 ILE C C 1
ATOM 3472 O O . ILE C 1 72 ? 10.658 34.273 18.320 1.00 17.31 72 ILE C O 1
ATOM 3477 N N . VAL C 1 73 ? 11.299 36.400 18.718 1.00 18.67 73 VAL C N 1
ATOM 3478 C CA . VAL C 1 73 ? 10.770 36.895 17.453 1.00 18.19 73 VAL C CA 1
ATOM 3479 C C . VAL C 1 73 ? 11.332 36.101 16.285 1.00 18.28 73 VAL C C 1
ATOM 3480 O O . VAL C 1 73 ? 10.583 35.619 15.405 1.00 16.06 73 VAL C O 1
ATOM 3484 N N . HIS C 1 74 ? 12.660 35.957 16.264 1.00 20.02 74 HIS C N 1
ATOM 3485 C CA . HIS C 1 74 ? 13.290 35.202 15.186 1.00 20.08 74 HIS C CA 1
ATOM 3486 C C . HIS C 1 74 ? 12.793 33.768 15.151 1.00 18.43 74 HIS C C 1
ATOM 3487 O O . HIS C 1 74 ? 12.552 33.244 14.080 1.00 15.76 74 HIS C O 1
ATOM 3494 N N . PHE C 1 75 ? 12.683 33.128 16.320 1.00 16.81 75 PHE C N 1
ATOM 3495 C CA . PHE C 1 75 ? 12.240 31.748 16.355 1.00 17.21 75 PHE C CA 1
ATOM 3496 C C . PHE C 1 75 ? 10.823 31.653 15.796 1.00 15.48 75 PHE C C 1
ATOM 3497 O O . PHE C 1 75 ? 10.501 30.748 15.040 1.00 14.12 75 PHE C O 1
ATOM 3505 N N . ILE C 1 76 ? 9.980 32.619 16.158 1.00 16.39 76 ILE C N 1
ATOM 3506 C CA . ILE C 1 76 ? 8.598 32.478 15.706 1.00 13.36 76 ILE C CA 1
ATOM 3507 C C . ILE C 1 76 ? 8.451 32.742 14.229 1.00 13.36 76 ILE C C 1
ATOM 3508 O O . ILE C 1 76 ? 7.705 32.050 13.560 1.00 12.73 76 ILE C O 1
ATOM 3513 N N . GLU C 1 77 ? 9.217 33.688 13.698 1.00 13.89 77 GLU C N 1
ATOM 3514 C CA . GLU C 1 77 ? 9.158 34.017 12.282 1.00 14.74 77 GLU C CA 1
ATOM 3515 C C . GLU C 1 77 ? 9.692 32.820 11.516 1.00 14.81 77 GLU C C 1
ATOM 3516 O O . GLU C 1 77 ? 9.118 32.415 10.518 1.00 15.05 77 GLU C O 1
ATOM 3522 N N . ASP C 1 78 ? 10.799 32.269 11.993 1.00 16.91 78 ASP C N 1
ATOM 3523 C CA . ASP C 1 78 ? 11.437 31.155 11.262 1.00 18.68 78 ASP C CA 1
ATOM 3524 C C . ASP C 1 78 ? 10.632 29.862 11.317 1.00 19.44 78 ASP C C 1
ATOM 3525 O O . ASP C 1 78 ? 10.749 28.988 10.437 1.00 22.28 78 ASP C O 1
ATOM 3530 N N . ASN C 1 79 ? 9.769 29.741 12.316 1.00 18.67 79 ASN C N 1
ATOM 3531 C CA . ASN C 1 79 ? 8.971 28.528 12.471 1.00 18.35 79 ASN C CA 1
ATOM 3532 C C . ASN C 1 79 ? 7.451 28.712 12.300 1.00 19.87 79 ASN C C 1
ATOM 3533 O O . ASN C 1 79 ? 6.687 27.780 12.543 1.00 19.94 79 ASN C O 1
ATOM 3538 N N . ALA C 1 80 ? 7.032 29.891 11.836 1.00 19.84 80 ALA C N 1
ATOM 3539 C CA . ALA C 1 80 ? 5.619 30.194 11.649 1.00 19.72 80 ALA C CA 1
ATOM 3540 C C . ALA C 1 80 ? 4.866 29.140 10.882 1.00 20.25 80 ALA C C 1
ATOM 3541 O O . ALA C 1 80 ? 3.731 28.776 11.243 1.00 20.41 80 ALA C O 1
ATOM 3543 N N . LYS C 1 81 ? 5.481 28.655 9.818 1.00 20.52 81 LYS C N 1
ATOM 3544 C CA . LYS C 1 81 ? 4.892 27.601 8.995 1.00 23.79 81 LYS C CA 1
ATOM 3545 C C . LYS C 1 81 ? 4.579 26.312 9.793 1.00 23.93 81 LYS C C 1
ATOM 3546 O O . LYS C 1 81 ? 3.632 25.566 9.455 1.00 24.43 81 LYS C O 1
ATOM 3552 N N . ASN C 1 82 ? 5.342 26.038 10.852 1.00 21.48 82 ASN C N 1
ATOM 3553 C CA . ASN C 1 82 ? 5.102 24.816 11.634 1.00 20.40 82 ASN C CA 1
ATOM 3554 C C . ASN C 1 82 ? 4.415 25.003 12.995 1.00 18.99 82 ASN C C 1
ATOM 3555 O O . ASN C 1 82 ? 4.330 24.064 13.800 1.00 19.26 82 ASN C O 1
ATOM 3560 N N . ILE C 1 83 ? 3.945 26.208 13.250 1.00 16.20 83 ILE C N 1
ATOM 3561 C CA . ILE C 1 83 ? 3.250 26.485 14.509 1.00 14.43 83 ILE C CA 1
ATOM 3562 C C . ILE C 1 83 ? 1.761 26.500 14.154 1.00 14.86 83 ILE C C 1
ATOM 3563 O O . ILE C 1 83 ? 1.287 27.379 13.411 1.00 17.70 83 ILE C O 1
ATOM 3568 N N . ASP C 1 84 ? 1.030 25.548 14.712 1.00 13.91 84 ASP C N 1
ATOM 3569 C CA . ASP C 1 84 ? -0.401 25.376 14.508 1.00 15.45 84 ASP C CA 1
ATOM 3570 C C . ASP C 1 84 ? -1.227 26.387 15.280 1.00 14.14 84 ASP C C 1
ATOM 3571 O O . ASP C 1 84 ? -2.219 26.891 14.753 1.00 15.16 84 ASP C O 1
ATOM 3576 N N . VAL C 1 85 ? -0.783 26.776 16.467 1.00 11.20 85 VAL C N 1
ATOM 3577 C CA . VAL C 1 85 ? -1.582 27.725 17.242 1.00 9.65 85 VAL C CA 1
ATOM 3578 C C . VAL C 1 85 ? -0.691 28.340 18.307 1.00 9.15 85 VAL C C 1
ATOM 3579 O O . VAL C 1 85 ? 0.256 27.657 18.797 1.00 10.88 85 VAL C O 1
ATOM 3583 N N . ALA C 1 86 ? -0.971 29.600 18.629 1.00 9.53 86 ALA C N 1
ATOM 3584 C CA . ALA C 1 86 ? -0.274 30.323 19.685 1.00 7.91 86 ALA C CA 1
ATOM 3585 C C . ALA C 1 86 ? -1.237 30.613 20.791 1.00 9.20 86 ALA C C 1
ATOM 3586 O O . ALA C 1 86 ? -2.406 30.931 20.561 1.00 9.37 86 ALA C O 1
ATOM 3588 N N . VAL C 1 87 ? -0.736 30.518 22.023 1.00 8.62 87 VAL C N 1
ATOM 3589 C CA . VAL C 1 87 ? -1.571 30.867 23.147 1.00 7.82 87 VAL C CA 1
ATOM 3590 C C . VAL C 1 87 ? -0.789 31.976 23.845 1.00 9.11 87 VAL C C 1
ATOM 3591 O O . VAL C 1 87 ? 0.305 31.732 24.352 1.00 9.69 87 VAL C O 1
ATOM 3595 N N . LEU C 1 88 ? -1.338 33.182 23.806 1.00 7.87 88 LEU C N 1
ATOM 3596 C CA . LEU C 1 88 ? -0.711 34.339 24.502 1.00 7.85 88 LEU C CA 1
ATOM 3597 C C . LEU C 1 88 ? -1.387 34.430 25.864 1.00 7.67 88 LEU C C 1
ATOM 3598 O O . LEU C 1 88 ? -2.576 34.701 25.963 1.00 9.61 88 LEU C O 1
ATOM 3603 N N . VAL C 1 89 ? -0.614 34.199 26.929 1.00 8.21 89 VAL C N 1
ATOM 3604 C CA . VAL C 1 89 ? -1.151 34.255 28.257 1.00 8.24 89 VAL C CA 1
ATOM 3605 C C . VAL C 1 89 ? -0.983 35.682 28.746 1.00 8.43 89 VAL C C 1
ATOM 3606 O O . VAL C 1 89 ? 0.117 36.227 28.655 1.00 10.09 89 VAL C O 1
ATOM 3610 N N . VAL C 1 90 ? -2.058 36.286 29.223 1.00 8.64 90 VAL C N 1
ATOM 3611 C CA . VAL C 1 90 ? -2.000 37.649 29.779 1.00 9.58 90 VAL C CA 1
ATOM 3612 C C . VAL C 1 90 ? -2.505 37.649 31.196 1.00 8.34 90 VAL C C 1
ATOM 3613 O O . VAL C 1 90 ? -3.203 36.724 31.636 1.00 11.26 90 VAL C O 1
ATOM 3617 N N . ASP C 1 91 ? -2.085 38.643 31.963 1.00 8.38 91 ASP C N 1
ATOM 3618 C CA . ASP C 1 91 ? -2.569 38.787 33.338 1.00 9.64 91 ASP C CA 1
ATOM 3619 C C . ASP C 1 91 ? -3.823 39.675 33.173 1.00 9.56 91 ASP C C 1
ATOM 3620 O O . ASP C 1 91 ? -3.711 40.868 32.941 1.00 10.56 91 ASP C O 1
ATOM 3625 N N . GLY C 1 92 ? -5.010 39.091 33.317 1.00 10.58 92 GLY C N 1
ATOM 3626 C CA . GLY C 1 92 ? -6.250 39.839 33.110 1.00 12.73 92 GLY C CA 1
ATOM 3627 C C . GLY C 1 92 ? -6.465 41.041 34.030 1.00 11.36 92 GLY C C 1
ATOM 3628 O O . GLY C 1 92 ? -7.084 42.044 33.638 1.00 11.89 92 GLY C O 1
ATOM 3629 N N . LYS C 1 93 ? -5.945 40.980 35.238 1.00 9.15 93 LYS C N 1
ATOM 3630 C CA . LYS C 1 93 ? -6.113 42.135 36.133 1.00 11.27 93 LYS C CA 1
ATOM 3631 C C . LYS C 1 93 ? -5.093 43.238 35.850 1.00 10.73 93 LYS C C 1
ATOM 3632 O O . LYS C 1 93 ? -5.433 44.437 35.802 1.00 11.57 93 LYS C O 1
ATOM 3638 N N . ALA C 1 94 ? -3.843 42.865 35.610 1.00 10.11 94 ALA C N 1
ATOM 3639 C CA . ALA C 1 94 ? -2.803 43.874 35.370 1.00 8.63 94 ALA C CA 1
ATOM 3640 C C . ALA C 1 94 ? -2.723 44.409 33.942 1.00 9.36 94 ALA C C 1
ATOM 3641 O O . ALA C 1 94 ? -2.433 45.577 33.738 1.00 7.95 94 ALA C O 1
ATOM 3643 N N . ALA C 1 95 ? -3.057 43.568 32.987 1.00 8.76 95 ALA C N 1
ATOM 3644 C CA . ALA C 1 95 ? -2.841 43.925 31.581 1.00 8.13 95 ALA C CA 1
ATOM 3645 C C . ALA C 1 95 ? -3.513 45.195 31.102 1.00 7.49 95 ALA C C 1
ATOM 3646 O O . ALA C 1 95 ? -2.877 45.989 30.426 1.00 8.61 95 ALA C O 1
ATOM 3648 N N . PRO C 1 96 ? -4.787 45.412 31.437 1.00 9.84 96 PRO C N 1
ATOM 3649 C CA . PRO C 1 96 ? -5.412 46.656 30.964 1.00 10.21 96 PRO C CA 1
ATOM 3650 C C . PRO C 1 96 ? -4.740 47.916 31.551 1.00 11.97 96 PRO C C 1
ATOM 3651 O O . PRO C 1 96 ? -4.601 48.947 30.867 1.00 12.47 96 PRO C O 1
ATOM 3655 N N . GLU C 1 97 ? -4.322 47.832 32.829 1.00 10.83 97 GLU C N 1
ATOM 3656 C CA . GLU C 1 97 ? -3.721 49.010 33.476 1.00 11.26 97 GLU C CA 1
ATOM 3657 C C . GLU C 1 97 ? -2.332 49.333 32.940 1.00 10.71 97 GLU C C 1
ATOM 3658 O O . GLU C 1 97 ? -1.952 50.524 32.803 1.00 12.49 97 GLU C O 1
ATOM 3664 N N . ILE C 1 98 ? -1.560 48.284 32.677 1.00 9.06 98 ILE C N 1
ATOM 3665 C CA . ILE C 1 98 ? -0.232 48.405 32.080 1.00 8.17 98 ILE C CA 1
ATOM 3666 C C . ILE C 1 98 ? -0.385 49.016 30.705 1.00 9.87 98 ILE C C 1
ATOM 3667 O O . ILE C 1 98 ? 0.393 49.900 30.303 1.00 11.84 98 ILE C O 1
ATOM 3672 N N . ILE C 1 99 ? -1.361 48.539 29.950 1.00 9.52 99 ILE C N 1
ATOM 3673 C CA . ILE C 1 99 ? -1.565 49.073 28.610 1.00 11.36 99 ILE C CA 1
ATOM 3674 C C . ILE C 1 99 ? -1.834 50.605 28.690 1.00 12.93 99 ILE C C 1
ATOM 3675 O O . ILE C 1 99 ? -1.222 51.355 27.964 1.00 13.27 99 ILE C O 1
ATOM 3680 N N . LYS C 1 100 ? -2.690 51.038 29.621 1.00 12.28 100 LYS C N 1
ATOM 3681 C CA . LYS C 1 100 ? -3.013 52.466 29.779 1.00 15.60 100 LYS C CA 1
ATOM 3682 C C . LYS C 1 100 ? -1.798 53.321 30.160 1.00 14.80 100 LYS C C 1
ATOM 3683 O O . LYS C 1 100 ? -1.573 54.409 29.591 1.00 16.12 100 LYS C O 1
ATOM 3689 N N . ARG C 1 101 ? -0.981 52.820 31.087 1.00 14.03 101 ARG C N 1
ATOM 3690 C CA . ARG C 1 101 ? 0.206 53.568 31.511 1.00 14.60 101 ARG C CA 1
ATOM 3691 C C . ARG C 1 101 ? 1.213 53.621 30.385 1.00 16.24 101 ARG C C 1
ATOM 3692 O O . ARG C 1 101 ? 1.870 54.641 30.206 1.00 16.39 101 ARG C O 1
ATOM 3700 N N . TRP C 1 102 ? 1.362 52.525 29.623 1.00 15.79 102 TRP C N 1
ATOM 3701 C CA . TRP C 1 102 ? 2.330 52.529 28.536 1.00 14.95 102 TRP C CA 1
ATOM 3702 C C . TRP C 1 102 ? 1.818 53.438 27.387 1.00 18.08 102 TRP C C 1
ATOM 3703 O O . TRP C 1 102 ? 2.603 54.133 26.755 1.00 17.66 102 TRP C O 1
ATOM 3714 N N . GLU C 1 103 ? 0.526 53.431 27.104 1.00 19.04 103 GLU C N 1
ATOM 3715 C CA . GLU C 1 103 ? 0.089 54.332 26.024 1.00 23.49 103 GLU C CA 1
ATOM 3716 C C . GLU C 1 103 ? 0.211 55.821 26.389 1.00 25.18 103 GLU C C 1
ATOM 3717 O O . GLU C 1 103 ? 0.418 56.684 25.503 1.00 24.98 103 GLU C O 1
ATOM 3723 N N . LYS C 1 104 ? 0.041 56.120 27.673 1.00 25.76 104 LYS C N 1
ATOM 3724 C CA . LYS C 1 104 ? 0.162 57.471 28.195 1.00 28.39 104 LYS C CA 1
ATOM 3725 C C . LYS C 1 104 ? 1.553 57.992 27.808 1.00 29.01 104 LYS C C 1
ATOM 3726 O O . LYS C 1 104 ? 1.697 59.135 27.399 1.00 30.35 104 LYS C O 1
ATOM 3732 N N . ARG C 1 105 ? 2.567 57.148 27.917 1.00 28.20 105 ARG C N 1
ATOM 3733 C CA . ARG C 1 105 ? 3.921 57.559 27.568 1.00 28.39 105 ARG C CA 1
ATOM 3734 C C . ARG C 1 105 ? 4.259 57.385 26.111 1.00 26.96 105 ARG C C 1
ATOM 3735 O O . ARG C 1 105 ? 5.406 57.571 25.731 1.00 27.28 105 ARG C O 1
ATOM 3743 N N . GLY C 1 106 ? 3.315 56.964 25.288 1.00 25.68 106 GLY C N 1
ATOM 3744 C CA . GLY C 1 106 ? 3.657 56.799 23.891 1.00 24.25 106 GLY C CA 1
ATOM 3745 C C . GLY C 1 106 ? 4.503 55.564 23.577 1.00 24.58 106 GLY C C 1
ATOM 3746 O O . GLY C 1 106 ? 5.123 55.494 22.516 1.00 24.93 106 GLY C O 1
ATOM 3747 N N . GLU C 1 107 ? 4.505 54.583 24.483 1.00 22.24 107 GLU C N 1
ATOM 3748 C CA . GLU C 1 107 ? 5.221 53.333 24.277 1.00 22.18 107 GLU C CA 1
ATOM 3749 C C . GLU C 1 107 ? 4.186 52.267 23.877 1.00 19.45 107 GLU C C 1
ATOM 3750 O O . GLU C 1 107 ? 3.000 52.331 24.289 1.00 19.80 107 GLU C O 1
ATOM 3756 N N . ILE C 1 108 ? 4.606 51.289 23.090 1.00 16.49 108 ILE C N 1
ATOM 3757 C CA . ILE C 1 108 ? 3.654 50.267 22.682 1.00 14.87 108 ILE C CA 1
ATOM 3758 C C . ILE C 1 108 ? 3.737 49.109 23.684 1.00 13.15 108 ILE C C 1
ATOM 3759 O O . ILE C 1 108 ? 4.811 48.514 23.826 1.00 14.73 108 ILE C O 1
ATOM 3764 N N . PRO C 1 109 ? 2.622 48.776 24.367 1.00 13.40 109 PRO C N 1
ATOM 3765 C CA . PRO C 1 109 ? 2.569 47.684 25.347 1.00 12.77 109 PRO C CA 1
ATOM 3766 C C . PRO C 1 109 ? 3.017 46.378 24.707 1.00 12.20 109 PRO C C 1
ATOM 3767 O O . PRO C 1 109 ? 2.658 46.123 23.582 1.00 11.41 109 PRO C O 1
ATOM 3771 N N . ILE C 1 110 ? 3.797 45.570 25.449 1.00 11.27 110 ILE C N 1
ATOM 3772 C CA . ILE C 1 110 ? 4.316 44.285 25.017 1.00 12.25 110 ILE C CA 1
ATOM 3773 C C . ILE C 1 110 ? 3.190 43.367 24.574 1.00 10.71 110 ILE C C 1
ATOM 3774 O O . ILE C 1 110 ? 3.282 42.743 23.505 1.00 9.76 110 ILE C O 1
ATOM 3779 N N . ASP C 1 111 ? 2.103 43.321 25.344 1.00 8.02 111 ASP C N 1
ATOM 3780 C CA . ASP C 1 111 ? 1.008 42.381 24.957 1.00 7.87 111 ASP C CA 1
ATOM 3781 C C . ASP C 1 111 ? 0.392 42.776 23.596 1.00 10.46 111 ASP C C 1
ATOM 3782 O O . ASP C 1 111 ? 0.100 41.929 22.769 1.00 9.90 111 ASP C O 1
ATOM 3787 N N . VAL C 1 112 ? 0.204 44.078 23.367 1.00 8.58 112 VAL C N 1
ATOM 3788 C CA . VAL C 1 112 ? -0.383 44.568 22.129 1.00 9.01 112 VAL C CA 1
ATOM 3789 C C . VAL C 1 112 ? 0.556 44.293 21.002 1.00 9.84 112 VAL C C 1
ATOM 3790 O O . VAL C 1 112 ? 0.147 43.768 19.971 1.00 10.22 112 VAL C O 1
ATOM 3794 N N . GLU C 1 113 ? 1.828 44.644 21.188 1.00 10.83 113 GLU C N 1
ATOM 3795 C CA . GLU C 1 113 ? 2.831 44.399 20.144 1.00 10.99 113 GLU C CA 1
ATOM 3796 C C . GLU C 1 113 ? 2.939 42.902 19.747 1.00 10.01 113 GLU C C 1
ATOM 3797 O O . GLU C 1 113 ? 2.912 42.547 18.567 1.00 9.87 113 GLU C O 1
ATOM 3803 N N . PHE C 1 114 ? 2.991 42.035 20.733 1.00 9.29 114 PHE C N 1
ATOM 3804 C CA . PHE C 1 114 ? 3.152 40.625 20.442 1.00 10.23 114 PHE C CA 1
ATOM 3805 C C . PHE C 1 114 ? 1.917 40.012 19.808 1.00 11.10 114 PHE C C 1
ATOM 3806 O O . PHE C 1 114 ? 2.034 39.240 18.880 1.00 9.98 114 PHE C O 1
ATOM 3814 N N . TYR C 1 115 ? 0.710 40.339 20.303 1.00 8.73 115 TYR C N 1
ATOM 3815 C CA . TYR C 1 115 ? -0.485 39.756 19.671 1.00 9.75 115 TYR C CA 1
ATOM 3816 C C . TYR C 1 115 ? -0.516 40.182 18.198 1.00 10.10 115 TYR C C 1
ATOM 3817 O O . TYR C 1 115 ? -0.738 39.376 17.322 1.00 9.23 115 TYR C O 1
ATOM 3826 N N . GLN C 1 116 ? -0.247 41.453 17.929 1.00 9.40 116 GLN C N 1
ATOM 3827 C CA . GLN C 1 116 ? -0.280 41.949 16.540 1.00 10.21 116 GLN C CA 1
ATOM 3828 C C . GLN C 1 116 ? 0.843 41.348 15.652 1.00 10.23 116 GLN C C 1
ATOM 3829 O O . GLN C 1 116 ? 0.641 41.132 14.452 1.00 12.70 116 GLN C O 1
ATOM 3835 N N . PHE C 1 117 ? 1.976 41.016 16.272 1.00 10.06 117 PHE C N 1
ATOM 3836 C CA . PHE C 1 117 ? 3.086 40.400 15.555 1.00 10.55 117 PHE C CA 1
ATOM 3837 C C . PHE C 1 117 ? 2.594 38.992 15.096 1.00 10.18 117 PHE C C 1
ATOM 3838 O O . PHE C 1 117 ? 2.785 38.598 13.947 1.00 9.80 117 PHE C O 1
ATOM 3846 N N . LEU C 1 118 ? 1.996 38.232 16.007 1.00 9.76 118 LEU C N 1
ATOM 3847 C CA . LEU C 1 118 ? 1.525 36.879 15.631 1.00 9.57 118 LEU C CA 1
ATOM 3848 C C . LEU C 1 118 ? 0.504 36.979 14.533 1.00 10.71 118 LEU C C 1
ATOM 3849 O O . LEU C 1 118 ? 0.461 36.124 13.623 1.00 9.04 118 LEU C O 1
ATOM 3854 N N . ARG C 1 119 ? -0.349 38.012 14.588 1.00 11.31 119 ARG C N 1
ATOM 3855 C CA . ARG C 1 119 ? -1.351 38.171 13.519 1.00 13.23 119 ARG C CA 1
ATOM 3856 C C . ARG C 1 119 ? -0.714 38.443 12.155 1.00 13.19 119 ARG C C 1
ATOM 3857 O O . ARG C 1 119 ? -1.206 37.950 11.117 1.00 14.01 119 ARG C O 1
ATOM 3865 N N . GLU C 1 120 ? 0.344 39.252 12.116 1.00 10.30 120 GLU C N 1
ATOM 3866 C CA . GLU C 1 120 ? 1.031 39.452 10.836 1.00 12.35 120 GLU C CA 1
ATOM 3867 C C . GLU C 1 120 ? 1.517 38.148 10.228 1.00 11.83 120 GLU C C 1
ATOM 3868 O O . GLU C 1 120 ? 1.594 38.014 9.008 1.00 12.89 120 GLU C O 1
ATOM 3874 N N . LEU C 1 121 ? 1.872 37.187 11.076 1.00 11.11 121 LEU C N 1
ATOM 3875 C CA . LEU C 1 121 ? 2.408 35.910 10.613 1.00 11.03 121 LEU C CA 1
ATOM 3876 C C . LEU C 1 121 ? 1.371 34.857 10.319 1.00 11.51 121 LEU C C 1
ATOM 3877 O O . LEU C 1 121 ? 1.695 33.685 9.998 1.00 11.31 121 LEU C O 1
ATOM 3882 N N . ASP C 1 122 ? 0.123 35.257 10.403 1.00 9.68 122 ASP C N 1
ATOM 3883 C CA . ASP C 1 122 ? -0.971 34.382 10.185 1.00 11.61 122 ASP C CA 1
ATOM 3884 C C . ASP C 1 122 ? -0.994 33.199 11.131 1.00 11.96 122 ASP C C 1
ATOM 3885 O O . ASP C 1 122 ? -1.432 32.127 10.745 1.00 12.20 122 ASP C O 1
ATOM 3890 N N . ILE C 1 123 ? -0.582 33.394 12.373 1.00 10.91 123 ILE C N 1
ATOM 3891 C CA . ILE C 1 123 ? -0.637 32.280 13.309 1.00 10.84 123 ILE C CA 1
ATOM 3892 C C . ILE C 1 123 ? -1.900 32.432 14.160 1.00 11.21 123 ILE C C 1
ATOM 3893 O O . ILE C 1 123 ? -2.096 33.478 14.821 1.00 12.03 123 ILE C O 1
ATOM 3898 N N . PRO C 1 124 ? -2.792 31.440 14.105 1.00 10.61 124 PRO C N 1
ATOM 3899 C CA . PRO C 1 124 ? -4.028 31.451 14.893 1.00 13.11 124 PRO C CA 1
ATOM 3900 C C . PRO C 1 124 ? -3.618 31.694 16.372 1.00 11.71 124 PRO C C 1
ATOM 3901 O O . PRO C 1 124 ? -2.839 30.935 16.934 1.00 11.39 124 PRO C O 1
ATOM 3905 N N . THR C 1 125 ? -4.160 32.727 17.010 1.00 11.41 125 THR C N 1
ATOM 3906 C CA . THR C 1 125 ? -3.805 33.026 18.387 1.00 11.15 125 THR C CA 1
ATOM 3907 C C . THR C 1 125 ? -4.989 33.085 19.364 1.00 11.72 125 THR C C 1
ATOM 3908 O O . THR C 1 125 ? -5.991 33.767 19.118 1.00 13.93 125 THR C O 1
ATOM 3912 N N . ILE C 1 126 ? -4.844 32.387 20.479 1.00 9.34 126 ILE C N 1
ATOM 3913 C CA . ILE C 1 126 ? -5.856 32.392 21.537 1.00 9.04 126 ILE C CA 1
ATOM 3914 C C . ILE C 1 126 ? -5.207 33.187 22.667 1.00 10.43 126 ILE C C 1
ATOM 3915 O O . ILE C 1 126 ? -3.996 33.001 22.940 1.00 9.61 126 ILE C O 1
ATOM 3920 N N . VAL C 1 127 ? -5.971 34.094 23.247 1.00 8.70 127 VAL C N 1
ATOM 3921 C CA . VAL C 1 127 ? -5.475 34.878 24.390 1.00 9.34 127 VAL C CA 1
ATOM 3922 C C . VAL C 1 127 ? -6.094 34.308 25.675 1.00 8.95 127 VAL C C 1
ATOM 3923 O O . VAL C 1 127 ? -7.325 34.393 25.893 1.00 11.33 127 VAL C O 1
ATOM 3927 N N . ALA C 1 128 ? -5.260 33.655 26.503 1.00 7.28 128 ALA C N 1
ATOM 3928 C CA . ALA C 1 128 ? -5.698 33.138 27.755 1.00 9.14 128 ALA C CA 1
ATOM 3929 C C . ALA C 1 128 ? -5.588 34.308 28.765 1.00 10.59 128 ALA C C 1
ATOM 3930 O O . ALA C 1 128 ? -4.494 34.753 29.131 1.00 9.96 128 ALA C O 1
ATOM 3932 N N . VAL C 1 129 ? -6.747 34.822 29.142 1.00 8.32 129 VAL C N 1
ATOM 3933 C CA . VAL C 1 129 ? -6.832 35.959 30.080 1.00 9.06 129 VAL C CA 1
ATOM 3934 C C . VAL C 1 129 ? -6.809 35.316 31.447 1.00 9.90 129 VAL C C 1
ATOM 3935 O O . VAL C 1 129 ? -7.851 34.879 32.017 1.00 8.71 129 VAL C O 1
ATOM 3939 N N . ASN C 1 130 ? -5.590 35.226 31.973 1.00 8.60 130 ASN C N 1
ATOM 3940 C CA . ASN C 1 130 ? -5.401 34.533 33.239 1.00 8.69 130 ASN C CA 1
ATOM 3941 C C . ASN C 1 130 ? -5.692 35.349 34.501 1.00 7.02 130 ASN C C 1
ATOM 3942 O O . ASN C 1 130 ? -5.805 36.575 34.450 1.00 9.52 130 ASN C O 1
ATOM 3947 N N . LYS C 1 131 ? -5.768 34.648 35.625 1.00 8.66 131 LYS C N 1
ATOM 3948 C CA . LYS C 1 131 ? -6.081 35.236 36.933 1.00 8.50 131 LYS C CA 1
ATOM 3949 C C . LYS C 1 131 ? -7.492 35.741 37.012 1.00 11.39 131 LYS C C 1
ATOM 3950 O O . LYS C 1 131 ? -7.775 36.750 37.664 1.00 11.19 131 LYS C O 1
ATOM 3956 N N . LEU C 1 132 ? -8.415 34.991 36.412 1.00 11.07 132 LEU C N 1
ATOM 3957 C CA . LEU C 1 132 ? -9.819 35.387 36.409 1.00 12.86 132 LEU C CA 1
ATOM 3958 C C . LEU C 1 132 ? -10.389 35.551 37.829 1.00 12.14 132 LEU C C 1
ATOM 3959 O O . LEU C 1 132 ? -11.303 36.370 38.073 1.00 12.28 132 LEU C O 1
ATOM 3964 N N . ASP C 1 133 ? -9.809 34.804 38.756 1.00 12.04 133 ASP C N 1
ATOM 3965 C CA . ASP C 1 133 ? -10.221 34.812 40.146 1.00 13.24 133 ASP C CA 1
ATOM 3966 C C . ASP C 1 133 ? -9.996 36.191 40.812 1.00 13.88 133 ASP C C 1
ATOM 3967 O O . ASP C 1 133 ? -10.589 36.472 41.869 1.00 16.18 133 ASP C O 1
ATOM 3972 N N . LYS C 1 134 ? -9.217 37.052 40.164 1.00 13.86 134 LYS C N 1
ATOM 3973 C CA . LYS C 1 134 ? -8.894 38.408 40.675 1.00 13.86 134 LYS C CA 1
ATOM 3974 C C . LYS C 1 134 ? -9.622 39.441 39.872 1.00 14.51 134 LYS C C 1
ATOM 3975 O O . LYS C 1 134 ? -9.525 40.631 40.182 1.00 15.69 134 LYS C O 1
ATOM 3981 N N . ILE C 1 135 ? -10.361 39.023 38.834 1.00 12.82 135 ILE C N 1
ATOM 3982 C CA . ILE C 1 135 ? -10.961 40.032 37.965 1.00 10.99 135 ILE C CA 1
ATOM 3983 C C . ILE C 1 135 ? -12.408 40.295 38.306 1.00 13.79 135 ILE C C 1
ATOM 3984 O O . ILE C 1 135 ? -13.212 39.404 38.238 1.00 13.84 135 ILE C O 1
ATOM 3989 N N . LYS C 1 136 ? -12.728 41.528 38.629 1.00 14.24 136 LYS C N 1
ATOM 3990 C CA . LYS C 1 136 ? -14.111 41.844 39.001 1.00 17.52 136 LYS C CA 1
ATOM 3991 C C . LYS C 1 136 ? -15.085 41.884 37.820 1.00 18.20 136 LYS C C 1
ATOM 3992 O O . LYS C 1 136 ? -16.220 41.446 37.940 1.00 18.98 136 LYS C O 1
ATOM 3998 N N . ASN C 1 137 ? -14.642 42.400 36.671 1.00 15.05 137 ASN C N 1
ATOM 3999 C CA . ASN C 1 137 ? -15.558 42.469 35.521 1.00 15.85 137 ASN C CA 1
ATOM 4000 C C . ASN C 1 137 ? -14.803 41.960 34.323 1.00 13.29 137 ASN C C 1
ATOM 4001 O O . ASN C 1 137 ? -14.259 42.776 33.581 1.00 11.89 137 ASN C O 1
ATOM 4006 N N . VAL C 1 138 ? -14.788 40.634 34.110 1.00 15.22 138 VAL C N 1
ATOM 4007 C CA . VAL C 1 138 ? -13.941 40.129 33.032 1.00 15.67 138 VAL C CA 1
ATOM 4008 C C . VAL C 1 138 ? -14.455 40.515 31.643 1.00 15.96 138 VAL C C 1
ATOM 4009 O O . VAL C 1 138 ? -13.663 40.713 30.748 1.00 14.60 138 VAL C O 1
ATOM 4013 N N . GLN C 1 139 ? -15.760 40.692 31.447 1.00 16.65 139 GLN C N 1
ATOM 4014 C CA . GLN C 1 139 ? -16.187 41.045 30.085 1.00 16.76 139 GLN C CA 1
ATOM 4015 C C . GLN C 1 139 ? -15.668 42.434 29.730 1.00 16.40 139 GLN C C 1
ATOM 4016 O O . GLN C 1 139 ? -15.344 42.713 28.563 1.00 15.99 139 GLN C O 1
ATOM 4022 N N . GLU C 1 140 ? -15.592 43.307 30.724 1.00 13.90 140 GLU C N 1
ATOM 4023 C CA . GLU C 1 140 ? -15.068 44.666 30.507 1.00 14.15 140 GLU C CA 1
ATOM 4024 C C . GLU C 1 140 ? -13.593 44.586 30.171 1.00 10.90 140 GLU C C 1
ATOM 4025 O O . GLU C 1 140 ? -13.100 45.260 29.273 1.00 10.56 140 GLU C O 1
ATOM 4031 N N . VAL C 1 141 ? -12.875 43.748 30.906 1.00 9.80 141 VAL C N 1
ATOM 4032 C CA . VAL C 1 141 ? -11.434 43.572 30.579 1.00 9.12 141 VAL C CA 1
ATOM 4033 C C . VAL C 1 141 ? -11.272 42.973 29.151 1.00 9.58 141 VAL C C 1
ATOM 4034 O O . VAL C 1 141 ? -10.455 43.442 28.364 1.00 10.70 141 VAL C O 1
ATOM 4038 N N . ILE C 1 142 ? -12.082 41.966 28.808 1.00 8.83 142 ILE C N 1
ATOM 4039 C CA . ILE C 1 142 ? -11.938 41.380 27.481 1.00 10.40 142 ILE C CA 1
ATOM 4040 C C . ILE C 1 142 ? -12.237 42.413 26.390 1.00 9.98 142 ILE C C 1
ATOM 4041 O O . ILE C 1 142 ? -11.555 42.503 25.390 1.00 8.47 142 ILE C O 1
ATOM 4046 N N . ASN C 1 143 ? -13.307 43.177 26.569 1.00 10.62 143 ASN C N 1
ATOM 4047 C CA . ASN C 1 143 ? -13.634 44.205 25.597 1.00 11.21 143 ASN C CA 1
ATOM 4048 C C . ASN C 1 143 ? -12.527 45.212 25.401 1.00 11.00 143 ASN C C 1
ATOM 4049 O O . ASN C 1 143 ? -12.224 45.628 24.273 1.00 11.31 143 ASN C O 1
ATOM 4054 N N . PHE C 1 144 ? -11.877 45.566 26.493 1.00 10.24 144 PHE C N 1
ATOM 4055 C CA . PHE C 1 144 ? -10.786 46.536 26.455 1.00 10.42 144 PHE C CA 1
ATOM 4056 C C . PHE C 1 144 ? -9.580 45.918 25.740 1.00 10.19 144 PHE C C 1
ATOM 4057 O O . PHE C 1 144 ? -9.004 46.514 24.818 1.00 10.95 144 PHE C O 1
ATOM 4065 N N . LEU C 1 145 ? -9.214 44.673 26.074 1.00 8.37 145 LEU C N 1
ATOM 4066 C CA . LEU C 1 145 ? -8.053 44.090 25.380 1.00 8.14 145 LEU C CA 1
ATOM 4067 C C . LEU C 1 145 ? -8.347 43.897 23.851 1.00 8.32 145 LEU C C 1
ATOM 4068 O O . LEU C 1 145 ? -7.483 44.065 23.054 1.00 9.20 145 LEU C O 1
ATOM 4073 N N . ALA C 1 146 ? -9.579 43.556 23.492 1.00 9.21 146 ALA C N 1
ATOM 4074 C CA . ALA C 1 146 ? -9.924 43.372 22.098 1.00 12.32 146 ALA C CA 1
ATOM 4075 C C . ALA C 1 146 ? -9.743 44.682 21.348 1.00 11.87 146 ALA C C 1
ATOM 4076 O O . ALA C 1 146 ? -9.144 44.712 20.277 1.00 12.65 146 ALA C O 1
ATOM 4078 N N . GLU C 1 147 ? -10.227 45.778 21.926 1.00 13.62 147 GLU C N 1
ATOM 4079 C CA . GLU C 1 147 ? -10.073 47.068 21.311 1.00 14.77 147 GLU C CA 1
ATOM 4080 C C . GLU C 1 147 ? -8.568 47.377 21.103 1.00 13.46 147 GLU C C 1
ATOM 4081 O O . GLU C 1 147 ? -8.174 47.801 20.032 1.00 12.34 147 GLU C O 1
ATOM 4087 N N . LYS C 1 148 ? -7.735 47.122 22.122 1.00 12.93 148 LYS C N 1
ATOM 4088 C CA . LYS C 1 148 ? -6.310 47.433 22.017 1.00 13.47 148 LYS C CA 1
ATOM 4089 C C . LYS C 1 148 ? -5.499 46.495 21.117 1.00 12.63 148 LYS C C 1
ATOM 4090 O O . LYS C 1 148 ? -4.453 46.898 20.508 1.00 13.11 148 LYS C O 1
ATOM 4096 N N . PHE C 1 149 ? -5.914 45.238 21.079 1.00 11.82 149 PHE C N 1
ATOM 4097 C CA . PHE C 1 149 ? -5.279 44.198 20.281 1.00 12.21 149 PHE C CA 1
ATOM 4098 C C . PHE C 1 149 ? -5.731 44.289 18.836 1.00 13.10 149 PHE C C 1
ATOM 4099 O O . PHE C 1 149 ? -5.083 43.774 17.975 1.00 15.50 149 PHE C O 1
ATOM 4107 N N . GLU C 1 150 ? -6.796 45.021 18.592 1.00 12.59 150 GLU C N 1
ATOM 4108 C CA . GLU C 1 150 ? -7.376 45.182 17.253 1.00 13.53 150 GLU C CA 1
ATOM 4109 C C . GLU C 1 150 ? -8.071 43.865 16.819 1.00 14.39 150 GLU C C 1
ATOM 4110 O O . GLU C 1 150 ? -7.984 43.401 15.660 1.00 14.26 150 GLU C O 1
ATOM 4116 N N . VAL C 1 151 ? -8.854 43.314 17.767 1.00 13.00 151 VAL C N 1
ATOM 4117 C CA . VAL C 1 151 ? -9.658 42.093 17.535 1.00 11.57 151 VAL C CA 1
ATOM 4118 C C . VAL C 1 151 ? -11.110 42.589 17.424 1.00 13.55 151 VAL C C 1
ATOM 4119 O O . VAL C 1 151 ? -11.691 43.099 18.387 1.00 11.74 151 VAL C O 1
ATOM 4123 N N . PRO C 1 152 ? -11.702 42.468 16.241 1.00 13.54 152 PRO C N 1
ATOM 4124 C CA . PRO C 1 152 ? -13.085 42.948 16.112 1.00 16.00 152 PRO C CA 1
ATOM 4125 C C . PRO C 1 152 ? -14.119 42.161 16.907 1.00 17.01 152 PRO C C 1
ATOM 4126 O O . PRO C 1 152 ? -13.938 40.972 17.247 1.00 14.70 152 PRO C O 1
ATOM 4130 N N . LEU C 1 153 ? -15.246 42.817 17.154 1.00 17.77 153 LEU C N 1
ATOM 4131 C CA . LEU C 1 153 ? -16.303 42.230 17.954 1.00 21.03 153 LEU C CA 1
ATOM 4132 C C . LEU C 1 153 ? -16.637 40.776 17.693 1.00 21.73 153 LEU C C 1
ATOM 4133 O O . LEU C 1 153 ? -16.714 39.951 18.644 1.00 22.73 153 LEU C O 1
ATOM 4138 N N . SER C 1 154 ? -16.867 40.461 16.426 1.00 21.30 154 SER C N 1
ATOM 4139 C CA . SER C 1 154 ? -17.242 39.109 15.999 1.00 22.88 154 SER C CA 1
ATOM 4140 C C . SER C 1 154 ? -16.227 38.021 16.312 1.00 22.24 154 SER C C 1
ATOM 4141 O O . SER C 1 154 ? -16.542 36.835 16.235 1.00 23.65 154 SER C O 1
ATOM 4144 N N . GLU C 1 155 ? -15.004 38.394 16.643 1.00 22.26 155 GLU C N 1
ATOM 4145 C CA . GLU C 1 155 ? -14.013 37.344 16.933 1.00 21.52 155 GLU C CA 1
ATOM 4146 C C . GLU C 1 155 ? -13.674 37.259 18.420 1.00 19.85 155 GLU C C 1
ATOM 4147 O O . GLU C 1 155 ? -12.976 36.350 18.859 1.00 17.65 155 GLU C O 1
ATOM 4153 N N . ILE C 1 156 ? -14.206 38.188 19.210 1.00 17.60 156 ILE C N 1
ATOM 4154 C CA . ILE C 1 156 ? -13.814 38.216 20.612 1.00 19.06 156 ILE C CA 1
ATOM 4155 C C . ILE C 1 156 ? -13.936 36.894 21.368 1.00 19.45 156 ILE C C 1
ATOM 4156 O O . ILE C 1 156 ? -13.013 36.510 22.119 1.00 18.28 156 ILE C O 1
ATOM 4161 N N . ASP C 1 157 ? -15.060 36.182 21.187 1.00 20.71 157 ASP C N 1
ATOM 4162 C CA . ASP C 1 157 ? -15.285 34.898 21.853 1.00 21.78 157 ASP C CA 1
ATOM 4163 C C . ASP C 1 157 ? -14.417 33.762 21.342 1.00 20.69 157 ASP C C 1
ATOM 4164 O O . ASP C 1 157 ? -14.270 32.742 21.993 1.00 22.02 157 ASP C O 1
ATOM 4169 N N . LYS C 1 158 ? -13.898 33.923 20.148 1.00 18.30 158 LYS C N 1
ATOM 4170 C CA . LYS C 1 158 ? -13.027 32.942 19.563 1.00 19.09 158 LYS C CA 1
ATOM 4171 C C . LYS C 1 158 ? -11.573 33.161 20.044 1.00 17.04 158 LYS C C 1
ATOM 4172 O O . LYS C 1 158 ? -10.752 32.239 20.105 1.00 16.15 158 LYS C O 1
ATOM 4178 N N . VAL C 1 159 ? -11.260 34.401 20.363 1.00 14.62 159 VAL C N 1
ATOM 4179 C CA . VAL C 1 159 ? -9.925 34.743 20.759 1.00 12.87 159 VAL C CA 1
ATOM 4180 C C . VAL C 1 159 ? -9.662 34.792 22.262 1.00 13.06 159 VAL C C 1
ATOM 4181 O O . VAL C 1 159 ? -8.706 34.178 22.757 1.00 12.05 159 VAL C O 1
ATOM 4185 N N . PHE C 1 160 ? -10.503 35.543 22.977 1.00 12.02 160 PHE C N 1
ATOM 4186 C CA . PHE C 1 160 ? -10.276 35.712 24.409 1.00 10.39 160 PHE C CA 1
ATOM 4187 C C . PHE C 1 160 ? -10.982 34.707 25.299 1.00 10.95 160 PHE C C 1
ATOM 4188 O O . PHE C 1 160 ? -12.219 34.660 25.326 1.00 11.54 160 PHE C O 1
ATOM 4196 N N . ILE C 1 161 ? -10.204 33.893 26.012 1.00 9.46 161 ILE C N 1
ATOM 4197 C CA . ILE C 1 161 ? -10.790 32.898 26.916 1.00 9.58 161 ILE C CA 1
ATOM 4198 C C . ILE C 1 161 ? -10.244 33.193 28.340 1.00 8.57 161 ILE C C 1
ATOM 4199 O O . ILE C 1 161 ? -9.037 32.994 28.622 1.00 8.99 161 ILE C O 1
ATOM 4204 N N . PRO C 1 162 ? -11.115 33.600 29.254 1.00 8.37 162 PRO C N 1
ATOM 4205 C CA . PRO C 1 162 ? -10.715 33.912 30.648 1.00 7.57 162 PRO C CA 1
ATOM 4206 C C . PRO C 1 162 ? -10.507 32.592 31.396 1.00 8.76 162 PRO C C 1
ATOM 4207 O O . PRO C 1 162 ? -11.301 31.677 31.234 1.00 9.94 162 PRO C O 1
ATOM 4211 N N . ILE C 1 163 ? -9.436 32.483 32.173 1.00 9.16 163 ILE C N 1
ATOM 4212 C CA . ILE C 1 163 ? -9.172 31.277 32.942 1.00 8.18 163 ILE C CA 1
ATOM 4213 C C . ILE C 1 163 ? -8.482 31.625 34.256 1.00 7.42 163 ILE C C 1
ATOM 4214 O O . ILE C 1 163 ? -7.997 32.762 34.426 1.00 7.52 163 ILE C O 1
ATOM 4219 N N . SER C 1 164 ? -8.483 30.652 35.187 1.00 6.58 164 SER C N 1
ATOM 4220 C CA . SER C 1 164 ? -7.664 30.798 36.395 1.00 7.32 164 SER C CA 1
ATOM 4221 C C . SER C 1 164 ? -6.767 29.559 36.397 1.00 7.58 164 SER C C 1
ATOM 4222 O O . SER C 1 164 ? -7.216 28.445 36.649 1.00 9.00 164 SER C O 1
ATOM 4225 N N . ALA C 1 165 ? -5.503 29.720 36.028 1.00 8.46 165 ALA C N 1
ATOM 4226 C CA . ALA C 1 165 ? -4.530 28.621 36.048 1.00 9.84 165 ALA C CA 1
ATOM 4227 C C . ALA C 1 165 ? -4.394 28.112 37.494 1.00 10.94 165 ALA C C 1
ATOM 4228 O O . ALA C 1 165 ? -4.292 26.880 37.742 1.00 11.02 165 ALA C O 1
ATOM 4230 N N . LYS C 1 166 ? -4.421 29.042 38.440 1.00 10.06 166 LYS C N 1
ATOM 4231 C CA . LYS C 1 166 ? -4.301 28.657 39.850 1.00 11.40 166 LYS C CA 1
ATOM 4232 C C . LYS C 1 166 ? -5.460 27.813 40.364 1.00 13.67 166 LYS C C 1
ATOM 4233 O O . LYS C 1 166 ? -5.240 26.785 41.066 1.00 13.33 166 LYS C O 1
ATOM 4239 N N . PHE C 1 167 ? -6.677 28.198 40.020 1.00 11.48 167 PHE C N 1
ATOM 4240 C CA . PHE C 1 167 ? -7.830 27.497 40.592 1.00 13.17 167 PHE C CA 1
ATOM 4241 C C . PHE C 1 167 ? -8.592 26.559 39.642 1.00 14.83 167 PHE C C 1
ATOM 4242 O O . PHE C 1 167 ? -9.505 25.797 40.100 1.00 15.57 167 PHE C O 1
ATOM 4250 N N . GLY C 1 168 ? -8.257 26.641 38.350 1.00 12.34 168 GLY C N 1
ATOM 4251 C CA . GLY C 1 168 ? -8.838 25.770 37.334 1.00 10.72 168 GLY C CA 1
ATOM 4252 C C . GLY C 1 168 ? -10.018 26.337 36.579 1.00 10.96 168 GLY C C 1
ATOM 4253 O O . GLY C 1 168 ? -10.510 25.715 35.631 1.00 12.68 168 GLY C O 1
ATOM 4254 N N . ASP C 1 169 ? -10.460 27.517 36.965 1.00 10.78 169 ASP C N 1
ATOM 4255 C CA . ASP C 1 169 ? -11.615 28.136 36.323 1.00 12.47 169 ASP C CA 1
ATOM 4256 C C . ASP C 1 169 ? -11.505 28.226 34.808 1.00 12.69 169 ASP C C 1
ATOM 4257 O O . ASP C 1 169 ? -10.495 28.746 34.267 1.00 10.71 169 ASP C O 1
ATOM 4262 N N . ASN C 1 170 ? -12.544 27.705 34.137 1.00 12.22 170 ASN C N 1
ATOM 4263 C CA . ASN C 1 170 ? -12.671 27.745 32.684 1.00 13.29 170 ASN C CA 1
ATOM 4264 C C . ASN C 1 170 ? -11.560 27.125 31.883 1.00 10.83 170 ASN C C 1
ATOM 4265 O O . ASN C 1 170 ? -11.487 27.374 30.683 1.00 10.38 170 ASN C O 1
ATOM 4270 N N . ILE C 1 171 ? -10.733 26.245 32.491 1.00 9.74 171 ILE C N 1
ATOM 4271 C CA . ILE C 1 171 ? -9.637 25.641 31.806 1.00 11.25 171 ILE C CA 1
ATOM 4272 C C . ILE C 1 171 ? -10.091 24.685 30.697 1.00 11.25 171 ILE C C 1
ATOM 4273 O O . ILE C 1 171 ? -9.464 24.594 29.661 1.00 10.55 171 ILE C O 1
ATOM 4278 N N . GLU C 1 172 ? -11.207 23.995 30.921 1.00 9.50 172 GLU C N 1
ATOM 4279 C CA . GLU C 1 172 ? -11.684 23.066 29.912 1.00 11.62 172 GLU C CA 1
ATOM 4280 C C . GLU C 1 172 ? -12.044 23.822 28.609 1.00 11.45 172 GLU C C 1
ATOM 4281 O O . GLU C 1 172 ? -11.754 23.334 27.525 1.00 12.45 172 GLU C O 1
ATOM 4287 N N . ARG C 1 173 ? -12.628 25.002 28.723 1.00 10.95 173 ARG C N 1
ATOM 4288 C CA . ARG C 1 173 ? -12.989 25.807 27.543 1.00 12.25 173 ARG C CA 1
ATOM 4289 C C . ARG C 1 173 ? -11.701 26.195 26.779 1.00 12.30 173 ARG C C 1
ATOM 4290 O O . ARG C 1 173 ? -11.663 26.156 25.548 1.00 10.21 173 ARG C O 1
ATOM 4298 N N . LEU C 1 174 ? -10.676 26.568 27.531 1.00 7.44 174 LEU C N 1
ATOM 4299 C CA . LEU C 1 174 ? -9.387 26.895 26.857 1.00 9.54 174 LEU C CA 1
ATOM 4300 C C . LEU C 1 174 ? -8.883 25.662 26.110 1.00 9.33 174 LEU C C 1
ATOM 4301 O O . LEU C 1 174 ? -8.424 25.740 24.957 1.00 8.33 174 LEU C O 1
ATOM 4306 N N . LYS C 1 175 ? -8.832 24.538 26.801 1.00 8.61 175 LYS C N 1
ATOM 4307 C CA . LYS C 1 175 ? -8.404 23.328 26.092 1.00 11.11 175 LYS C CA 1
ATOM 4308 C C . LYS C 1 175 ? -9.247 23.055 24.847 1.00 10.94 175 LYS C C 1
ATOM 4309 O O . LYS C 1 175 ? -8.716 22.739 23.789 1.00 9.17 175 LYS C O 1
ATOM 4315 N N . ASN C 1 176 ? -10.572 23.142 24.963 1.00 11.46 176 ASN C N 1
ATOM 4316 C CA . ASN C 1 176 ? -11.397 22.857 23.789 1.00 10.78 176 ASN C CA 1
ATOM 4317 C C . ASN C 1 176 ? -11.141 23.816 22.639 1.00 11.08 176 ASN C C 1
ATOM 4318 O O . ASN C 1 176 ? -11.176 23.421 21.488 1.00 11.63 176 ASN C O 1
ATOM 4323 N N . ARG C 1 177 ? -10.862 25.073 22.964 1.00 10.09 177 ARG C N 1
ATOM 4324 C CA . ARG C 1 177 ? -10.566 26.090 21.932 1.00 9.79 177 ARG C CA 1
ATOM 4325 C C . ARG C 1 177 ? -9.242 25.779 21.273 1.00 8.52 177 ARG C C 1
ATOM 4326 O O . ARG C 1 177 ? -9.083 25.877 20.055 1.00 10.00 177 ARG C O 1
ATOM 4334 N N . ILE C 1 178 ? -8.285 25.315 22.056 1.00 8.45 178 ILE C N 1
ATOM 4335 C CA . ILE C 1 178 ? -6.979 24.971 21.488 1.00 8.58 178 ILE C CA 1
ATOM 4336 C C . ILE C 1 178 ? -7.184 23.789 20.493 1.00 9.04 178 ILE C C 1
ATOM 4337 O O . ILE C 1 178 ? -6.621 23.784 19.382 1.00 9.53 178 ILE C O 1
ATOM 4342 N N . PHE C 1 179 ? -7.975 22.793 20.904 1.00 11.37 179 PHE C N 1
ATOM 4343 C CA . PHE C 1 179 ? -8.187 21.612 20.047 1.00 12.18 179 PHE C CA 1
ATOM 4344 C C . PHE C 1 179 ? -8.981 21.987 18.815 1.00 12.08 179 PHE C C 1
ATOM 4345 O O . PHE C 1 179 ? -8.771 21.432 17.725 1.00 13.42 179 PHE C O 1
ATOM 4353 N N . GLU C 1 180 ? -9.915 22.903 18.987 1.00 12.46 180 GLU C N 1
ATOM 4354 C CA . GLU C 1 180 ? -10.725 23.356 17.847 1.00 15.29 180 GLU C CA 1
ATOM 4355 C C . GLU C 1 180 ? -9.827 24.005 16.786 1.00 12.88 180 GLU C C 1
ATOM 4356 O O . GLU C 1 180 ? -9.940 23.715 15.568 1.00 14.71 180 GLU C O 1
ATOM 4362 N N . VAL C 1 181 ? -8.973 24.916 17.239 1.00 10.59 181 VAL C N 1
ATOM 4363 C CA . VAL C 1 181 ? -8.082 25.637 16.310 1.00 11.00 181 VAL C CA 1
ATOM 4364 C C . VAL C 1 181 ? -7.144 24.656 15.634 1.00 13.70 181 VAL C C 1
ATOM 4365 O O . VAL C 1 181 ? -6.880 24.770 14.420 1.00 12.51 181 VAL C O 1
ATOM 4369 N N . ILE C 1 182 ? -6.644 23.683 16.381 1.00 12.78 182 ILE C N 1
ATOM 4370 C CA . ILE C 1 182 ? -5.735 22.721 15.787 1.00 15.03 182 ILE C CA 1
ATOM 4371 C C . ILE C 1 182 ? -6.436 21.926 14.692 1.00 17.82 182 ILE C C 1
ATOM 4372 O O . ILE C 1 182 ? -5.846 21.676 13.616 1.00 18.78 182 ILE C O 1
ATOM 4377 N N . ARG C 1 183 ? -7.680 21.525 14.951 1.00 19.89 183 ARG C N 1
ATOM 4378 C CA . ARG C 1 183 ? -8.435 20.796 13.944 1.00 24.56 183 ARG C CA 1
ATOM 4379 C C . ARG C 1 183 ? -8.562 21.656 12.666 1.00 27.14 183 ARG C C 1
ATOM 4380 O O . ARG C 1 183 ? -8.378 21.140 11.551 1.00 27.33 183 ARG C O 1
ATOM 4388 N N . GLU C 1 184 ? -8.833 22.953 12.818 1.00 28.17 184 GLU C N 1
ATOM 4389 C CA . GLU C 1 184 ? -8.978 23.890 11.697 1.00 31.78 184 GLU C CA 1
ATOM 4390 C C . GLU C 1 184 ? -7.682 24.157 10.928 1.00 33.34 184 GLU C C 1
ATOM 4391 O O . GLU C 1 184 ? -7.716 24.462 9.727 1.00 34.79 184 GLU C O 1
ATOM 4397 N N . ARG C 1 185 ? -6.550 24.085 11.622 1.00 34.61 185 ARG C N 1
ATOM 4398 C CA . ARG C 1 185 ? -5.244 24.336 11.003 1.00 35.54 185 ARG C CA 1
ATOM 4399 C C . ARG C 1 185 ? -4.726 23.121 10.265 1.00 36.03 185 ARG C C 1
ATOM 4400 O O . ARG C 1 185 ? -3.557 23.166 9.826 1.00 36.99 185 ARG C O 1
#

Radius of gyration: 27.31 Å; Cα contacts (8 Å, |Δi|>4): 856; chains: 3; bounding box: 73×77×46 Å

Secondary structure (DSSP, 8-state):
-EEEEEEBTTSSHHHHHHHHHS---SSSSSTT-TTS--EEEETTEEEE---B-----HHHHHHHHHHHHHHHHHHGGG--EEEEEEETTHHHHHHHHHHHTT---HHHHHHHHHHHTT--EEEEEE-GGG-S-HHHHHHHHHHHHT--GGGHHHHEEE--TTT-TTHHHHHHHHHHHHHH-/-EEEEEEBTTSSHHHHHHHHHS--------EEEETTEEEE---B-----HHHHHHHHHHHHHHHHHTGGG--EEEEEEETTHHHHHHHHHHHTT---HHHHHHHHHHHTT--EEEEEE-GGG-S-HHHHHHHHHHHHT--GGGHHHHEEE--TTT-TTHHHHHHHHHHHHHH-/-EEEEEEBTTSSHHHHHHHHHS------SSS--EEEETTEEEE---B-----HHHHHHHHHHHHHHHHHHGGG--EEEEEEETTTHHHHHHHHHHTTPPPHHHHHHHHHHHTT--EEEEEE-GGG-S-HHHHHHHHHHHHT--GGGHHHHEEE--TTT-TTHHHHHHHHHHHHHH-

CATH classification: 3.40.50.300

Organism: Pyrococcus horikoshii (strain ATCC 700860 / DSM 12428 / JCM 9974 / NBRC 100139 / OT-3) (NCBI:txid70601)

InterPro domains:
  IPR005225 Small GTP-binding domain [TIGR00231] (29-202)
  IPR006073 GTP binding domain [PF01926] (30-157)
  IPR019987 GTP-binding protein, ribosome biogenesis, YsxC [MF_00321] (5-208)
  IPR027417 P-loop containing nucleoside triphosphate hydrolase [G3DSA:3.40.50.300] (27-216)
  IPR027417 P-loop containing nucleoside triphosphate hydrolase [SSF52540] (29-210)
  IPR030393 EngB-type guanine nucleotide-binding (G) domain [PS51706] (26-210)
  IPR030393 EngB-type guanine nucleotide-binding (G) domain [cd01876] (30-208)

B-factor: mean 18.34, std 9.41, range [4.16, 61.68]